Protein AF-0000000065959893 (afdb_homodimer)

Organism: Bacillus velezensis (strain DSM 23117 / BGSC 10A6 / LMG 26770 / FZB42) (NCBI:txid326423)

Secondary structure (DSSP, 8-state):
-B----TT-SBSEEEES--EEEEEESS-SS-GGG--EEEEEEE-HHHHHHHHHHHTT--EEEEEEE-SSHHHHHHHHHHHHTT-EEEEEEEPSS-PBPPEEEEEEEETTEEEEEEE-TTBGGGG--GGG--HHHHHTBSEEEEEGGGGSSTTHHHHHHHHHHHHHHTTPEEEEE----SSS-S-HHHHHHHHHHHHHH-SEEEEEHHHHHHHHT-SS--HHHHHHHHHTTT-SEEEEE-GGG-EEEEETTS-EEEEPPPP---S--TTHHHHHHHHHHHHHHTT-BHHHHHHHHHHHHHHHTTSS-SGGGPPPHHHHHHHHHHHHHHTT-/-B----TT-SBSEEEES--EEEEEESS-SS-GGG--EEE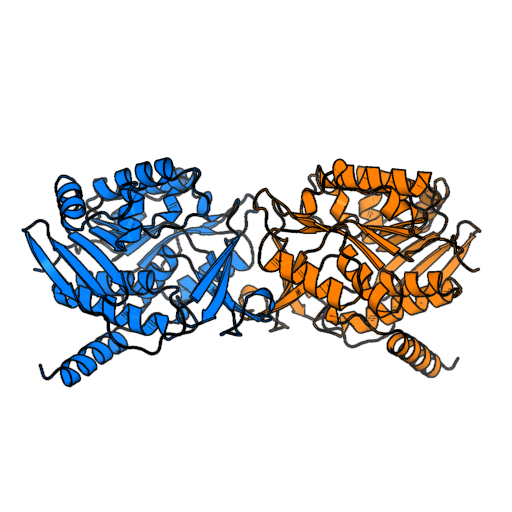EEEE-HHHHHHHHHHHTT--EEEEEEE-SSHHHHHHHHHHHHTT-EEEEEEEPSS--B--EEEEEEEETTEEEEEEE-TTBGGGG--GGG--HHHHHTBSEEEEEGGGGSSTTHHHHHHHHHHHHHHTTPEEEEE----SSS-S-HHHHHHHHHHHHHH-SEEEEEHHHHHHHHT-SS--HHHHHHHHHTTT-SEEEEE-GGG-EEEEETTS-EEEEPPPP---S--TTHHHHHHHHHHHHHHTT-BHHHHHHHHHHHHHHHTTSS-SGGGPPPHHHHHHHHHHHHHHTT-

InterPro domains:
  IPR002173 Carbohydrate/purine kinase, PfkB, conserved site [PS00584] (265-278)
  IPR011611 Carbohydrate kinase PfkB [PF00294] (12-313)
  IPR022841 5-dehydro-2-deoxygluconokinase, Firmicutes [MF_01668] (7-325)
  IPR023314 5-Dehydro-2-deoxygluconokinase-like superfamily [G3DSA:2.20.150.10] (19-115)
  IPR029056 Ribokinase-like [G3DSA:3.40.1190.20] (14-302)
  IPR029056 Ribokinase-like [SSF53613] (10-321)
  IPR030830 5-Dehydro-2-deoxygluconokinase [TIGR04382] (11-320)
  IPR050306 PfkB Carbohydrate Kinase [PTHR43085] (13-316)

Structure (mmCIF, N/CA/C/O backbone):
data_AF-0000000065959893-model_v1
#
loop_
_entity.id
_entity.type
_entity.pdbx_description
1 polymer 5-dehydro-2-deoxygluconokinase
#
loop_
_atom_site.group_PDB
_atom_site.id
_atom_site.type_symbol
_atom_site.label_atom_id
_atom_site.label_alt_id
_atom_site.label_comp_id
_atom_site.label_asym_id
_atom_site.label_entity_id
_atom_site.label_seq_id
_atom_site.pdbx_PDB_ins_code
_atom_site.Cartn_x
_atom_site.Cartn_y
_atom_site.Cartn_z
_atom_site.occupancy
_atom_site.B_iso_or_equiv
_atom_site.auth_seq_id
_atom_site.auth_comp_id
_atom_site.auth_asym_id
_atom_site.auth_atom_id
_atom_site.pdbx_PDB_model_num
ATOM 1 N N . MET A 1 1 ? -1.697 -40.156 -22.219 1 78.19 1 MET A N 1
ATOM 2 C CA . MET A 1 1 ? -0.923 -40.469 -21.016 1 78.19 1 MET A CA 1
ATOM 3 C C . MET A 1 1 ? -1.452 -39.688 -19.812 1 78.19 1 MET A C 1
ATOM 5 O O . MET A 1 1 ? -1.729 -38.5 -19.906 1 78.19 1 MET A O 1
ATOM 9 N N . LYS A 1 2 ? -1.69 -40.531 -18.828 1 86.19 2 LYS A N 1
ATOM 10 C CA . LYS A 1 2 ? -2.189 -39.938 -17.594 1 86.19 2 LYS A CA 1
ATOM 11 C C . LYS A 1 2 ? -1.057 -39.719 -16.594 1 86.19 2 LYS A C 1
ATOM 13 O O . LYS A 1 2 ? -0.1 -40.5 -16.547 1 86.19 2 LYS A O 1
ATOM 18 N N . TYR A 1 3 ? -1.115 -38.594 -15.914 1 89.75 3 TYR A N 1
ATOM 19 C CA . TYR A 1 3 ? -0.158 -38.281 -14.852 1 89.75 3 TYR A CA 1
ATOM 20 C C . TYR A 1 3 ? -0.577 -38.938 -13.547 1 89.75 3 TYR A C 1
ATOM 22 O O . TYR A 1 3 ? -1.761 -38.969 -13.195 1 89.75 3 TYR A O 1
ATOM 30 N N . THR A 1 4 ? 0.288 -39.562 -12.852 1 89.94 4 THR A N 1
ATOM 31 C CA . THR A 1 4 ? -0.085 -40.375 -11.695 1 89.94 4 THR A CA 1
ATOM 32 C C . THR A 1 4 ? 0.414 -39.719 -10.406 1 89.94 4 THR A C 1
ATOM 34 O O . THR A 1 4 ? 1.498 -39.125 -10.375 1 89.94 4 THR A O 1
ATOM 37 N N . PHE A 1 5 ? -0.397 -39.844 -9.344 1 93.44 5 PHE A N 1
ATOM 38 C CA . PHE A 1 5 ? -0.085 -39.344 -8.016 1 93.44 5 PHE A CA 1
ATOM 39 C C . PHE A 1 5 ? -0.26 -40.438 -6.957 1 93.44 5 PHE A C 1
ATOM 41 O O . PHE A 1 5 ? -0.845 -41.469 -7.23 1 93.44 5 PHE A O 1
ATOM 48 N N . ASN A 1 6 ? 0.374 -40.219 -5.816 1 92.12 6 ASN A N 1
ATOM 49 C CA . ASN A 1 6 ? 0.081 -41.062 -4.656 1 92.12 6 ASN A CA 1
ATOM 50 C C . ASN A 1 6 ? -1.312 -40.781 -4.102 1 92.12 6 ASN A C 1
ATOM 52 O O . ASN A 1 6 ? -1.533 -39.75 -3.461 1 92.12 6 ASN A O 1
ATOM 56 N N . GLU A 1 7 ? -2.236 -41.719 -4.184 1 91.5 7 GLU A N 1
ATOM 57 C CA . GLU A 1 7 ? -3.646 -41.5 -3.873 1 91.5 7 GLU A CA 1
ATOM 58 C C . GLU A 1 7 ? -3.9 -41.594 -2.371 1 91.5 7 GLU A C 1
ATOM 60 O O . GLU A 1 7 ? -5 -41.312 -1.9 1 91.5 7 GLU A O 1
ATOM 65 N N . GLU A 1 8 ? -2.904 -41.875 -1.593 1 92.44 8 GLU A N 1
ATOM 66 C CA . GLU A 1 8 ? -3.066 -42.031 -0.151 1 92.44 8 GLU A CA 1
ATOM 67 C C . GLU A 1 8 ? -2.906 -40.688 0.572 1 92.44 8 GLU A C 1
ATOM 69 O O . GLU A 1 8 ? -3.182 -40.594 1.769 1 92.44 8 GLU A O 1
ATOM 74 N N . LYS A 1 9 ? -2.49 -39.719 -0.207 1 95.31 9 LYS A N 1
ATOM 75 C CA . LYS A 1 9 ? -2.24 -38.406 0.379 1 95.31 9 LYS A CA 1
ATOM 76 C C . LYS A 1 9 ? -3.547 -37.656 0.634 1 95.31 9 LYS A C 1
ATOM 78 O O . LYS A 1 9 ? -4.516 -37.812 -0.114 1 95.31 9 LYS A O 1
ATOM 83 N N . GLU A 1 10 ? -3.57 -36.875 1.645 1 96.44 10 GLU A N 1
ATOM 84 C CA . GLU A 1 10 ? -4.766 -36.125 2.045 1 96.44 10 GLU A CA 1
ATOM 85 C C . GLU A 1 10 ? -5.012 -34.938 1.125 1 96.44 10 GLU A C 1
ATOM 87 O O . GLU A 1 10 ? -6.125 -34.75 0.623 1 96.44 10 GLU A O 1
ATOM 92 N N . PHE A 1 11 ? -3.973 -34.156 0.935 1 98.62 11 PHE A N 1
ATOM 93 C CA . PHE A 1 11 ? -4.105 -32.969 0.111 1 98.62 11 PHE A CA 1
ATOM 94 C C . PHE A 1 11 ? -3.791 -33.281 -1.348 1 98.62 11 PHE A C 1
ATOM 96 O O . PHE A 1 11 ? -2.871 -34.031 -1.641 1 98.62 11 PHE A O 1
ATOM 103 N N . ASP A 1 12 ? -4.605 -32.719 -2.201 1 98.69 12 ASP A N 1
ATOM 104 C CA . ASP A 1 12 ? -4.258 -32.781 -3.617 1 98.69 12 ASP A CA 1
ATOM 105 C C . ASP A 1 12 ? -3.096 -31.844 -3.947 1 98.69 12 ASP A C 1
ATOM 107 O O . ASP A 1 12 ? -2.221 -32.188 -4.742 1 98.69 12 ASP A O 1
ATOM 111 N N . ILE A 1 13 ? -3.135 -30.672 -3.336 1 98.75 13 ILE A N 1
ATOM 112 C CA . ILE A 1 13 ? -2.104 -29.672 -3.625 1 98.75 13 ILE A CA 1
ATOM 113 C C . ILE A 1 13 ? -1.851 -28.812 -2.387 1 98.75 13 ILE A C 1
ATOM 115 O O . ILE A 1 13 ? -2.793 -28.391 -1.713 1 98.75 13 ILE A O 1
ATOM 119 N N . VAL A 1 14 ? -0.647 -28.594 -2.057 1 98.88 14 VAL A N 1
ATOM 120 C CA . VAL A 1 14 ? -0.208 -27.578 -1.104 1 98.88 14 VAL A CA 1
ATOM 121 C C . VAL A 1 14 ? 0.677 -26.547 -1.809 1 98.88 14 VAL A C 1
ATOM 123 O O . VAL A 1 14 ? 1.671 -26.906 -2.443 1 98.88 14 VAL A O 1
ATOM 126 N N . ALA A 1 15 ? 0.252 -25.328 -1.77 1 98.94 15 ALA A N 1
ATOM 127 C CA . ALA A 1 15 ? 1.05 -24.25 -2.35 1 98.94 15 ALA A CA 1
ATOM 128 C C . ALA A 1 15 ? 1.846 -23.516 -1.272 1 98.94 15 ALA A C 1
ATOM 130 O O . ALA A 1 15 ? 1.413 -23.422 -0.121 1 98.94 15 ALA A O 1
ATOM 131 N N . ILE A 1 16 ? 3.006 -23 -1.625 1 98.88 16 ILE A N 1
ATOM 132 C CA . ILE A 1 16 ? 3.85 -22.281 -0.682 1 98.88 16 ILE A CA 1
ATOM 133 C C . ILE A 1 16 ? 4.301 -20.953 -1.305 1 98.88 16 ILE A C 1
ATOM 135 O O . ILE A 1 16 ? 4.715 -20.922 -2.467 1 98.88 16 ILE A O 1
ATOM 139 N N . GLY A 1 17 ? 4.129 -19.891 -0.579 1 98.31 17 GLY A N 1
ATOM 140 C CA . GLY A 1 17 ? 4.691 -18.641 -1.079 1 98.31 17 GLY A CA 1
ATOM 141 C C . GLY A 1 17 ? 3.834 -17.438 -0.767 1 98.31 17 GLY A C 1
ATOM 142 O O . GLY A 1 17 ? 3.432 -17.234 0.381 1 98.31 17 GLY A O 1
ATOM 143 N N . ARG A 1 18 ? 3.621 -16.641 -1.813 1 97.94 18 ARG A N 1
ATOM 144 C CA . ARG A 1 18 ? 3.068 -15.297 -1.667 1 97.94 18 ARG A CA 1
ATOM 145 C C . ARG A 1 18 ? 1.545 -15.336 -1.589 1 97.94 18 ARG A C 1
ATOM 147 O O . ARG A 1 18 ? 0.891 -15.945 -2.438 1 97.94 18 ARG A O 1
ATOM 154 N N . ALA A 1 19 ? 1.002 -14.781 -0.579 1 98.44 19 ALA A N 1
ATOM 155 C CA . ALA A 1 19 ? -0.372 -14.297 -0.472 1 98.44 19 ALA A CA 1
ATOM 156 C C . ALA A 1 19 ? -0.403 -12.797 -0.19 1 98.44 19 ALA A C 1
ATOM 158 O O . ALA A 1 19 ? 0.224 -12.32 0.76 1 98.44 19 ALA A O 1
ATOM 159 N N . CYS A 1 20 ? -1.039 -12.086 -1.015 1 98.19 20 CYS A N 1
ATOM 160 C CA . CYS A 1 20 ? -0.998 -10.633 -0.901 1 98.19 20 CYS A CA 1
ATOM 161 C C . CYS A 1 20 ? -2.357 -10.016 -1.22 1 98.19 20 CYS A C 1
ATOM 163 O O . CYS A 1 20 ? -3.367 -10.727 -1.257 1 98.19 20 CYS A O 1
ATOM 165 N N . ILE A 1 21 ? -2.396 -8.672 -1.301 1 98.56 21 ILE A N 1
ATOM 166 C CA . ILE A 1 21 ? -3.605 -7.926 -1.634 1 98.56 21 ILE A CA 1
ATOM 167 C C . ILE A 1 21 ? -3.463 -7.301 -3.02 1 98.56 21 ILE A C 1
ATOM 169 O O . ILE A 1 21 ? -2.463 -6.641 -3.311 1 98.56 21 ILE A O 1
ATOM 173 N N . ASP A 1 22 ? -4.391 -7.605 -3.836 1 97.88 22 ASP A N 1
ATOM 174 C CA . ASP A 1 22 ? -4.52 -6.898 -5.105 1 97.88 22 ASP A CA 1
ATOM 175 C C . ASP A 1 22 ? -5.492 -5.73 -4.992 1 97.88 22 ASP A C 1
ATOM 177 O O . ASP A 1 22 ? -6.594 -5.883 -4.457 1 97.88 22 ASP A O 1
ATOM 181 N N . LEU A 1 23 ? -5.039 -4.609 -5.387 1 98.25 23 LEU A N 1
ATOM 182 C CA . LEU A 1 23 ? -5.906 -3.453 -5.586 1 98.25 23 LEU A CA 1
ATOM 183 C C . LEU A 1 23 ? -6.125 -3.186 -7.07 1 98.25 23 LEU A C 1
ATOM 185 O O . LEU A 1 23 ? -5.34 -2.471 -7.699 1 98.25 23 LEU A O 1
ATOM 189 N N . ASN A 1 24 ? -7.211 -3.709 -7.559 1 97.12 24 ASN A N 1
ATOM 190 C CA . ASN A 1 24 ? -7.48 -3.596 -8.984 1 97.12 24 ASN A CA 1
ATOM 191 C C . ASN A 1 24 ? -8.188 -2.285 -9.32 1 97.12 24 ASN A C 1
ATOM 193 O O . ASN A 1 24 ? -9.141 -1.897 -8.648 1 97.12 24 ASN A O 1
ATOM 197 N N . ALA A 1 25 ? -7.703 -1.706 -10.367 1 96.56 25 ALA A N 1
ATOM 198 C CA . ALA A 1 25 ? -8.312 -0.463 -10.828 1 96.56 25 ALA A CA 1
ATOM 199 C C . ALA A 1 25 ? -9.789 -0.669 -11.164 1 96.56 25 ALA A C 1
ATOM 201 O O . ALA A 1 25 ? -10.141 -1.562 -11.938 1 96.56 25 ALA A O 1
ATOM 202 N N . ALA A 1 26 ? -10.648 0.152 -10.578 1 94.94 26 ALA A N 1
ATOM 203 C CA . ALA A 1 26 ? -12.07 0.085 -10.906 1 94.94 26 ALA A CA 1
ATOM 204 C C . ALA A 1 26 ? -12.359 0.771 -12.242 1 94.94 26 ALA A C 1
ATOM 206 O O . ALA A 1 26 ? -13.266 0.366 -12.977 1 94.94 26 ALA A O 1
ATOM 207 N N . GLU A 1 27 ? -11.633 1.862 -12.469 1 94.56 27 GLU A N 1
ATOM 208 C CA . GLU A 1 27 ? -11.68 2.514 -13.773 1 94.56 27 GLU A CA 1
ATOM 209 C C . GLU A 1 27 ? -10.586 1.983 -14.695 1 94.56 27 GLU A C 1
ATOM 211 O O . GLU A 1 27 ? -9.414 1.926 -14.305 1 94.56 27 GLU A O 1
ATOM 216 N N . TYR A 1 28 ? -11.008 1.555 -15.875 1 91.69 28 TYR A N 1
ATOM 217 C CA . TYR A 1 28 ? -10.008 1.034 -16.797 1 91.69 28 TYR A CA 1
ATOM 218 C C . TYR A 1 28 ? -9.93 1.895 -18.062 1 91.69 28 TYR A C 1
ATOM 220 O O . TYR A 1 28 ? -10.625 2.906 -18.172 1 91.69 28 TYR A O 1
ATOM 228 N N . ASN A 1 29 ? -9.055 1.586 -18.969 1 95.19 29 ASN A N 1
ATOM 229 C CA . ASN A 1 29 ? -8.734 2.355 -20.172 1 95.19 29 ASN A CA 1
ATOM 230 C C . ASN A 1 29 ? -8.242 3.756 -19.828 1 95.19 29 ASN A C 1
ATOM 232 O O . ASN A 1 29 ? -8.695 4.742 -20.406 1 95.19 29 ASN A O 1
ATOM 236 N N . ARG A 1 30 ? -7.426 3.885 -18.766 1 96.19 30 ARG A N 1
ATOM 237 C CA . ARG A 1 30 ? -6.773 5.109 -18.328 1 96.19 30 ARG A CA 1
ATOM 238 C C . ARG A 1 30 ? -5.543 4.797 -17.484 1 96.19 30 ARG A C 1
ATOM 240 O O . ARG A 1 30 ? -5.426 3.703 -16.922 1 96.19 30 ARG A O 1
ATOM 247 N N . PRO A 1 31 ? -4.605 5.719 -17.422 1 97 31 PRO A N 1
ATOM 248 C CA . PRO A 1 31 ? -3.436 5.508 -16.578 1 97 31 PRO A CA 1
ATOM 249 C C . PRO A 1 31 ? -3.779 5.531 -15.086 1 97 31 PRO A C 1
ATOM 251 O O . PRO A 1 31 ? -4.812 6.078 -14.695 1 97 31 PRO A O 1
ATOM 254 N N . MET A 1 32 ? -2.98 4.945 -14.273 1 96.69 32 MET A N 1
ATOM 255 C CA . MET A 1 32 ? -3.205 4.859 -12.836 1 96.69 32 MET A CA 1
ATOM 256 C C . MET A 1 32 ? -3.316 6.25 -12.211 1 96.69 32 MET A C 1
ATOM 258 O O . MET A 1 32 ? -4.059 6.445 -11.25 1 96.69 32 MET A O 1
ATOM 262 N N . GLU A 1 33 ? -2.602 7.262 -12.789 1 97.25 33 GLU A N 1
ATOM 263 C CA . GLU A 1 33 ? -2.672 8.641 -12.312 1 97.25 33 GLU A CA 1
ATOM 264 C C . GLU A 1 33 ? -4.109 9.156 -12.32 1 97.25 33 GLU A C 1
ATOM 266 O O . GLU A 1 33 ? -4.465 10.031 -11.531 1 97.25 33 GLU A O 1
ATOM 271 N N . GLU A 1 34 ? -4.906 8.539 -13.18 1 97.12 34 GLU A N 1
ATOM 272 C CA . GLU A 1 34 ? -6.289 8.984 -13.352 1 97.12 34 GLU A CA 1
ATOM 273 C C . GLU A 1 34 ? -7.266 7.988 -12.734 1 97.12 34 GLU A C 1
ATOM 275 O O . GLU A 1 34 ? -8.484 8.18 -12.805 1 97.12 34 GLU A O 1
ATOM 280 N N . THR A 1 35 ? -6.727 6.879 -12.172 1 97.38 35 THR A N 1
ATOM 281 C CA . THR A 1 35 ? -7.559 5.902 -11.477 1 97.38 35 THR A CA 1
ATOM 282 C C . THR A 1 35 ? -7.836 6.355 -10.047 1 97.38 35 THR A C 1
ATOM 284 O O . THR A 1 35 ? -6.91 6.59 -9.273 1 97.38 35 THR A O 1
ATOM 287 N N . MET A 1 36 ? -9.109 6.371 -9.633 1 97.44 36 MET A N 1
ATOM 288 C CA . MET A 1 36 ? -9.438 6.973 -8.344 1 97.44 36 MET A CA 1
ATOM 289 C C . MET A 1 36 ? -9.984 5.93 -7.379 1 97.44 36 MET A C 1
ATOM 291 O O . MET A 1 36 ? -10.031 6.16 -6.172 1 97.44 36 MET A O 1
ATOM 295 N N . THR A 1 37 ? -10.367 4.828 -7.91 1 97.56 37 THR A N 1
ATOM 296 C CA . THR A 1 37 ? -10.953 3.812 -7.047 1 97.56 37 THR A CA 1
ATOM 297 C C . THR A 1 37 ? -10.367 2.438 -7.344 1 97.56 37 THR A C 1
ATOM 299 O O . THR A 1 37 ? -10.062 2.125 -8.5 1 97.56 37 THR A O 1
ATOM 302 N N . PHE A 1 38 ? -10.25 1.614 -6.293 1 98.19 38 PHE A N 1
ATOM 303 C CA . PHE A 1 38 ? -9.672 0.282 -6.41 1 98.19 38 PHE A CA 1
ATOM 304 C C . PHE A 1 38 ? -10.523 -0.746 -5.672 1 98.19 38 PHE A C 1
ATOM 306 O O . PHE A 1 38 ? -11.078 -0.451 -4.613 1 98.19 38 PHE A O 1
ATOM 313 N N . SER A 1 39 ? -10.57 -1.938 -6.203 1 97.75 39 SER A N 1
ATOM 314 C CA . SER A 1 39 ? -11.188 -3.084 -5.547 1 97.75 39 SER A CA 1
ATOM 315 C C . SER A 1 39 ? -10.141 -4.008 -4.938 1 97.75 39 SER A C 1
ATOM 317 O O . SER A 1 39 ? -9.109 -4.285 -5.559 1 97.75 39 SER A O 1
ATOM 319 N N . LYS A 1 40 ? -10.445 -4.379 -3.748 1 97.94 40 LYS A N 1
ATOM 320 C CA . LYS A 1 40 ? -9.516 -5.199 -2.977 1 97.94 40 LYS A CA 1
ATOM 321 C C . LYS A 1 40 ? -9.781 -6.688 -3.188 1 97.94 40 LYS A C 1
ATOM 323 O O . LYS A 1 40 ? -10.93 -7.133 -3.098 1 97.94 40 LYS A O 1
ATOM 328 N N . TYR A 1 41 ? -8.734 -7.469 -3.514 1 97.88 41 TYR A N 1
ATOM 329 C CA . TYR A 1 41 ? -8.789 -8.922 -3.67 1 97.88 41 TYR A CA 1
ATOM 330 C C . TYR A 1 41 ? -7.566 -9.586 -3.039 1 97.88 41 TYR A C 1
ATOM 332 O O . TYR A 1 41 ? -6.555 -8.922 -2.785 1 97.88 41 TYR A O 1
ATOM 340 N N . VAL A 1 42 ? -7.77 -10.891 -2.725 1 98.25 42 VAL A N 1
ATOM 341 C CA . VAL A 1 42 ? -6.582 -11.688 -2.436 1 98.25 42 VAL A CA 1
ATOM 342 C C . VAL A 1 42 ? -5.812 -11.953 -3.729 1 98.25 42 VAL A C 1
ATOM 344 O O . VAL A 1 42 ? -6.41 -12.227 -4.77 1 98.25 42 VAL A O 1
ATOM 347 N N . GLY A 1 43 ? -4.492 -11.758 -3.631 1 97.56 43 GLY A N 1
ATOM 348 C CA . GLY A 1 43 ? -3.627 -12.062 -4.762 1 97.56 43 GLY A CA 1
ATOM 349 C C . GLY A 1 43 ? -2.422 -12.898 -4.383 1 97.56 43 GLY A C 1
ATOM 350 O O . GLY A 1 43 ? -2.377 -13.477 -3.293 1 97.56 43 GLY A O 1
ATOM 351 N N . GLY A 1 44 ? -1.479 -12.938 -5.355 1 96.88 44 GLY A N 1
ATOM 352 C CA . GLY A 1 44 ? -0.34 -13.836 -5.234 1 96.88 44 GLY A CA 1
ATOM 353 C C . GLY A 1 44 ? -0.53 -15.148 -5.977 1 96.88 44 GLY A C 1
ATOM 354 O O . GLY A 1 44 ? -1.508 -15.859 -5.746 1 96.88 44 GLY A O 1
ATOM 355 N N . SER A 1 45 ? 0.437 -15.422 -6.734 1 97.31 45 SER A N 1
ATOM 356 C CA . SER A 1 45 ? 0.287 -16.531 -7.668 1 97.31 45 SER A CA 1
ATOM 357 C C . SER A 1 45 ? -0.019 -17.844 -6.93 1 97.31 45 SER A C 1
ATOM 359 O O . SER A 1 45 ? -1.017 -18.5 -7.219 1 97.31 45 SER A O 1
ATOM 361 N N . PRO A 1 46 ? 0.768 -18.266 -5.938 1 98.31 46 PRO A N 1
ATOM 362 C CA . PRO A 1 46 ? 0.435 -19.516 -5.273 1 98.31 46 PRO A CA 1
ATOM 363 C C . PRO A 1 46 ? -0.905 -19.469 -4.543 1 98.31 46 PRO A C 1
ATOM 365 O O . PRO A 1 46 ? -1.629 -20.469 -4.5 1 98.31 46 PRO A O 1
ATOM 368 N N . ALA A 1 47 ? -1.238 -18.312 -3.969 1 98.5 47 ALA A N 1
ATOM 369 C CA . ALA A 1 47 ? -2.545 -18.172 -3.336 1 98.5 47 ALA A CA 1
ATOM 370 C C . ALA A 1 47 ? -3.668 -18.281 -4.363 1 98.5 47 ALA A C 1
ATOM 372 O O . ALA A 1 47 ? -4.66 -18.984 -4.133 1 98.5 47 ALA A O 1
ATOM 373 N N . ASN A 1 48 ? -3.535 -17.625 -5.465 1 98.25 48 ASN A N 1
ATOM 374 C CA . ASN A 1 48 ? -4.512 -17.719 -6.543 1 98.25 48 ASN A CA 1
ATOM 375 C C . ASN A 1 48 ? -4.691 -19.156 -7.016 1 98.25 48 ASN A C 1
ATOM 377 O O . ASN A 1 48 ? -5.816 -19.609 -7.25 1 98.25 48 ASN A O 1
ATOM 381 N N . ILE A 1 49 ? -3.568 -19.859 -7.164 1 98.62 49 ILE A N 1
ATOM 382 C CA . ILE A 1 49 ? -3.619 -21.219 -7.652 1 98.62 49 ILE A CA 1
ATOM 383 C C . ILE A 1 49 ? -4.309 -22.109 -6.621 1 98.62 49 ILE A C 1
ATOM 385 O O . ILE A 1 49 ? -5.133 -22.969 -6.977 1 98.62 49 ILE A O 1
ATOM 389 N N . ALA A 1 50 ? -3.969 -21.906 -5.352 1 98.75 50 ALA A N 1
ATOM 390 C CA . ALA A 1 50 ? -4.637 -22.656 -4.293 1 98.75 50 ALA A CA 1
ATOM 391 C C . ALA A 1 50 ? -6.141 -22.391 -4.297 1 98.75 50 ALA A C 1
ATOM 393 O O . ALA A 1 50 ? -6.941 -23.312 -4.203 1 98.75 50 ALA A O 1
ATOM 394 N N . ILE A 1 51 ? -6.551 -21.141 -4.438 1 98.69 51 ILE A N 1
ATOM 395 C CA . ILE A 1 51 ? -7.957 -20.734 -4.453 1 98.69 51 ILE A CA 1
ATOM 396 C C . ILE A 1 51 ? -8.648 -21.359 -5.664 1 98.69 51 ILE A C 1
ATOM 398 O O . ILE A 1 51 ? -9.727 -21.938 -5.539 1 98.69 51 ILE A O 1
ATOM 402 N N . GLY A 1 52 ? -8.008 -21.203 -6.816 1 98.44 52 GLY A N 1
ATOM 403 C CA . GLY A 1 52 ? -8.555 -21.812 -8.016 1 98.44 52 GLY A CA 1
ATOM 404 C C . GLY A 1 52 ? -8.703 -23.312 -7.918 1 98.44 52 GLY A C 1
ATOM 405 O O . GLY A 1 52 ? -9.703 -23.891 -8.367 1 98.44 52 GLY A O 1
ATOM 406 N N . SER A 1 53 ? -7.715 -23.984 -7.348 1 98.69 53 SER A N 1
ATOM 407 C CA . SER A 1 53 ? -7.758 -25.422 -7.16 1 98.69 53 SER A CA 1
ATOM 408 C C . SER A 1 53 ? -8.898 -25.828 -6.242 1 98.69 53 SER A C 1
ATOM 410 O O . SER A 1 53 ? -9.633 -26.781 -6.531 1 98.69 53 SER A O 1
ATOM 412 N N . ALA A 1 54 ? -9.016 -25.094 -5.156 1 98.62 54 ALA A N 1
ATOM 413 C CA . ALA A 1 54 ? -10.102 -25.375 -4.219 1 98.62 54 ALA A CA 1
ATOM 414 C C . ALA A 1 54 ? -11.461 -25.188 -4.887 1 98.62 54 ALA A C 1
ATOM 416 O O . ALA A 1 54 ? -12.375 -26 -4.695 1 98.62 54 ALA A O 1
ATOM 417 N N . LYS A 1 55 ? -11.609 -24.156 -5.648 1 97.94 55 LYS A N 1
ATOM 418 C CA . LYS A 1 55 ? -12.859 -23.875 -6.355 1 97.94 55 LYS A CA 1
ATOM 419 C C . LYS A 1 55 ? -13.211 -25.016 -7.305 1 97.94 55 LYS A C 1
ATOM 421 O O . LYS A 1 55 ? -14.391 -25.297 -7.527 1 97.94 55 LYS A O 1
ATOM 426 N N . LEU A 1 56 ? -12.227 -25.656 -7.816 1 98.31 56 LEU A N 1
ATOM 427 C CA . LEU A 1 56 ? -12.414 -26.75 -8.766 1 98.31 56 LEU A CA 1
ATOM 428 C C . LEU A 1 56 ? -12.656 -28.062 -8.039 1 98.31 56 LEU A C 1
ATOM 430 O O . LEU A 1 56 ? -12.828 -29.109 -8.672 1 98.31 56 LEU A O 1
ATOM 434 N N . GLY A 1 57 ? -12.617 -28.047 -6.691 1 97.62 57 GLY A N 1
ATOM 435 C CA . GLY A 1 57 ? -13 -29.203 -5.902 1 97.62 57 GLY A CA 1
ATOM 436 C C . GLY A 1 57 ? -11.812 -29.969 -5.344 1 97.62 57 GLY A C 1
ATOM 437 O O . GLY A 1 57 ? -11.977 -31 -4.703 1 97.62 57 GLY A O 1
ATOM 438 N N . LEU A 1 58 ? -10.633 -29.469 -5.543 1 98.38 58 LEU A N 1
ATOM 439 C CA . LEU A 1 58 ? -9.445 -30.125 -5.008 1 98.38 58 LEU A CA 1
ATOM 440 C C . LEU A 1 58 ? -9.234 -29.766 -3.541 1 98.38 58 LEU A C 1
ATOM 442 O O . LEU A 1 58 ? -9.625 -28.688 -3.104 1 98.38 58 LEU A O 1
ATOM 446 N N . LYS A 1 59 ? -8.672 -30.688 -2.801 1 98.69 59 LYS A N 1
ATOM 447 C CA . LYS A 1 59 ? -8.227 -30.375 -1.444 1 98.69 59 LYS A CA 1
ATOM 448 C C . LYS A 1 59 ? -6.918 -29.594 -1.459 1 98.69 59 LYS A C 1
ATOM 450 O O . LYS A 1 59 ? -5.84 -30.172 -1.614 1 98.69 59 LYS A O 1
ATOM 455 N N . ALA A 1 60 ? -7.035 -28.281 -1.199 1 98.81 60 ALA A N 1
ATOM 456 C CA . ALA A 1 60 ? -5.887 -27.391 -1.323 1 98.81 60 ALA A CA 1
ATOM 457 C C . ALA A 1 60 ? -5.445 -26.875 0.043 1 98.81 60 ALA A C 1
ATOM 459 O O . ALA A 1 60 ? -6.281 -26.594 0.907 1 98.81 60 ALA A O 1
ATOM 460 N N . GLY A 1 61 ? -4.168 -26.812 0.251 1 98.88 61 GLY A N 1
ATOM 461 C CA . GLY A 1 61 ? -3.559 -26.172 1.404 1 98.88 61 GLY A CA 1
ATOM 462 C C . GLY A 1 61 ? -2.584 -25.078 1.027 1 98.88 61 GLY A C 1
ATOM 463 O O . GLY A 1 61 ? -2.252 -24.906 -0.148 1 98.88 61 GLY A O 1
ATOM 464 N N . PHE A 1 62 ? -2.117 -24.328 2.098 1 98.94 62 PHE A N 1
ATOM 465 C CA . PHE A 1 62 ? -1.254 -23.188 1.808 1 98.94 62 PHE A CA 1
ATOM 466 C C . PHE A 1 62 ? -0.255 -22.969 2.938 1 98.94 62 PHE A C 1
ATOM 468 O O . PHE A 1 62 ? -0.614 -23.047 4.113 1 98.94 62 PHE A O 1
ATOM 475 N N . ILE A 1 63 ? 0.972 -22.812 2.531 1 98.94 63 ILE A N 1
ATOM 476 C CA . ILE A 1 63 ? 2.039 -22.422 3.449 1 98.94 63 ILE A CA 1
ATOM 477 C C . ILE A 1 63 ? 2.541 -21.031 3.107 1 98.94 63 ILE A C 1
ATOM 479 O O . ILE A 1 63 ? 2.971 -20.766 1.979 1 98.94 63 ILE A O 1
ATOM 483 N N . GLY A 1 64 ? 2.463 -20.172 3.93 1 98.75 64 GLY A N 1
ATOM 484 C CA . GLY A 1 64 ? 2.93 -18.797 3.744 1 98.75 64 GLY A CA 1
ATOM 485 C C . GLY A 1 64 ? 2.904 -17.984 5.02 1 98.75 64 GLY A C 1
ATOM 486 O O . GLY A 1 64 ? 2.512 -18.484 6.078 1 98.75 64 GLY A O 1
ATOM 487 N N . LYS A 1 65 ? 3.416 -16.797 4.961 1 98.75 65 LYS A N 1
ATOM 488 C CA 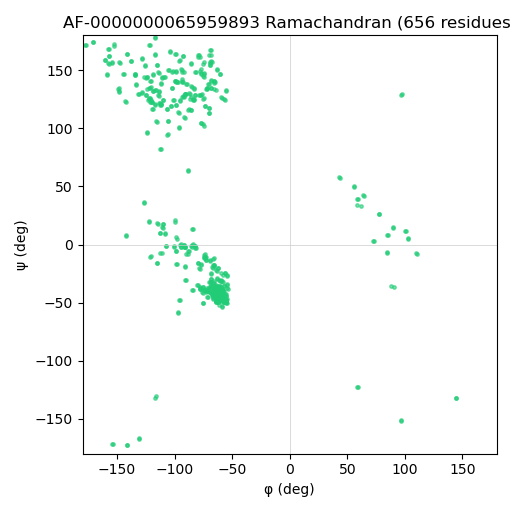. LYS A 1 65 ? 3.43 -15.883 6.102 1 98.75 65 LYS A CA 1
ATOM 489 C C . LYS A 1 65 ? 2.604 -14.633 5.812 1 98.75 65 LYS A C 1
ATOM 491 O O . LYS A 1 65 ? 2.697 -14.055 4.727 1 98.75 65 LYS A O 1
ATOM 496 N N . ILE A 1 66 ? 1.717 -14.234 6.789 1 98.75 66 ILE A N 1
ATOM 497 C CA . ILE A 1 66 ? 0.796 -13.117 6.613 1 98.75 66 ILE A CA 1
ATOM 498 C C . ILE A 1 66 ? 0.981 -12.117 7.75 1 98.75 66 ILE A C 1
ATOM 500 O O . ILE A 1 66 ? 1.431 -12.477 8.844 1 98.75 66 ILE A O 1
ATOM 504 N N . PRO A 1 67 ? 0.651 -10.836 7.523 1 98.5 67 PRO A N 1
ATOM 505 C CA . PRO A 1 67 ? 0.773 -9.836 8.594 1 98.5 67 PRO A CA 1
ATOM 506 C C . PRO A 1 67 ? -0.251 -10.039 9.703 1 98.5 67 PRO A C 1
ATOM 508 O O . PRO A 1 67 ? -1.29 -10.664 9.492 1 98.5 67 PRO A O 1
ATOM 511 N N . ASP A 1 68 ? 0.086 -9.516 10.859 1 97.94 68 ASP A N 1
ATOM 512 C CA . ASP A 1 68 ? -0.843 -9.469 11.984 1 97.94 68 ASP A CA 1
ATOM 513 C C . ASP A 1 68 ? -1.68 -8.195 11.953 1 97.94 68 ASP A C 1
ATOM 515 O O . ASP A 1 68 ? -1.61 -7.379 12.875 1 97.94 68 ASP A O 1
ATOM 519 N N . ASP A 1 69 ? -2.48 -8.031 10.945 1 97.81 69 ASP A N 1
ATOM 520 C CA . ASP A 1 69 ? -3.33 -6.855 10.797 1 97.81 69 ASP A CA 1
ATOM 521 C C . ASP A 1 69 ? -4.574 -7.176 9.969 1 97.81 69 ASP A C 1
ATOM 523 O O . ASP A 1 69 ? -4.871 -8.344 9.719 1 97.81 69 ASP A O 1
ATOM 527 N N . GLN A 1 70 ? -5.352 -6.168 9.609 1 98.06 70 GLN A N 1
ATOM 528 C CA . GLN A 1 70 ? -6.633 -6.332 8.93 1 98.06 70 GLN A CA 1
ATOM 529 C C . GLN A 1 70 ? -6.457 -7.043 7.59 1 98.06 70 GLN A C 1
ATOM 531 O O . GLN A 1 70 ? -7.281 -7.879 7.215 1 98.06 70 GLN A O 1
ATOM 536 N N . HIS A 1 71 ? -5.398 -6.738 6.867 1 98.62 71 HIS A N 1
ATOM 537 C CA . HIS A 1 71 ? -5.16 -7.367 5.57 1 98.62 71 HIS A CA 1
ATOM 538 C C . HIS A 1 71 ? -4.793 -8.836 5.727 1 98.62 71 HIS A C 1
ATOM 540 O O . HIS A 1 71 ? -5.23 -9.68 4.938 1 98.62 71 HIS A O 1
ATOM 546 N N . GLY A 1 72 ? -3.963 -9.102 6.734 1 98.75 72 GLY A N 1
ATOM 547 C CA . GLY A 1 72 ? -3.662 -10.492 7.016 1 98.75 72 GLY A CA 1
ATOM 548 C C . GLY A 1 72 ? -4.895 -11.32 7.34 1 98.75 72 GLY A C 1
ATOM 549 O O . GLY A 1 72 ? -5.078 -12.406 6.797 1 98.75 72 GLY A O 1
ATOM 550 N N . ARG A 1 73 ? -5.738 -10.812 8.188 1 98.56 73 ARG A N 1
ATOM 551 C CA . ARG A 1 73 ? -6.965 -11.508 8.562 1 98.56 73 ARG A CA 1
ATOM 552 C C . ARG A 1 73 ? -7.898 -11.656 7.367 1 98.56 73 ARG A C 1
ATOM 554 O O . ARG A 1 73 ? -8.562 -12.688 7.219 1 98.56 73 ARG A O 1
ATOM 561 N N . PHE A 1 74 ? -7.934 -10.672 6.543 1 98.62 74 PHE A N 1
ATOM 562 C CA . PHE A 1 74 ? -8.734 -10.742 5.324 1 98.62 74 PHE A CA 1
ATOM 563 C C . PHE A 1 74 ? -8.258 -11.883 4.434 1 98.62 74 PHE A C 1
ATOM 565 O O . PHE A 1 74 ? -9.07 -12.688 3.959 1 98.62 74 PHE A O 1
ATOM 572 N N . ILE A 1 75 ? -6.957 -11.992 4.215 1 98.81 75 ILE A N 1
ATOM 573 C CA . ILE A 1 75 ? -6.379 -13.023 3.359 1 98.81 75 ILE A CA 1
ATOM 574 C C . ILE A 1 75 ? -6.758 -14.406 3.891 1 98.81 75 ILE A C 1
ATOM 576 O O . ILE A 1 75 ? -7.266 -15.25 3.145 1 98.81 75 ILE A O 1
ATOM 580 N N . VAL A 1 76 ? -6.574 -14.586 5.164 1 98.81 76 VAL A N 1
ATOM 581 C CA . VAL A 1 76 ? -6.84 -15.883 5.777 1 98.81 76 VAL A CA 1
ATOM 582 C C . VAL A 1 76 ? -8.328 -16.219 5.66 1 98.81 76 VAL A C 1
ATOM 584 O O . VAL A 1 76 ? -8.688 -17.312 5.203 1 98.81 76 VAL A O 1
ATOM 587 N N . SER A 1 77 ? -9.195 -15.297 6.023 1 98.44 77 SER A N 1
ATOM 588 C CA . SER A 1 77 ? -10.633 -15.539 6.023 1 98.44 77 SER A CA 1
ATOM 589 C C . SER A 1 77 ? -11.148 -15.812 4.613 1 98.44 77 SER A C 1
ATOM 591 O O . SER A 1 77 ? -11.977 -16.703 4.406 1 98.44 77 SER A O 1
ATOM 593 N N . TYR A 1 78 ? -10.68 -15.07 3.682 1 98.56 78 TYR A N 1
ATOM 594 C CA . TYR A 1 78 ? -11.109 -15.25 2.301 1 98.56 78 TYR A CA 1
ATOM 595 C C . TYR A 1 78 ? -10.727 -16.625 1.779 1 98.56 78 TYR A C 1
ATOM 597 O O . TYR A 1 78 ? -11.555 -17.344 1.207 1 98.56 78 TYR A O 1
ATOM 605 N N . MET A 1 79 ? -9.461 -17 1.981 1 98.75 79 MET A N 1
ATOM 606 C CA . MET A 1 79 ? -8.961 -18.281 1.485 1 98.75 79 MET A CA 1
ATOM 607 C C . MET A 1 79 ? -9.68 -19.438 2.166 1 98.75 79 MET A C 1
ATOM 609 O O . MET A 1 79 ? -10.062 -20.406 1.511 1 98.75 79 MET A O 1
ATOM 613 N N . GLN A 1 80 ? -9.852 -19.25 3.471 1 98.5 80 GLN A N 1
ATOM 614 C CA . GLN A 1 80 ? -10.617 -20.266 4.195 1 98.5 80 GLN A CA 1
ATOM 615 C C . GLN A 1 80 ? -12.023 -20.391 3.633 1 98.5 80 GLN A C 1
ATOM 617 O O . GLN A 1 80 ? -12.531 -21.5 3.447 1 98.5 80 GLN A O 1
ATOM 622 N N . GLY A 1 81 ? -12.609 -19.281 3.367 1 98.12 81 GLY A N 1
ATOM 623 C CA . GLY A 1 81 ? -13.953 -19.266 2.816 1 98.12 81 GLY A CA 1
ATOM 624 C C . GLY A 1 81 ? -14.047 -19.922 1.449 1 98.12 81 GLY A C 1
ATOM 625 O O . GLY A 1 81 ? -15.109 -20.422 1.071 1 98.12 81 GLY A O 1
ATOM 626 N N . LYS A 1 82 ? -12.938 -20 0.732 1 98.12 82 LYS A N 1
ATOM 627 C CA . LYS A 1 82 ? -12.898 -20.594 -0.596 1 98.12 82 LYS A CA 1
ATOM 628 C C . LYS A 1 82 ? -12.5 -22.062 -0.52 1 98.12 82 LYS A C 1
ATOM 630 O O . LYS A 1 82 ? -12.367 -22.734 -1.549 1 98.12 82 LYS A O 1
ATOM 635 N N . GLY A 1 83 ? -12.219 -22.531 0.687 1 98.31 83 GLY A N 1
ATOM 636 C CA . GLY A 1 83 ? -11.969 -23.953 0.883 1 98.31 83 GLY A CA 1
ATOM 637 C C . GLY A 1 83 ? -10.5 -24.297 0.975 1 98.31 83 GLY A C 1
ATOM 638 O O . GLY A 1 83 ? -10.125 -25.469 0.96 1 98.31 83 GLY A O 1
ATOM 639 N N . VAL A 1 84 ? -9.648 -23.328 1.109 1 98.88 84 VAL A N 1
ATOM 640 C CA . VAL A 1 84 ? -8.219 -23.578 1.247 1 98.88 84 VAL A CA 1
ATOM 641 C C . VAL A 1 84 ? -7.871 -23.797 2.717 1 98.88 84 VAL A C 1
ATOM 643 O O . VAL A 1 84 ? -8.328 -23.062 3.59 1 98.88 84 VAL A O 1
ATOM 646 N N . ASP A 1 85 ? -7.148 -24.859 3.008 1 98.94 85 ASP A N 1
ATOM 647 C CA . ASP A 1 85 ? -6.648 -25.062 4.363 1 98.94 85 ASP A CA 1
ATOM 648 C C . ASP A 1 85 ? -5.555 -24.047 4.703 1 98.94 85 ASP A C 1
ATOM 650 O O . ASP A 1 85 ? -4.512 -24.016 4.051 1 98.94 85 ASP A O 1
ATOM 654 N N . THR A 1 86 ? -5.793 -23.234 5.672 1 98.81 86 THR A N 1
ATOM 655 C CA . THR A 1 86 ? -4.867 -22.172 6.008 1 98.81 86 THR A CA 1
ATOM 656 C C . THR A 1 86 ? -4.18 -22.438 7.344 1 98.81 86 THR A C 1
ATOM 658 O O . THR A 1 86 ? -3.613 -21.531 7.953 1 98.81 86 THR A O 1
ATOM 661 N N . SER A 1 87 ? -4.207 -23.672 7.828 1 98.69 87 SER A N 1
ATOM 662 C CA . SER A 1 87 ? -3.699 -24.016 9.148 1 98.69 87 SER A CA 1
ATOM 663 C C . SER A 1 87 ? -2.189 -23.828 9.227 1 98.69 87 SER A C 1
ATOM 665 O O . SER A 1 87 ? -1.624 -23.734 10.32 1 98.69 87 SER A O 1
ATOM 667 N N . GLN A 1 88 ? -1.521 -23.75 8.062 1 98.62 88 GLN A N 1
ATOM 668 C CA . GLN A 1 88 ? -0.068 -23.625 8.062 1 98.62 88 GLN A CA 1
ATOM 669 C C . GLN A 1 88 ? 0.37 -22.25 7.586 1 98.62 88 GLN A C 1
ATOM 671 O O . GLN A 1 88 ? 1.519 -22.062 7.176 1 98.62 88 GLN A O 1
ATOM 676 N N . MET A 1 89 ? -0.551 -21.328 7.543 1 98.56 89 MET A N 1
ATOM 677 C CA . MET A 1 89 ? -0.158 -19.938 7.395 1 98.56 89 MET A CA 1
ATOM 678 C C . MET A 1 89 ? 0.333 -19.359 8.719 1 98.56 89 MET A C 1
ATOM 680 O O . MET A 1 89 ? -0.337 -19.5 9.742 1 98.56 89 MET A O 1
ATOM 684 N N . THR A 1 90 ? 1.502 -18.766 8.68 1 98.56 90 THR A N 1
ATOM 685 C CA . THR A 1 90 ? 2.117 -18.203 9.875 1 98.56 90 THR A CA 1
ATOM 686 C C . THR A 1 90 ? 1.898 -16.688 9.938 1 98.56 90 THR A C 1
ATOM 688 O O . THR A 1 90 ? 1.982 -16 8.922 1 98.56 90 THR A O 1
ATOM 691 N N . VAL A 1 91 ? 1.643 -16.188 11.133 1 98.5 91 VAL A N 1
ATOM 692 C CA . VAL A 1 91 ? 1.433 -14.766 11.32 1 98.5 91 VAL A CA 1
ATOM 693 C C . VAL A 1 91 ? 2.764 -14.078 11.633 1 98.5 91 VAL A C 1
ATOM 695 O O . VAL A 1 91 ? 3.521 -14.539 12.484 1 98.5 91 VAL A O 1
ATOM 698 N N . ASP A 1 92 ? 3.047 -13.031 10.914 1 98.5 92 ASP A N 1
ATOM 699 C CA . ASP A 1 92 ? 4.242 -12.234 11.156 1 98.5 92 ASP A CA 1
ATOM 700 C C . ASP A 1 92 ? 4.152 -11.492 12.484 1 98.5 92 ASP A C 1
ATOM 702 O O . ASP A 1 92 ? 3.109 -10.922 12.812 1 98.5 92 ASP A O 1
ATOM 706 N N . ARG A 1 93 ? 5.172 -11.523 13.219 1 96 93 ARG A N 1
ATOM 707 C CA . ARG A 1 93 ? 5.148 -10.883 14.523 1 96 93 ARG A CA 1
ATOM 708 C C . ARG A 1 93 ? 6.09 -9.68 14.562 1 96 93 ARG A C 1
ATOM 710 O O . ARG A 1 93 ? 6.367 -9.133 15.641 1 96 93 ARG A O 1
ATOM 717 N N . GLU A 1 94 ? 6.621 -9.273 13.414 1 95.44 94 GLU A N 1
ATOM 718 C CA . GLU A 1 94 ? 7.59 -8.188 13.367 1 95.44 94 GLU A CA 1
ATOM 719 C C . GLU A 1 94 ? 6.973 -6.926 12.758 1 95.44 94 GLU A C 1
ATOM 721 O O . GLU A 1 94 ? 7.684 -5.961 12.469 1 95.44 94 GLU A O 1
ATOM 726 N N . GLY A 1 95 ? 5.688 -6.938 12.547 1 94.06 95 GLY A N 1
ATOM 727 C CA . GLY A 1 95 ? 4.984 -5.742 12.109 1 94.06 95 GLY A CA 1
ATOM 728 C C . GLY A 1 95 ? 5.023 -5.547 10.609 1 94.06 95 GLY A C 1
ATOM 729 O O . GLY A 1 95 ? 4.605 -4.5 10.102 1 94.06 95 GLY A O 1
ATOM 730 N N . ARG A 1 96 ? 5.5 -6.5 9.859 1 97.19 96 ARG A N 1
ATOM 731 C CA . ARG A 1 96 ? 5.547 -6.391 8.406 1 97.19 96 ARG A CA 1
ATOM 732 C C . ARG A 1 96 ? 4.145 -6.434 7.809 1 97.19 96 ARG A C 1
ATOM 734 O O . ARG A 1 96 ? 3.227 -6.996 8.406 1 97.19 96 ARG A O 1
ATOM 741 N N . LYS A 1 97 ? 4.016 -5.832 6.629 1 98.31 97 LYS A N 1
ATOM 742 C CA . LYS A 1 97 ? 2.711 -5.684 5.992 1 98.31 97 LYS A CA 1
ATOM 743 C C . LYS A 1 97 ? 2.541 -6.684 4.852 1 98.31 97 LYS A C 1
ATOM 745 O O . LYS A 1 97 ? 3.49 -7.379 4.484 1 98.31 97 LYS A O 1
ATOM 750 N N . ALA A 1 98 ? 1.295 -6.844 4.379 1 98.5 98 ALA A N 1
ATOM 751 C CA . ALA A 1 98 ? 1.045 -7.605 3.16 1 98.5 98 ALA A CA 1
ATOM 752 C C . ALA A 1 98 ? 1.593 -6.875 1.937 1 98.5 98 ALA A C 1
ATOM 754 O O . ALA A 1 98 ? 1.543 -5.645 1.865 1 98.5 98 ALA A O 1
ATOM 755 N N . GLY A 1 99 ? 2.146 -7.637 1.023 1 98.06 99 GLY A N 1
ATOM 756 C CA . GLY A 1 99 ? 2.416 -7.023 -0.268 1 98.06 99 GLY A CA 1
ATOM 757 C C . GLY A 1 99 ? 1.165 -6.516 -0.958 1 98.06 99 GLY A C 1
ATOM 758 O O . GLY A 1 99 ? 0.081 -7.074 -0.784 1 98.06 99 GLY A O 1
ATOM 759 N N . LEU A 1 100 ? 1.32 -5.414 -1.71 1 98.38 100 LEU A N 1
ATOM 760 C CA . LEU A 1 100 ? 0.213 -4.844 -2.471 1 98.38 100 LEU A CA 1
ATOM 761 C C . LEU A 1 100 ? 0.542 -4.801 -3.959 1 98.38 100 LEU A C 1
ATOM 763 O O . LEU A 1 100 ? 1.669 -4.477 -4.34 1 98.38 100 LEU A O 1
ATOM 767 N N . ALA A 1 101 ? -0.399 -5.188 -4.754 1 97.25 101 ALA A N 1
ATOM 768 C CA . ALA A 1 101 ? -0.308 -5.012 -6.199 1 97.25 101 ALA A CA 1
ATOM 769 C C . ALA A 1 101 ? -1.4 -4.078 -6.707 1 97.25 101 ALA A C 1
ATOM 771 O O . ALA A 1 101 ? -2.57 -4.461 -6.785 1 97.25 101 ALA A O 1
ATOM 772 N N . PHE A 1 102 ? -0.977 -2.854 -7.055 1 97.81 102 PHE A N 1
ATOM 773 C CA . PHE A 1 102 ? -1.9 -1.965 -7.75 1 97.81 102 PHE A CA 1
ATOM 774 C C . PHE A 1 102 ? -1.902 -2.25 -9.25 1 97.81 102 PHE A C 1
ATOM 776 O O . PHE A 1 102 ? -0.855 -2.197 -9.898 1 97.81 102 PHE A O 1
ATOM 783 N N . THR A 1 103 ? -3.053 -2.512 -9.766 1 95.81 103 THR A N 1
ATOM 784 C CA . THR A 1 103 ? -3.09 -2.816 -11.195 1 95.81 103 THR A CA 1
ATOM 785 C C . THR A 1 103 ? -3.494 -1.583 -12 1 95.81 103 THR A C 1
ATOM 787 O O . THR A 1 103 ? -4.316 -0.784 -11.547 1 95.81 103 THR A O 1
ATOM 790 N N . GLU A 1 104 ? -2.895 -1.407 -13.07 1 94.94 104 GLU A N 1
ATOM 791 C CA . GLU A 1 104 ? -3.199 -0.395 -14.078 1 94.94 104 GLU A CA 1
ATOM 792 C C . GLU A 1 104 ? -3.703 -1.035 -15.367 1 94.94 104 GLU A C 1
ATOM 794 O O . GLU A 1 104 ? -3.039 -1.905 -15.938 1 94.94 104 GLU A O 1
ATOM 799 N N . ILE A 1 105 ? -4.863 -0.669 -15.766 1 93.94 105 ILE A N 1
ATOM 800 C CA . ILE A 1 105 ? -5.441 -1.174 -17.016 1 93.94 105 ILE A CA 1
ATOM 801 C C . ILE A 1 105 ? -5.555 -0.039 -18.031 1 93.94 105 ILE A C 1
ATOM 803 O O . ILE A 1 105 ? -6.629 0.537 -18.203 1 93.94 105 ILE A O 1
ATOM 807 N N . LEU A 1 106 ? -4.48 0.227 -18.688 1 94.94 106 LEU A N 1
ATOM 808 C CA . LEU A 1 106 ? -4.457 1.275 -19.703 1 94.94 106 LEU A CA 1
ATOM 809 C C . LEU A 1 106 ? -5.34 0.902 -20.891 1 94.94 106 LEU A C 1
ATOM 811 O O . LEU A 1 106 ? -6.027 1.758 -21.453 1 94.94 106 LEU A O 1
ATOM 815 N N . SER A 1 107 ? -5.238 -0.368 -21.312 1 91.12 107 SER A N 1
ATOM 816 C CA . SER A 1 107 ? -6.023 -1.048 -22.344 1 91.12 107 SER A CA 1
ATOM 817 C C . SER A 1 107 ? -5.992 -2.561 -22.156 1 91.12 107 SER A C 1
ATOM 819 O O . SER A 1 107 ? -5.227 -3.07 -21.328 1 91.12 107 SER A O 1
ATOM 821 N N . PRO A 1 108 ? -6.809 -3.248 -22.844 1 85 108 PRO A N 1
ATOM 822 C CA . PRO A 1 108 ? -6.754 -4.707 -22.734 1 85 108 PRO A CA 1
ATOM 823 C C . PRO A 1 108 ? -5.359 -5.266 -23.016 1 85 108 PRO A C 1
ATOM 825 O O . PRO A 1 108 ? -4.98 -6.297 -22.453 1 85 108 PRO A O 1
ATOM 828 N N . GLU A 1 109 ? -4.602 -4.578 -23.766 1 86.06 109 GLU A N 1
ATOM 829 C CA . GLU A 1 109 ? -3.295 -5.078 -24.188 1 86.06 109 GLU A CA 1
ATOM 830 C C . GLU A 1 109 ? -2.178 -4.488 -23.328 1 86.06 109 GLU A C 1
ATOM 832 O O . GLU A 1 109 ? -1.051 -4.988 -23.344 1 86.06 109 GLU A O 1
ATOM 837 N N . GLU A 1 110 ? -2.549 -3.439 -22.656 1 91.81 110 GLU A N 1
ATOM 838 C CA . GLU A 1 110 ? -1.528 -2.74 -21.875 1 91.81 110 GLU A CA 1
ATOM 839 C C . GLU A 1 110 ? -1.933 -2.627 -20.422 1 91.81 110 GLU A C 1
ATOM 841 O O . GLU A 1 110 ? -2.613 -1.676 -20.031 1 91.81 110 GLU A O 1
ATOM 846 N N . CYS A 1 111 ? -1.422 -3.572 -19.672 1 91.19 111 CYS A N 1
ATOM 847 C CA . CYS A 1 111 ? -1.639 -3.621 -18.234 1 91.19 111 CYS A CA 1
ATOM 848 C C . CYS A 1 111 ? -0.312 -3.637 -17.484 1 91.19 111 CYS A C 1
ATOM 850 O O . CYS A 1 111 ? 0.69 -4.137 -18 1 91.19 111 CYS A O 1
ATOM 852 N N . SER A 1 112 ? -0.341 -2.963 -16.359 1 92.31 112 SER A N 1
ATOM 853 C CA . SER A 1 112 ? 0.863 -2.967 -15.539 1 92.31 112 SER A CA 1
ATOM 854 C C . SER A 1 112 ? 0.516 -3.045 -14.055 1 92.31 112 SER A C 1
ATOM 856 O O . SER A 1 112 ? -0.651 -2.92 -13.68 1 92.31 112 SER A O 1
ATOM 858 N N . ILE A 1 113 ? 1.546 -3.383 -13.281 1 94.06 113 ILE A N 1
ATOM 859 C CA . ILE A 1 113 ? 1.378 -3.518 -11.844 1 94.06 113 ILE A CA 1
ATOM 860 C C . ILE A 1 113 ? 2.348 -2.586 -11.117 1 94.06 113 ILE A C 1
ATOM 862 O O . ILE A 1 113 ? 3.531 -2.525 -11.461 1 94.06 113 ILE A O 1
ATOM 866 N N . LEU A 1 114 ? 1.837 -1.751 -10.281 1 96.56 114 LEU A N 1
ATOM 867 C CA . LEU A 1 114 ? 2.654 -1.048 -9.297 1 96.56 114 LEU A CA 1
ATOM 868 C C . LEU A 1 114 ? 2.734 -1.836 -7.992 1 96.56 114 LEU A C 1
ATOM 870 O O . LEU A 1 114 ? 1.759 -1.901 -7.242 1 96.56 114 LEU A O 1
ATOM 874 N N . MET A 1 115 ? 3.893 -2.391 -7.73 1 95.62 115 MET A N 1
ATOM 875 C CA . MET A 1 115 ? 4.043 -3.371 -6.66 1 95.62 115 MET A CA 1
ATOM 876 C C . MET A 1 115 ? 4.641 -2.727 -5.414 1 95.62 115 MET A C 1
ATOM 878 O O . MET A 1 115 ? 5.633 -2.004 -5.5 1 95.62 115 MET A O 1
ATOM 882 N N . TYR A 1 116 ? 3.975 -2.84 -4.312 1 97.12 116 TYR A N 1
ATOM 883 C CA . TYR A 1 116 ? 4.5 -2.598 -2.975 1 97.12 116 TYR A CA 1
ATOM 884 C C . TYR A 1 116 ? 4.938 -3.9 -2.316 1 97.12 116 TYR A C 1
ATOM 886 O O . TYR A 1 116 ? 4.105 -4.652 -1.801 1 97.12 116 TYR A O 1
ATOM 894 N N . ARG A 1 117 ? 6.262 -4.16 -2.328 1 95.44 117 ARG A N 1
ATOM 895 C CA . ARG A 1 117 ? 6.676 -5.492 -1.893 1 95.44 117 ARG A CA 1
ATOM 896 C C . ARG A 1 117 ? 7.969 -5.426 -1.082 1 95.44 117 ARG A C 1
ATOM 898 O O . ARG A 1 117 ? 8.547 -6.457 -0.742 1 95.44 117 ARG A O 1
ATOM 905 N N . ASP A 1 118 ? 8.398 -4.234 -0.774 1 91.69 118 ASP A N 1
ATOM 906 C CA . ASP A 1 118 ? 9.602 -4.109 0.045 1 91.69 118 ASP A CA 1
ATOM 907 C C . ASP A 1 118 ? 9.32 -4.477 1.499 1 91.69 118 ASP A C 1
ATOM 909 O O . ASP A 1 118 ? 8.445 -3.885 2.137 1 91.69 118 ASP A O 1
ATOM 913 N N . ASP A 1 119 ? 10.023 -5.504 1.965 1 93.44 119 ASP A N 1
ATOM 914 C CA . ASP A 1 119 ? 9.984 -5.906 3.367 1 93.44 119 ASP A CA 1
ATOM 915 C C . ASP A 1 119 ? 8.586 -6.367 3.773 1 93.44 119 ASP A C 1
ATOM 917 O O . ASP A 1 119 ? 8.109 -6.031 4.859 1 93.44 119 ASP A O 1
ATOM 921 N N . VAL A 1 120 ? 7.941 -7.137 2.934 1 97.56 120 VAL A N 1
ATOM 922 C CA . VAL A 1 120 ? 6.594 -7.629 3.209 1 97.56 120 VAL A CA 1
ATOM 923 C C . VAL A 1 120 ? 6.672 -8.992 3.885 1 97.56 120 VAL A C 1
ATOM 925 O O . VAL A 1 120 ? 7.684 -9.695 3.775 1 97.56 120 VAL A O 1
ATOM 928 N N . ALA A 1 121 ? 5.609 -9.398 4.512 1 98.5 121 ALA A N 1
ATOM 929 C CA . ALA A 1 121 ? 5.562 -10.562 5.395 1 98.5 121 ALA A CA 1
ATOM 930 C C . ALA A 1 121 ? 5.914 -11.836 4.633 1 98.5 121 ALA A C 1
ATOM 932 O O . ALA A 1 121 ? 6.629 -12.695 5.148 1 98.5 121 ALA A O 1
ATOM 933 N N . ASP A 1 122 ? 5.445 -12.023 3.416 1 98.25 122 ASP A N 1
ATOM 934 C CA . ASP A 1 122 ? 5.594 -13.281 2.693 1 98.25 122 ASP A CA 1
ATOM 935 C C . ASP A 1 122 ? 7.062 -13.562 2.375 1 98.25 122 ASP A C 1
ATOM 937 O O . ASP A 1 122 ? 7.438 -14.703 2.107 1 98.25 122 ASP A O 1
ATOM 941 N N . LEU A 1 123 ? 7.938 -12.578 2.426 1 98.12 123 LEU A N 1
ATOM 942 C CA . LEU A 1 123 ? 9.359 -12.734 2.143 1 98.12 123 LEU A CA 1
ATOM 943 C C . LEU A 1 123 ? 10.102 -13.273 3.361 1 98.12 123 LEU A C 1
ATOM 945 O O . LEU A 1 123 ? 11.281 -13.602 3.277 1 98.12 123 LEU A O 1
ATOM 949 N N . TYR A 1 124 ? 9.359 -13.445 4.477 1 98.56 124 TYR A N 1
ATOM 950 C CA . TYR A 1 124 ? 10.062 -13.758 5.719 1 98.56 124 TYR A CA 1
ATOM 951 C C . TYR A 1 124 ? 9.562 -15.07 6.309 1 98.56 124 TYR A C 1
ATOM 953 O O . TYR A 1 124 ? 9.648 -15.289 7.52 1 98.56 124 TYR A O 1
ATOM 961 N N . LEU A 1 125 ? 8.938 -15.875 5.465 1 98.75 125 LEU A N 1
ATOM 962 C CA . LEU A 1 125 ? 8.695 -17.234 5.906 1 98.75 125 LEU A CA 1
ATOM 963 C C . LEU A 1 125 ? 10.008 -17.922 6.281 1 98.75 125 LEU A C 1
ATOM 965 O O . LEU A 1 125 ? 10.93 -17.984 5.473 1 98.75 125 LEU A O 1
ATOM 969 N N . GLU A 1 126 ? 10.086 -18.438 7.465 1 98.62 126 GLU A N 1
ATOM 970 C CA . GLU A 1 126 ? 11.312 -19.078 7.926 1 98.62 126 GLU A CA 1
ATOM 971 C C . GLU A 1 126 ? 11.273 -20.578 7.664 1 98.62 126 GLU A C 1
ATOM 973 O O . GLU A 1 126 ? 10.211 -21.203 7.723 1 98.62 126 GLU A O 1
ATOM 978 N N . PRO A 1 127 ? 12.438 -21.172 7.414 1 98.75 127 PRO A N 1
ATOM 979 C CA . PRO A 1 127 ? 12.469 -22.625 7.23 1 98.75 127 PRO A CA 1
ATOM 980 C C . PRO A 1 127 ? 11.844 -23.375 8.406 1 98.75 127 PRO A C 1
ATOM 982 O O . PRO A 1 127 ? 11.242 -24.438 8.211 1 98.75 127 PRO A O 1
ATOM 985 N N . SER A 1 128 ? 12.016 -22.828 9.633 1 98.69 128 SER A N 1
ATOM 986 C CA . SER A 1 128 ? 11.461 -23.484 10.82 1 98.69 128 SER A CA 1
ATOM 987 C C . SER A 1 128 ? 9.938 -23.484 10.797 1 98.69 128 SER A C 1
ATOM 989 O O . SER A 1 128 ? 9.297 -24.203 11.555 1 98.69 128 SER A O 1
ATOM 991 N N . GLU A 1 129 ? 9.328 -22.703 9.875 1 98.69 129 GLU A N 1
ATOM 992 C CA . GLU A 1 129 ? 7.879 -22.562 9.805 1 98.69 129 GLU A CA 1
ATOM 993 C C . GLU A 1 129 ? 7.293 -23.484 8.727 1 98.69 129 GLU A C 1
ATOM 995 O O . GLU A 1 129 ? 6.094 -23.422 8.445 1 98.69 129 GLU A O 1
ATOM 1000 N N . VAL A 1 130 ? 8.086 -24.297 8.125 1 98.75 130 VAL A N 1
ATOM 1001 C CA . VAL A 1 130 ? 7.652 -25.281 7.125 1 98.75 130 VAL A CA 1
ATOM 1002 C C . VAL A 1 130 ? 7.438 -26.641 7.785 1 98.75 130 VAL A C 1
ATOM 1004 O O . VAL A 1 130 ? 8.391 -27.266 8.25 1 98.75 130 VAL A O 1
ATOM 1007 N N . ASN A 1 131 ? 6.203 -27.078 7.824 1 98.69 131 ASN A N 1
ATOM 1008 C CA . ASN A 1 131 ? 5.832 -28.328 8.492 1 98.69 131 ASN A CA 1
ATOM 1009 C C . ASN A 1 131 ? 6.004 -29.531 7.57 1 98.69 131 ASN A C 1
ATOM 1011 O O . ASN A 1 131 ? 5.297 -29.656 6.57 1 98.69 131 ASN A O 1
ATOM 1015 N N . GLU A 1 132 ? 6.902 -30.422 7.914 1 98.75 132 GLU A N 1
ATOM 1016 C CA . GLU A 1 132 ? 7.219 -31.594 7.098 1 98.75 132 GLU A CA 1
ATOM 1017 C C . GLU A 1 132 ? 6 -32.5 6.93 1 98.75 132 GLU A C 1
ATOM 1019 O O . GLU A 1 132 ? 5.727 -33 5.832 1 98.75 132 GLU A O 1
ATOM 1024 N N . GLY A 1 133 ? 5.281 -32.719 8.016 1 98.75 133 GLY A N 1
ATOM 1025 C CA . GLY A 1 133 ? 4.109 -33.594 7.961 1 98.75 133 GLY A CA 1
ATOM 1026 C C . GLY A 1 133 ? 3.029 -33.062 7.035 1 98.75 133 GLY A C 1
ATOM 1027 O O . GLY A 1 133 ? 2.355 -33.844 6.355 1 98.75 133 GLY A O 1
ATOM 1028 N N . TYR A 1 134 ? 2.885 -31.75 7.004 1 98.81 134 TYR A N 1
ATOM 1029 C CA . TYR A 1 134 ? 1.889 -31.109 6.148 1 98.81 134 TYR A CA 1
ATOM 1030 C C . TYR A 1 134 ? 2.207 -31.344 4.676 1 98.81 134 TYR A C 1
ATOM 1032 O O . TYR A 1 134 ? 1.331 -31.734 3.9 1 98.81 134 TYR A O 1
ATOM 1040 N N . ILE A 1 135 ? 3.453 -31.188 4.289 1 98.81 135 ILE A N 1
ATOM 1041 C CA . ILE A 1 135 ? 3.9 -31.375 2.914 1 98.81 135 ILE A CA 1
ATOM 1042 C C . ILE A 1 135 ? 3.859 -32.875 2.557 1 98.81 135 ILE A C 1
ATOM 1044 O O . ILE A 1 135 ? 3.404 -33.219 1.473 1 98.81 135 ILE A O 1
ATOM 1048 N N . ALA A 1 136 ? 4.262 -33.719 3.5 1 98.69 136 ALA A N 1
ATOM 1049 C CA . ALA A 1 136 ? 4.32 -35.156 3.268 1 98.69 136 ALA A CA 1
ATOM 1050 C C . ALA A 1 136 ? 2.936 -35.719 2.965 1 98.69 136 ALA A C 1
ATOM 1052 O O . ALA A 1 136 ? 2.812 -36.781 2.352 1 98.69 136 ALA A O 1
ATOM 1053 N N . ASN A 1 137 ? 1.936 -35 3.342 1 98.44 137 ASN A N 1
ATOM 1054 C CA . ASN A 1 137 ? 0.565 -35.5 3.195 1 98.44 137 ASN A CA 1
ATOM 1055 C C . ASN A 1 137 ? -0.103 -34.906 1.955 1 98.44 137 ASN A C 1
ATOM 1057 O O . ASN A 1 137 ? -1.332 -34.844 1.868 1 98.44 137 ASN A O 1
ATOM 1061 N N . ALA A 1 138 ? 0.651 -34.438 1.014 1 98.69 138 ALA A N 1
ATOM 1062 C CA . ALA A 1 138 ? 0.118 -33.844 -0.21 1 98.69 138 ALA A CA 1
ATOM 1063 C C . ALA A 1 138 ? 0.565 -34.625 -1.439 1 98.69 138 ALA A C 1
ATOM 1065 O O . ALA A 1 138 ? 1.664 -35.188 -1.46 1 98.69 138 ALA A O 1
ATOM 1066 N N . LYS A 1 139 ? -0.326 -34.656 -2.43 1 98.5 139 LYS A N 1
ATOM 1067 C CA . LYS A 1 139 ? 0.075 -35.219 -3.713 1 98.5 139 LYS A CA 1
ATOM 1068 C C . LYS A 1 139 ? 1.143 -34.375 -4.383 1 98.5 139 LYS A C 1
ATOM 1070 O O . LYS A 1 139 ? 2.064 -34.906 -5.012 1 98.5 139 LYS A O 1
ATOM 1075 N N . MET A 1 140 ? 1.008 -33.031 -4.234 1 98.38 140 MET A N 1
ATOM 1076 C CA . MET A 1 140 ? 1.946 -32.125 -4.895 1 98.38 140 MET A CA 1
ATOM 1077 C C . MET A 1 140 ? 2.221 -30.891 -4.031 1 98.38 140 MET A C 1
ATOM 1079 O O . MET A 1 140 ? 1.349 -30.438 -3.283 1 98.38 140 MET A O 1
ATOM 1083 N N . LEU A 1 141 ? 3.412 -30.406 -4.137 1 98.88 141 LEU A N 1
ATOM 1084 C CA . LEU A 1 141 ? 3.84 -29.109 -3.631 1 98.88 141 LEU A CA 1
ATOM 1085 C C . LEU A 1 141 ? 4.035 -28.109 -4.773 1 98.88 141 LEU A C 1
ATOM 1087 O O . LEU A 1 141 ? 4.82 -28.359 -5.688 1 98.88 141 LEU A O 1
ATOM 1091 N N . LEU A 1 142 ? 3.23 -27.078 -4.738 1 98.88 142 LEU A N 1
ATOM 1092 C CA . LEU A 1 142 ? 3.385 -26.031 -5.75 1 98.88 142 LEU A CA 1
ATOM 1093 C C . LEU A 1 142 ? 4.242 -24.891 -5.223 1 98.88 142 LEU A C 1
ATOM 1095 O O . LEU A 1 142 ? 3.92 -24.297 -4.191 1 98.88 142 LEU A O 1
ATOM 1099 N N . VAL A 1 143 ? 5.277 -24.625 -5.953 1 98.44 143 VAL A N 1
ATOM 1100 C CA . VAL A 1 143 ? 6.211 -23.531 -5.66 1 98.44 143 VAL A CA 1
ATOM 1101 C C . VAL A 1 143 ? 6.121 -22.469 -6.746 1 98.44 143 VAL A C 1
ATOM 1103 O O . VAL A 1 143 ? 6.078 -22.781 -7.938 1 98.44 143 VAL A O 1
ATOM 1106 N N . SER A 1 144 ? 6.012 -21.266 -6.32 1 95.81 144 SER A N 1
ATOM 1107 C CA . SER A 1 144 ? 6.117 -20.156 -7.266 1 95.81 144 SER A CA 1
ATOM 1108 C C . SER A 1 144 ? 7.461 -19.438 -7.141 1 95.81 144 SER A C 1
ATOM 1110 O O . SER A 1 144 ? 8.016 -19.344 -6.043 1 95.81 144 SER A O 1
ATOM 1112 N N . GLY A 1 145 ? 7.941 -18.891 -8.203 1 97.06 145 GLY A N 1
ATOM 1113 C CA . GLY A 1 145 ? 9.266 -18.297 -8.281 1 97.06 145 GLY A CA 1
ATOM 1114 C C . GLY A 1 145 ? 9.438 -17.094 -7.359 1 97.06 145 GLY A C 1
ATOM 1115 O O . GLY A 1 145 ? 10.531 -16.859 -6.848 1 97.06 145 GLY A O 1
ATOM 1116 N N . THR A 1 146 ? 8.43 -16.391 -7.07 1 96.12 146 THR A N 1
ATOM 1117 C CA . THR A 1 146 ? 8.516 -15.156 -6.293 1 96.12 146 THR A CA 1
ATOM 1118 C C . THR A 1 146 ? 8.906 -15.453 -4.848 1 96.12 146 THR A C 1
ATOM 1120 O O . THR A 1 146 ? 9.508 -14.617 -4.176 1 96.12 146 THR A O 1
ATOM 1123 N N . ALA A 1 147 ? 8.609 -16.656 -4.398 1 97.25 147 ALA A N 1
ATOM 1124 C CA . ALA A 1 147 ? 8.922 -17.031 -3.02 1 97.25 147 ALA A CA 1
ATO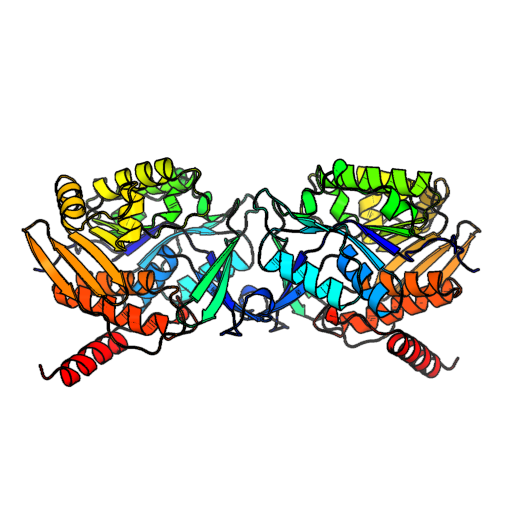M 1125 C C . ALA A 1 147 ? 10.414 -17.266 -2.836 1 97.25 147 ALA A C 1
ATOM 1127 O O . ALA A 1 147 ? 10.906 -17.328 -1.705 1 97.25 147 ALA A O 1
ATOM 1128 N N . LEU A 1 148 ? 11.141 -17.328 -3.924 1 98.38 148 LEU A N 1
ATOM 1129 C CA . LEU A 1 148 ? 12.57 -17.609 -3.91 1 98.38 148 LEU A CA 1
ATOM 1130 C C . LEU A 1 148 ? 13.375 -16.312 -3.926 1 98.38 148 LEU A C 1
ATOM 1132 O O . LEU A 1 148 ? 14.602 -16.328 -3.836 1 98.38 148 LEU A O 1
ATOM 1136 N N . ALA A 1 149 ? 12.734 -15.172 -3.949 1 97.75 149 ALA A N 1
ATOM 1137 C CA . ALA A 1 149 ? 13.367 -13.922 -4.355 1 97.75 149 ALA A CA 1
ATOM 1138 C C . ALA A 1 149 ? 14.203 -13.336 -3.223 1 97.75 149 ALA A C 1
ATOM 1140 O O . ALA A 1 149 ? 15.031 -12.453 -3.449 1 97.75 149 ALA A O 1
ATOM 1141 N N . LYS A 1 150 ? 13.977 -13.836 -2.002 1 97.88 150 LYS A N 1
ATOM 1142 C CA . LYS A 1 150 ? 14.688 -13.227 -0.879 1 97.88 150 LYS A CA 1
ATOM 1143 C C . LYS A 1 150 ? 14.758 -14.188 0.306 1 97.88 150 LYS A C 1
ATOM 1145 O O . LYS A 1 150 ? 13.852 -15 0.51 1 97.88 150 LYS A O 1
ATOM 1150 N N . SER A 1 151 ? 15.859 -14.109 1.033 1 97.94 151 SER A N 1
ATOM 1151 C CA . SER A 1 151 ? 15.977 -14.773 2.328 1 97.94 151 SER A CA 1
ATOM 1152 C C . SER A 1 151 ? 15.102 -14.094 3.379 1 97.94 151 SER A C 1
ATOM 1154 O O . SER A 1 151 ? 15.031 -12.867 3.432 1 97.94 151 SER A O 1
ATOM 1156 N N . PRO A 1 152 ? 14.445 -14.828 4.191 1 98.31 152 PRO A N 1
ATOM 1157 C CA . PRO A 1 152 ? 14.594 -16.25 4.473 1 98.31 152 PRO A CA 1
ATOM 1158 C C . PRO A 1 152 ? 13.586 -17.109 3.719 1 98.31 152 PRO A C 1
ATOM 1160 O O . PRO A 1 152 ? 13.617 -18.344 3.82 1 98.31 152 PRO A O 1
ATOM 1163 N N . SER A 1 153 ? 12.664 -16.438 3.029 1 98.56 153 SER A N 1
ATOM 1164 C CA . SER A 1 153 ? 11.648 -17.188 2.305 1 98.56 153 SER A CA 1
ATOM 1165 C C . SER A 1 153 ? 12.281 -18.172 1.312 1 98.56 153 SER A C 1
ATOM 1167 O O . SER A 1 153 ? 11.781 -19.281 1.118 1 98.56 153 SER A O 1
ATOM 1169 N N . ARG A 1 154 ? 13.344 -17.766 0.745 1 98.44 154 ARG A N 1
ATOM 1170 C CA . ARG A 1 154 ? 14.094 -18.578 -0.194 1 98.44 154 ARG A CA 1
ATOM 1171 C C . ARG A 1 154 ? 14.484 -19.922 0.432 1 98.44 154 ARG A C 1
ATOM 1173 O O . ARG A 1 154 ? 14.227 -20.969 -0.142 1 98.44 154 ARG A O 1
ATOM 1180 N N . GLU A 1 155 ? 15.031 -19.875 1.595 1 98.81 155 GLU A N 1
ATOM 1181 C CA . GLU A 1 155 ? 15.461 -21.078 2.311 1 98.81 155 GLU A CA 1
ATOM 1182 C C . GLU A 1 155 ? 14.258 -21.922 2.738 1 98.81 155 GLU A C 1
ATOM 1184 O O . GLU A 1 155 ? 14.328 -23.156 2.725 1 98.81 155 GLU A O 1
ATOM 1189 N N . ALA A 1 156 ? 13.195 -21.25 3.096 1 98.88 156 ALA A N 1
ATOM 1190 C CA . ALA A 1 156 ? 11.984 -21.969 3.459 1 98.88 156 ALA A CA 1
ATOM 1191 C C . ALA A 1 156 ? 11.461 -22.797 2.283 1 98.88 156 ALA A C 1
ATOM 1193 O O . ALA A 1 156 ? 11.078 -23.953 2.449 1 98.88 156 ALA A O 1
ATOM 1194 N N . VAL A 1 157 ? 11.469 -22.219 1.124 1 98.81 157 VAL A N 1
ATOM 1195 C CA . VAL A 1 157 ? 10.984 -22.875 -0.081 1 98.81 157 VAL A CA 1
ATOM 1196 C C . VAL A 1 157 ? 11.906 -24.031 -0.449 1 98.81 157 VAL A C 1
ATOM 1198 O O . VAL A 1 157 ? 11.445 -25.125 -0.801 1 98.81 157 VAL A O 1
ATOM 1201 N N . LEU A 1 158 ? 13.195 -23.797 -0.347 1 98.88 158 LEU A N 1
ATOM 1202 C CA . LEU A 1 158 ? 14.156 -24.859 -0.652 1 98.88 158 LEU A CA 1
ATOM 1203 C C . LEU A 1 158 ? 14 -26.031 0.302 1 98.88 158 LEU A C 1
ATOM 1205 O O . LEU A 1 158 ? 14.055 -27.188 -0.119 1 98.88 158 LEU A O 1
ATOM 1209 N N . LYS A 1 159 ? 13.766 -25.75 1.552 1 98.88 159 LYS A N 1
ATOM 1210 C CA . LYS A 1 159 ? 13.477 -26.797 2.516 1 98.88 159 LYS A CA 1
ATOM 1211 C C . LYS A 1 159 ? 12.211 -27.562 2.137 1 98.88 159 LYS A C 1
ATOM 1213 O O . LYS A 1 159 ? 12.172 -28.797 2.217 1 98.88 159 LYS A O 1
ATOM 1218 N N . ALA A 1 160 ? 11.188 -26.828 1.744 1 98.94 160 ALA A N 1
ATOM 1219 C CA . ALA A 1 160 ? 9.93 -27.438 1.348 1 98.94 160 ALA A CA 1
ATOM 1220 C C . ALA A 1 160 ? 10.125 -28.391 0.172 1 98.94 160 ALA A C 1
ATOM 1222 O O . ALA A 1 160 ? 9.562 -29.484 0.152 1 98.94 160 ALA A O 1
ATOM 1223 N N . VAL A 1 161 ? 10.906 -27.984 -0.786 1 98.88 161 VAL A N 1
ATOM 1224 C CA . VAL A 1 161 ? 11.195 -28.812 -1.953 1 98.88 161 VAL A CA 1
ATOM 1225 C C . VAL A 1 161 ? 11.914 -30.078 -1.518 1 98.88 161 VAL A C 1
ATOM 1227 O O . VAL A 1 161 ? 11.594 -31.172 -1.979 1 98.88 161 VAL A O 1
ATOM 1230 N N . HIS A 1 162 ? 12.875 -29.922 -0.645 1 98.75 162 HIS A N 1
ATOM 1231 C CA . HIS A 1 162 ? 13.602 -31.078 -0.125 1 98.75 162 HIS A CA 1
ATOM 1232 C C . HIS A 1 162 ? 12.672 -32.062 0.579 1 98.75 162 HIS A C 1
ATOM 1234 O O . HIS A 1 162 ? 12.766 -33.25 0.376 1 98.75 162 HIS A O 1
ATOM 1240 N N . ILE A 1 163 ? 11.82 -31.531 1.412 1 98.81 163 ILE A N 1
ATOM 1241 C CA . ILE A 1 163 ? 10.844 -32.344 2.129 1 98.81 163 ILE A CA 1
ATOM 1242 C C . ILE A 1 163 ? 9.961 -33.094 1.132 1 98.81 163 ILE A C 1
ATOM 1244 O O . ILE A 1 163 ? 9.703 -34.281 1.291 1 98.81 163 ILE A O 1
ATOM 1248 N N . ALA A 1 164 ? 9.445 -32.344 0.12 1 98.75 164 ALA A N 1
ATOM 1249 C CA . ALA A 1 164 ? 8.594 -32.969 -0.894 1 98.75 164 ALA A CA 1
ATOM 1250 C C . ALA A 1 164 ? 9.281 -34.156 -1.552 1 98.75 164 ALA A C 1
ATOM 1252 O O . ALA A 1 164 ? 8.695 -35.219 -1.677 1 98.75 164 ALA A O 1
ATOM 1253 N N . LYS A 1 165 ? 10.516 -34 -1.95 1 97.94 165 LYS A N 1
ATOM 1254 C CA . LYS A 1 165 ? 11.281 -35.062 -2.602 1 97.94 165 LYS A CA 1
ATOM 1255 C C . LYS A 1 165 ? 11.477 -36.25 -1.666 1 97.94 165 LYS A C 1
ATOM 1257 O O . LYS A 1 165 ? 11.344 -37.406 -2.084 1 97.94 165 LYS A O 1
ATOM 1262 N N . LYS A 1 166 ? 11.742 -35.906 -0.426 1 97.94 166 LYS A N 1
ATOM 1263 C CA . LYS A 1 166 ? 11.961 -36.938 0.591 1 97.94 166 LYS A CA 1
ATOM 1264 C C . LYS A 1 166 ? 10.719 -37.812 0.758 1 97.94 166 LYS A C 1
ATOM 1266 O O . LYS A 1 166 ? 10.828 -39 1.042 1 97.94 166 LYS A O 1
ATOM 1271 N N . HIS A 1 167 ? 9.578 -37.312 0.554 1 97.88 167 HIS A N 1
ATOM 1272 C CA . HIS A 1 167 ? 8.352 -38.031 0.884 1 97.88 167 HIS A CA 1
ATOM 1273 C C . HIS A 1 167 ? 7.555 -38.344 -0.374 1 97.88 167 HIS A C 1
ATOM 1275 O O . HIS A 1 167 ? 6.348 -38.594 -0.303 1 97.88 167 HIS A O 1
ATOM 1281 N N . ASP A 1 168 ? 8.164 -38.312 -1.572 1 95.31 168 ASP A N 1
ATOM 1282 C CA . ASP A 1 168 ? 7.586 -38.656 -2.861 1 95.31 168 ASP A CA 1
ATOM 1283 C C . ASP A 1 168 ? 6.375 -37.812 -3.186 1 95.31 168 ASP A C 1
ATOM 1285 O O . ASP A 1 168 ? 5.324 -38.312 -3.582 1 95.31 168 ASP A O 1
ATOM 1289 N N . VAL A 1 169 ? 6.402 -36.562 -2.754 1 98.19 169 VAL A N 1
ATOM 1290 C CA . VAL A 1 169 ? 5.453 -35.531 -3.148 1 98.19 169 VAL A CA 1
ATOM 1291 C C . VAL A 1 169 ? 5.918 -34.875 -4.445 1 98.19 169 VAL A C 1
ATOM 1293 O O . VAL A 1 169 ? 7.078 -34.469 -4.562 1 98.19 169 VAL A O 1
ATOM 1296 N N . LYS A 1 170 ? 5.07 -34.812 -5.473 1 98.44 170 LYS A N 1
ATOM 1297 C CA . LYS A 1 170 ? 5.445 -34.188 -6.73 1 98.44 170 LYS A CA 1
ATOM 1298 C C . LYS A 1 170 ? 5.668 -32.688 -6.543 1 98.44 170 LYS A C 1
ATOM 1300 O O . LYS A 1 170 ? 4.871 -32 -5.887 1 98.44 170 LYS A O 1
ATOM 1305 N N . VAL A 1 171 ? 6.734 -32.188 -7.07 1 98.75 171 VAL A N 1
ATOM 1306 C CA . VAL A 1 171 ? 7.012 -30.766 -7.008 1 98.75 171 VAL A CA 1
ATOM 1307 C C . VAL A 1 171 ? 6.609 -30.094 -8.328 1 98.75 171 VAL A C 1
ATOM 1309 O O . VAL A 1 171 ? 7.062 -30.516 -9.398 1 98.75 171 VAL A O 1
ATOM 1312 N N . VAL A 1 172 ? 5.691 -29.156 -8.242 1 98.81 172 VAL A N 1
ATOM 1313 C CA . VAL A 1 172 ? 5.309 -28.312 -9.367 1 98.81 172 VAL A CA 1
ATOM 1314 C C . VAL A 1 172 ? 5.934 -26.922 -9.211 1 98.81 172 VAL A C 1
ATOM 1316 O O . VAL A 1 172 ? 5.684 -26.234 -8.219 1 98.81 172 VAL A O 1
ATOM 1319 N N . PHE A 1 173 ? 6.734 -26.547 -10.141 1 98.81 173 PHE A N 1
ATOM 1320 C CA . PHE A 1 173 ? 7.34 -25.219 -10.125 1 98.81 173 PHE A CA 1
ATOM 1321 C C . PHE A 1 173 ? 6.688 -24.312 -11.156 1 98.81 173 PHE A C 1
ATOM 1323 O O . PHE A 1 173 ? 6.859 -24.5 -12.359 1 98.81 173 PHE A O 1
ATOM 1330 N N . GLU A 1 174 ? 5.902 -23.406 -10.68 1 98.19 174 GLU A N 1
ATOM 1331 C CA . GLU A 1 174 ? 5.383 -22.312 -11.477 1 98.19 174 GLU A CA 1
ATOM 1332 C C . GLU A 1 174 ? 6.34 -21.125 -11.461 1 98.19 174 GLU A C 1
ATOM 1334 O O . GLU A 1 174 ? 6.523 -20.484 -10.43 1 98.19 174 GLU A O 1
ATOM 1339 N N . LEU A 1 175 ? 6.891 -20.766 -12.578 1 98.19 175 LEU A N 1
ATOM 1340 C CA . LEU A 1 175 ? 8.023 -19.844 -12.609 1 98.19 175 LEU A CA 1
ATOM 1341 C C . LEU A 1 175 ? 7.633 -18.469 -12.055 1 98.19 175 LEU A C 1
ATOM 1343 O O . LEU A 1 175 ? 8.391 -17.875 -11.297 1 98.19 175 LEU A O 1
ATOM 1347 N N . ASP A 1 176 ? 6.441 -17.906 -12.461 1 96.25 176 ASP A N 1
ATOM 1348 C CA . ASP A 1 176 ? 5.879 -16.719 -11.852 1 96.25 176 ASP A CA 1
ATOM 1349 C C . ASP A 1 176 ? 6.957 -15.656 -11.609 1 96.25 176 ASP A C 1
ATOM 1351 O O . ASP A 1 176 ? 7.133 -15.18 -10.484 1 96.25 176 ASP A O 1
ATOM 1355 N N . TYR A 1 177 ? 7.625 -15.266 -12.68 1 96.44 177 TYR A N 1
ATOM 1356 C CA . TYR A 1 177 ? 8.695 -14.281 -12.531 1 96.44 177 TYR A CA 1
ATOM 1357 C C . TYR A 1 177 ? 8.125 -12.883 -12.336 1 96.44 177 TYR A C 1
ATOM 1359 O O . TYR A 1 177 ? 7.242 -12.453 -13.094 1 96.44 177 TYR A O 1
ATOM 1367 N N . ARG A 1 178 ? 8.602 -12.266 -11.336 1 93.19 178 ARG A N 1
ATOM 1368 C CA . ARG A 1 178 ? 8.422 -10.836 -11.086 1 93.19 178 ARG A CA 1
ATOM 1369 C C . ARG A 1 178 ? 9.758 -10.156 -10.828 1 93.19 178 ARG A C 1
ATOM 1371 O O . ARG A 1 178 ? 10.531 -10.602 -9.984 1 93.19 178 ARG A O 1
ATOM 1378 N N . PRO A 1 179 ? 9.961 -9.078 -11.508 1 90.69 179 PRO A N 1
ATOM 1379 C CA . PRO A 1 179 ? 11.305 -8.508 -11.445 1 90.69 179 PRO A CA 1
ATOM 1380 C C . PRO A 1 179 ? 11.594 -7.801 -10.125 1 90.69 179 PRO A C 1
ATOM 1382 O O . PRO A 1 179 ? 12.742 -7.5 -9.82 1 90.69 179 PRO A O 1
ATOM 1385 N N . TYR A 1 180 ? 10.562 -7.656 -9.414 1 87.62 180 TYR A N 1
ATOM 1386 C CA . TYR A 1 180 ? 10.734 -6.859 -8.203 1 87.62 180 TYR A CA 1
ATOM 1387 C C . TYR A 1 180 ? 11.406 -7.676 -7.102 1 87.62 180 TYR A C 1
ATOM 1389 O O . TYR A 1 180 ? 11.453 -8.906 -7.18 1 87.62 180 TYR A O 1
ATOM 1397 N N . THR A 1 181 ? 12.148 -7.309 -6.199 1 91.69 181 THR A N 1
ATOM 1398 C CA . THR A 1 181 ? 12.742 -7.891 -5 1 91.69 181 THR A CA 1
ATOM 1399 C C . THR A 1 181 ? 14.102 -8.516 -5.312 1 91.69 181 THR A C 1
ATOM 1401 O O . THR A 1 181 ? 15 -8.516 -4.473 1 91.69 181 THR A O 1
ATOM 1404 N N . TRP A 1 182 ? 14.203 -9.188 -6.668 1 96.25 182 TRP A N 1
ATOM 1405 C CA . TRP A 1 182 ? 15.445 -9.844 -7.047 1 96.25 182 TRP A CA 1
ATOM 1406 C C . TRP A 1 182 ? 16.594 -8.844 -7.125 1 96.25 182 TRP A C 1
ATOM 1408 O O . TRP A 1 182 ? 16.391 -7.695 -7.535 1 96.25 182 TRP A O 1
ATOM 1418 N N . GLN A 1 183 ? 17.766 -9.32 -6.852 1 95.25 183 GLN A N 1
ATOM 1419 C CA . GLN A 1 183 ? 18.922 -8.438 -6.84 1 95.25 183 GLN A CA 1
ATOM 1420 C C . GLN A 1 183 ? 19.578 -8.375 -8.219 1 95.25 183 GLN A C 1
ATOM 1422 O O . GLN A 1 183 ? 20.234 -7.387 -8.555 1 95.25 183 GLN A O 1
ATOM 1427 N N . SER A 1 184 ? 19.469 -9.5 -8.953 1 96.56 184 SER A N 1
ATOM 1428 C CA . SER A 1 184 ? 20.047 -9.57 -10.289 1 96.56 184 SER A CA 1
ATOM 1429 C C . SER A 1 184 ? 19.422 -10.695 -11.109 1 96.56 184 SER A C 1
ATOM 1431 O O . SER A 1 184 ? 18.828 -11.617 -10.555 1 96.56 184 SER A O 1
ATOM 1433 N N . ALA A 1 185 ? 19.562 -10.539 -12.375 1 96.75 185 ALA A N 1
ATOM 1434 C CA . ALA A 1 185 ? 19.094 -11.602 -13.266 1 96.75 185 ALA A CA 1
ATOM 1435 C C . ALA A 1 185 ? 19.828 -12.914 -12.992 1 96.75 185 ALA A C 1
ATOM 1437 O O . ALA A 1 185 ? 19.234 -13.992 -13.094 1 96.75 185 ALA A O 1
ATOM 1438 N N . GLU A 1 186 ? 21.094 -12.836 -12.648 1 97.81 186 GLU A N 1
ATOM 1439 C CA . GLU A 1 186 ? 21.891 -14.016 -12.336 1 97.81 186 GLU A CA 1
ATOM 1440 C C . GLU A 1 186 ? 21.359 -14.734 -11.102 1 97.81 186 GLU A C 1
ATOM 1442 O O . GLU A 1 186 ? 21.266 -15.961 -11.078 1 97.81 186 GLU A O 1
ATOM 1447 N N . GLU A 1 187 ? 21.031 -13.93 -10.141 1 98 187 GLU A N 1
ATOM 1448 C CA . GLU A 1 187 ? 20.484 -14.508 -8.914 1 98 187 GLU A CA 1
ATOM 1449 C C . GLU A 1 187 ? 19.172 -15.234 -9.195 1 98 187 GLU A C 1
ATOM 1451 O O . GLU A 1 187 ? 18.953 -16.344 -8.711 1 98 187 GLU A O 1
ATOM 1456 N N . THR A 1 188 ? 18.344 -14.609 -9.969 1 98.19 188 THR A N 1
ATOM 1457 C CA . THR A 1 188 ? 17.062 -15.227 -10.328 1 98.19 188 THR A CA 1
ATOM 1458 C C . THR A 1 188 ? 17.297 -16.562 -11.031 1 98.19 188 THR A C 1
ATOM 1460 O O . THR A 1 188 ? 16.688 -17.578 -10.656 1 98.19 188 THR A O 1
ATOM 1463 N N . ALA A 1 189 ? 18.156 -16.547 -11.969 1 98.38 189 ALA A N 1
ATOM 1464 C CA . ALA A 1 189 ? 18.438 -17.734 -12.773 1 98.38 189 ALA A CA 1
ATOM 1465 C C . ALA A 1 189 ? 18.969 -18.875 -11.906 1 98.38 189 ALA A C 1
ATOM 1467 O O . ALA A 1 189 ? 18.594 -20.031 -12.109 1 98.38 189 ALA A O 1
ATOM 1468 N N . VAL A 1 190 ? 19.797 -18.578 -10.984 1 98.5 190 VAL A N 1
ATOM 1469 C CA . VAL A 1 190 ? 20.406 -19.578 -10.125 1 98.5 190 VAL A CA 1
ATOM 1470 C C . VAL A 1 190 ? 19.328 -20.312 -9.328 1 98.5 190 VAL A C 1
ATOM 1472 O O . VAL A 1 190 ? 19.281 -21.547 -9.336 1 98.5 190 VAL A O 1
ATOM 1475 N N . TYR A 1 191 ? 18.469 -19.562 -8.734 1 98.62 191 TYR A N 1
ATOM 1476 C CA . TYR A 1 191 ? 17.5 -20.203 -7.855 1 98.62 191 TYR A CA 1
ATOM 1477 C C . TYR A 1 191 ? 16.359 -20.828 -8.656 1 98.62 191 TYR A C 1
ATOM 1479 O O . TYR A 1 191 ? 15.812 -21.859 -8.258 1 98.62 191 TYR A O 1
ATOM 1487 N N . TYR A 1 192 ? 15.969 -20.172 -9.781 1 98.81 192 TYR A N 1
ATOM 1488 C CA . TYR A 1 192 ? 14.984 -20.781 -10.672 1 98.81 192 TYR A CA 1
ATOM 1489 C C . TYR A 1 192 ? 15.477 -22.125 -11.172 1 98.81 192 TYR A C 1
ATOM 1491 O O . TYR A 1 192 ? 14.742 -23.125 -11.141 1 98.81 192 TYR A O 1
ATOM 1499 N N . THR A 1 193 ? 16.719 -22.156 -11.609 1 98.62 193 THR A N 1
ATOM 1500 C CA . THR A 1 193 ? 17.297 -23.391 -12.148 1 98.62 193 THR A CA 1
ATOM 1501 C C . THR A 1 193 ? 17.391 -24.453 -11.07 1 98.62 193 THR A C 1
ATOM 1503 O O . THR A 1 193 ? 17.062 -25.625 -11.312 1 98.62 193 THR A O 1
ATOM 1506 N N . LEU A 1 194 ? 17.812 -24.047 -9.945 1 98.56 194 LEU A N 1
ATOM 1507 C CA . LEU A 1 194 ? 17.969 -24.984 -8.828 1 98.56 194 LEU A CA 1
ATOM 1508 C C . LEU A 1 194 ? 16.656 -25.688 -8.531 1 98.56 194 LEU A C 1
ATOM 1510 O O . LEU A 1 194 ? 16.625 -26.922 -8.398 1 98.56 194 LEU A O 1
ATOM 1514 N N . VAL A 1 195 ? 15.586 -24.922 -8.43 1 98.81 195 VAL A N 1
ATOM 1515 C CA . VAL A 1 195 ? 14.289 -25.5 -8.086 1 98.81 195 VAL A CA 1
ATOM 1516 C C . VAL A 1 195 ? 13.719 -26.25 -9.281 1 98.81 195 VAL A C 1
ATOM 1518 O O . VAL A 1 195 ? 13.156 -27.344 -9.125 1 98.81 195 VAL A O 1
ATOM 1521 N N . ALA A 1 196 ? 13.906 -25.703 -10.438 1 98.81 196 ALA A N 1
ATOM 1522 C CA . ALA A 1 196 ? 13.39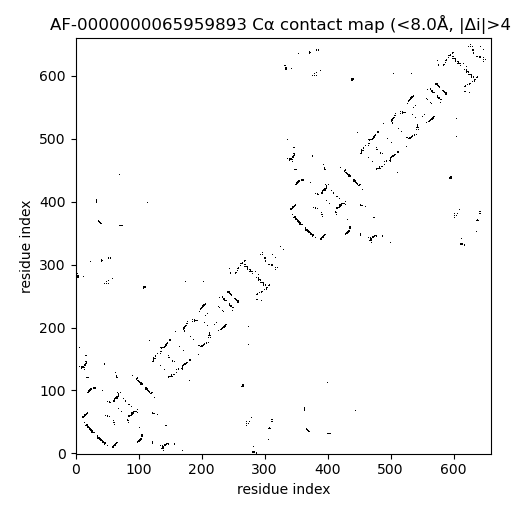8 -26.359 -11.648 1 98.81 196 ALA A CA 1
ATOM 1523 C C . ALA A 1 196 ? 14.008 -27.734 -11.828 1 98.81 196 ALA A C 1
ATOM 1525 O O . ALA A 1 196 ? 13.305 -28.688 -12.18 1 98.81 196 ALA A O 1
ATOM 1526 N N . GLU A 1 197 ? 15.258 -27.875 -11.594 1 98.62 197 GLU A N 1
ATOM 1527 C CA . GLU A 1 197 ? 15.969 -29.141 -11.766 1 98.62 197 GLU A CA 1
ATOM 1528 C C . GLU A 1 197 ? 15.484 -30.188 -10.766 1 98.62 197 GLU A C 1
ATOM 1530 O O . GLU A 1 197 ? 15.688 -31.391 -10.961 1 98.62 197 GLU A O 1
ATOM 1535 N N . GLN A 1 198 ? 14.875 -29.703 -9.719 1 98.44 198 GLN A N 1
ATOM 1536 C CA . GLN A 1 198 ? 14.383 -30.609 -8.688 1 98.44 198 GLN A CA 1
ATOM 1537 C C . GLN A 1 198 ? 12.883 -30.844 -8.828 1 98.44 198 GLN A C 1
ATOM 1539 O O . GLN A 1 198 ? 12.289 -31.625 -8.07 1 98.44 198 GLN A O 1
ATOM 1544 N N . SER A 1 199 ? 12.25 -30.234 -9.758 1 98.75 199 SER A N 1
ATOM 1545 C CA . SER A 1 199 ? 10.797 -30.281 -9.883 1 98.75 199 SER A CA 1
ATOM 1546 C C . SER A 1 199 ? 10.359 -31.375 -10.852 1 98.75 199 SER A C 1
ATOM 1548 O O . SER A 1 199 ? 11.094 -31.734 -11.773 1 98.75 199 SER A O 1
ATOM 1550 N N . ASP A 1 200 ? 9.188 -31.922 -10.633 1 98.5 200 ASP A N 1
ATOM 1551 C CA . ASP A 1 200 ? 8.586 -32.938 -11.508 1 98.5 200 ASP A CA 1
ATOM 1552 C C . ASP A 1 200 ? 7.84 -32.25 -12.664 1 98.5 200 ASP A C 1
ATOM 1554 O O . ASP A 1 200 ? 7.863 -32.75 -13.789 1 98.5 200 ASP A O 1
ATOM 1558 N N . ILE A 1 201 ? 7.188 -31.188 -12.383 1 98.62 201 ILE A N 1
ATOM 1559 C CA . ILE A 1 201 ? 6.453 -30.406 -13.367 1 98.62 201 ILE A CA 1
ATOM 1560 C C . ILE A 1 201 ? 6.934 -28.953 -13.336 1 98.62 201 ILE A C 1
ATOM 1562 O O . ILE A 1 201 ? 7.039 -28.359 -12.266 1 98.62 201 ILE A O 1
ATOM 1566 N N . VAL A 1 202 ? 7.285 -28.391 -14.477 1 98.81 202 VAL A N 1
ATOM 1567 C CA . VAL A 1 202 ? 7.672 -26.984 -14.57 1 98.81 202 VAL A CA 1
ATOM 1568 C C . VAL A 1 202 ? 6.746 -26.266 -15.547 1 98.81 202 VAL A C 1
ATOM 1570 O O . VAL A 1 202 ? 6.551 -26.703 -16.688 1 98.81 202 VAL A O 1
ATOM 1573 N N . ILE A 1 203 ? 6.133 -25.188 -15.078 1 98.69 203 ILE A N 1
ATOM 1574 C CA . ILE A 1 203 ? 5.16 -24.438 -15.852 1 98.69 203 ILE A CA 1
ATOM 1575 C C . ILE A 1 203 ? 5.602 -22.969 -15.945 1 98.69 203 ILE A C 1
ATOM 1577 O O . ILE A 1 203 ? 5.996 -22.375 -14.945 1 98.69 203 ILE A O 1
ATOM 1581 N N . GLY A 1 204 ? 5.555 -22.375 -17.109 1 98.12 204 GLY A N 1
ATOM 1582 C CA . GLY A 1 204 ? 5.863 -20.953 -17.266 1 98.12 204 GLY A CA 1
ATOM 1583 C C . GLY A 1 204 ? 5.668 -20.469 -18.688 1 98.12 204 GLY A C 1
ATOM 1584 O O . GLY A 1 204 ? 5.375 -21.25 -19.594 1 98.12 204 GLY A O 1
ATOM 1585 N N . THR A 1 205 ? 5.762 -19.219 -18.859 1 96.81 205 THR A N 1
ATOM 1586 C CA . THR A 1 205 ? 5.812 -18.641 -20.188 1 96.81 205 THR A CA 1
ATOM 1587 C C . THR A 1 205 ? 7.207 -18.797 -20.797 1 96.81 205 THR A C 1
ATOM 1589 O O . THR A 1 205 ? 8.18 -18.984 -20.062 1 96.81 205 THR A O 1
ATOM 1592 N N . ARG A 1 206 ? 7.227 -18.656 -22.078 1 97.12 206 ARG A N 1
ATOM 1593 C CA . ARG A 1 206 ? 8.523 -18.688 -22.734 1 97.12 206 ARG A CA 1
ATOM 1594 C C . ARG A 1 206 ? 9.461 -17.641 -22.172 1 97.12 206 ARG A C 1
ATOM 1596 O O . ARG A 1 206 ? 10.641 -17.906 -21.938 1 97.12 206 ARG A O 1
ATOM 1603 N N . ASP A 1 207 ? 8.984 -16.453 -21.938 1 96.31 207 ASP A N 1
ATOM 1604 C CA . ASP A 1 207 ? 9.797 -15.375 -21.375 1 96.31 207 ASP A CA 1
ATOM 1605 C C . ASP A 1 207 ? 10.336 -15.758 -19.984 1 96.31 207 ASP A C 1
ATOM 1607 O O . ASP A 1 207 ? 11.469 -15.43 -19.641 1 96.31 207 ASP A O 1
ATOM 1611 N N . GLU A 1 208 ? 9.539 -16.406 -19.219 1 97.75 208 GLU A N 1
ATOM 1612 C CA . GLU A 1 208 ? 9.961 -16.812 -17.875 1 97.75 208 GLU A CA 1
ATOM 1613 C C . GLU A 1 208 ? 11.039 -17.891 -17.938 1 97.75 208 GLU A C 1
ATOM 1615 O O . GLU A 1 208 ? 11.953 -17.906 -17.109 1 97.75 208 GLU A O 1
ATOM 1620 N N . PHE A 1 209 ? 10.891 -18.75 -18.906 1 98.5 209 PHE A N 1
ATOM 1621 C CA . PHE A 1 209 ? 11.953 -19.734 -19.094 1 98.5 209 PHE A CA 1
ATOM 1622 C C . PHE A 1 209 ? 13.25 -19.047 -19.516 1 98.5 209 PHE A C 1
ATOM 1624 O O . PHE A 1 209 ? 14.336 -19.469 -19.109 1 98.5 209 PHE A O 1
ATOM 1631 N N . ASP A 1 210 ? 13.117 -18 -20.328 1 98.31 210 ASP A N 1
ATOM 1632 C CA . ASP A 1 210 ? 14.297 -17.219 -20.688 1 98.31 210 ASP A CA 1
ATOM 1633 C C . ASP A 1 210 ? 14.961 -16.625 -19.438 1 98.31 210 ASP A C 1
ATOM 1635 O O . ASP A 1 210 ? 16.188 -16.609 -19.344 1 98.31 210 ASP A O 1
ATOM 1639 N N . VAL A 1 211 ? 14.164 -16.188 -18.5 1 98.06 211 VAL A N 1
ATOM 1640 C CA . VAL A 1 211 ? 14.672 -15.648 -17.234 1 98.06 211 VAL A CA 1
ATOM 1641 C C . VAL A 1 211 ? 15.398 -16.75 -16.469 1 98.06 211 VAL A C 1
ATOM 1643 O O . VAL A 1 211 ? 16.516 -16.531 -15.969 1 98.06 211 VAL A O 1
ATOM 1646 N N . MET A 1 212 ? 14.82 -17.891 -16.391 1 98.25 212 MET A N 1
ATOM 1647 C CA . MET A 1 212 ? 15.422 -19.031 -15.703 1 98.25 212 MET A CA 1
ATOM 1648 C C . MET A 1 212 ? 16.766 -19.391 -16.328 1 98.25 212 MET A C 1
ATOM 1650 O O . MET A 1 212 ? 17.719 -19.703 -15.609 1 98.25 212 MET A O 1
ATOM 1654 N N . GLU A 1 213 ? 16.781 -19.297 -17.625 1 98.06 213 GLU A N 1
ATOM 1655 C CA . GLU A 1 213 ? 17.969 -19.703 -18.375 1 98.06 213 GLU A CA 1
ATOM 1656 C C . GLU A 1 213 ? 18.969 -18.562 -18.5 1 98.06 213 GLU A C 1
ATOM 1658 O O . GLU A 1 213 ? 20.062 -18.734 -19.031 1 98.06 213 GLU A O 1
ATOM 1663 N N . ASN A 1 214 ? 18.609 -17.375 -18.047 1 97.31 214 ASN A N 1
ATOM 1664 C CA . ASN A 1 214 ? 19.406 -16.156 -18.109 1 97.31 214 ASN A CA 1
ATOM 1665 C C . ASN A 1 214 ? 19.828 -15.836 -19.547 1 97.31 214 ASN A C 1
ATOM 1667 O O . ASN A 1 214 ? 21 -15.594 -19.812 1 97.31 214 ASN A O 1
ATOM 1671 N N . ARG A 1 215 ? 18.875 -15.859 -20.391 1 94.5 215 ARG A N 1
ATOM 1672 C CA . ARG A 1 215 ? 19.078 -15.539 -21.797 1 94.5 215 ARG A CA 1
ATOM 1673 C C . ARG A 1 215 ? 17.781 -15.102 -22.453 1 94.5 215 ARG A C 1
ATOM 1675 O O . ARG A 1 215 ? 16.703 -15.297 -21.906 1 94.5 215 ARG A O 1
ATOM 1682 N N . SER A 1 216 ? 17.969 -14.438 -23.609 1 92 216 SER A N 1
ATOM 1683 C CA . SER A 1 216 ? 16.812 -14.031 -24.391 1 92 216 SER A CA 1
ATOM 1684 C C . SER A 1 216 ? 16.703 -14.859 -25.672 1 92 216 SER A C 1
ATOM 1686 O O . SER A 1 216 ? 17.703 -15.281 -26.234 1 92 216 SER A O 1
ATOM 1688 N N . GLY A 1 217 ? 15.453 -15.117 -26.016 1 90.38 217 GLY A N 1
ATOM 1689 C CA . GLY A 1 217 ? 15.211 -15.758 -27.297 1 90.38 217 GLY A CA 1
ATOM 1690 C C . GLY A 1 217 ? 15.492 -17.25 -27.297 1 90.38 217 GLY A C 1
ATOM 1691 O O . GLY A 1 217 ? 15.883 -17.828 -28.312 1 90.38 217 GLY A O 1
ATOM 1692 N N . GLY A 1 218 ? 15.398 -17.875 -26.156 1 89.75 218 GLY A N 1
ATOM 1693 C CA . GLY A 1 218 ? 15.617 -19.312 -26.062 1 89.75 218 GLY A CA 1
ATOM 1694 C C . GLY A 1 218 ? 14.531 -20.125 -26.75 1 89.75 218 GLY A C 1
ATOM 1695 O O . GLY A 1 218 ? 13.469 -19.594 -27.078 1 89.75 218 GLY A O 1
ATOM 1696 N N . GLY A 1 219 ? 14.773 -21.438 -26.953 1 94.69 219 GLY A N 1
ATOM 1697 C CA . GLY A 1 219 ? 13.828 -22.328 -27.594 1 94.69 219 GLY A CA 1
ATOM 1698 C C . GLY A 1 219 ? 13.312 -23.422 -26.672 1 94.69 219 GLY A C 1
ATOM 1699 O O . GLY A 1 219 ? 14.008 -23.828 -25.75 1 94.69 219 GLY A O 1
ATOM 1700 N N . ASN A 1 220 ? 12.109 -23.891 -27.016 1 97.38 220 ASN A N 1
ATOM 1701 C CA . ASN A 1 220 ? 11.469 -24.906 -26.188 1 97.38 220 ASN A CA 1
ATOM 1702 C C . ASN A 1 220 ? 12.305 -26.188 -26.125 1 97.38 220 ASN A C 1
ATOM 1704 O O . ASN A 1 220 ? 12.445 -26.781 -25.062 1 97.38 220 ASN A O 1
ATOM 1708 N N . ASP A 1 221 ? 12.914 -26.516 -27.234 1 96.75 221 ASP A N 1
ATOM 1709 C CA . ASP A 1 221 ? 13.625 -27.797 -27.312 1 96.75 221 ASP A CA 1
ATOM 1710 C C . ASP A 1 221 ? 14.789 -27.828 -26.328 1 96.75 221 ASP A C 1
ATOM 1712 O O . ASP A 1 221 ? 15 -28.844 -25.641 1 96.75 221 ASP A O 1
ATOM 1716 N N . GLU A 1 222 ? 15.531 -26.797 -26.297 1 96.94 222 GLU A N 1
ATOM 1717 C CA . GLU A 1 222 ? 16.672 -26.734 -25.391 1 96.94 222 GLU A CA 1
ATOM 1718 C C . GLU A 1 222 ? 16.219 -26.766 -23.938 1 96.94 222 GLU A C 1
ATOM 1720 O O . GLU A 1 222 ? 16.828 -27.438 -23.094 1 96.94 222 GLU A O 1
ATOM 1725 N N . THR A 1 223 ? 15.195 -25.984 -23.656 1 97.81 223 THR A N 1
ATOM 1726 C CA . THR A 1 223 ? 14.625 -25.938 -22.312 1 97.81 223 THR A CA 1
ATOM 1727 C C . THR A 1 223 ? 14.211 -27.328 -21.844 1 97.81 223 THR A C 1
ATOM 1729 O O . THR A 1 223 ? 14.578 -27.766 -20.766 1 97.81 223 THR A O 1
ATOM 1732 N N . VAL A 1 224 ? 13.492 -28.016 -22.688 1 98 224 VAL A N 1
ATOM 1733 C CA . VAL A 1 224 ? 12.922 -29.328 -22.375 1 98 224 VAL A CA 1
ATOM 1734 C C . VAL A 1 224 ? 14.039 -30.359 -22.219 1 98 224 VAL A C 1
ATOM 1736 O O . VAL A 1 224 ? 14.016 -31.156 -21.281 1 98 224 VAL A O 1
ATOM 1739 N N . ARG A 1 225 ? 15.008 -30.312 -23.125 1 97.06 225 ARG A N 1
ATOM 1740 C CA . ARG A 1 225 ? 16.141 -31.234 -23.062 1 97.06 225 ARG A CA 1
ATOM 1741 C C . ARG A 1 225 ? 16.875 -31.094 -21.734 1 97.06 225 ARG A C 1
ATOM 1743 O O . ARG A 1 225 ? 17.203 -32.094 -21.094 1 97.06 225 ARG A O 1
ATOM 1750 N N . HIS A 1 226 ? 17.109 -29.875 -21.375 1 97.5 226 HIS A N 1
ATOM 1751 C CA . HIS A 1 226 ? 17.812 -29.609 -20.125 1 97.5 226 HIS A CA 1
ATOM 1752 C C . HIS A 1 226 ? 17.031 -30.141 -18.922 1 97.5 226 HIS A C 1
ATOM 1754 O O . HIS A 1 226 ? 17.578 -30.828 -18.078 1 97.5 226 HIS A O 1
ATOM 1760 N N . LEU A 1 227 ? 15.781 -29.797 -18.812 1 98.44 227 LEU A N 1
ATOM 1761 C CA . LEU A 1 227 ? 14.969 -30.141 -17.656 1 98.44 227 LEU A CA 1
ATOM 1762 C C . LEU A 1 227 ? 14.742 -31.641 -17.562 1 98.44 227 LEU A C 1
ATOM 1764 O O . LEU A 1 227 ? 14.727 -32.219 -16.469 1 98.44 227 LEU A O 1
ATOM 1768 N N . PHE A 1 228 ? 14.648 -32.344 -18.75 1 98.12 228 PHE A N 1
ATOM 1769 C CA . PHE A 1 228 ? 14.422 -33.781 -18.75 1 98.12 228 PHE A CA 1
ATOM 1770 C C . PHE A 1 228 ? 15.703 -34.531 -18.406 1 98.12 228 PHE A C 1
ATOM 1772 O O . PHE A 1 228 ? 15.672 -35.719 -18.125 1 98.12 228 PHE A O 1
ATOM 1779 N N . ALA A 1 229 ? 16.812 -33.844 -18.516 1 97.94 229 ALA A N 1
ATOM 1780 C CA . ALA A 1 229 ? 18.062 -34.438 -18.047 1 97.94 229 ALA A CA 1
ATOM 1781 C C . ALA A 1 229 ? 18.125 -34.438 -16.531 1 97.94 229 ALA A C 1
ATOM 1783 O O . ALA A 1 229 ? 19.016 -35.062 -15.938 1 97.94 229 ALA A O 1
ATOM 1784 N N . HIS A 1 230 ? 17.203 -33.781 -15.891 1 97.62 230 HIS A N 1
ATOM 1785 C CA . HIS A 1 230 ? 17.125 -33.75 -14.438 1 97.62 230 HIS A CA 1
ATOM 1786 C C . HIS A 1 230 ? 15.844 -34.406 -13.938 1 97.62 230 HIS A C 1
ATOM 1788 O O . HIS A 1 230 ? 15.516 -35.531 -14.352 1 97.62 230 HIS A O 1
ATOM 1794 N N . SER A 1 231 ? 15.086 -33.719 -13.039 1 96.88 231 SER A N 1
ATOM 1795 C CA . SER A 1 231 ? 14 -34.406 -12.352 1 96.88 231 SER A CA 1
ATOM 1796 C C . SER A 1 231 ? 12.68 -34.281 -13.117 1 96.88 231 SER A C 1
ATOM 1798 O O . SER A 1 231 ? 11.758 -35.062 -12.922 1 96.88 231 SER A O 1
ATOM 1800 N N . ALA A 1 232 ? 12.578 -33.312 -14 1 97.69 232 ALA A N 1
ATOM 1801 C CA . ALA A 1 232 ? 11.297 -33 -14.609 1 97.69 232 ALA A CA 1
ATOM 1802 C C . ALA A 1 232 ? 10.789 -34.125 -15.477 1 97.69 232 ALA A C 1
ATOM 1804 O O . ALA A 1 232 ? 11.57 -34.781 -16.172 1 97.69 232 ALA A O 1
ATOM 1805 N N . ASP A 1 233 ? 9.508 -34.438 -15.43 1 96.62 233 ASP A N 1
ATOM 1806 C CA . ASP A 1 233 ? 8.922 -35.406 -16.344 1 96.62 233 ASP A CA 1
ATOM 1807 C C . ASP A 1 233 ? 7.805 -34.781 -17.172 1 96.62 233 ASP A C 1
ATOM 1809 O O . ASP A 1 233 ? 7.332 -35.375 -18.141 1 96.62 233 ASP A O 1
ATOM 1813 N N . LEU A 1 234 ? 7.398 -33.562 -16.828 1 98.25 234 LEU A N 1
ATOM 1814 C CA . LEU A 1 234 ? 6.426 -32.781 -17.594 1 98.25 234 LEU A CA 1
ATOM 1815 C C . LEU A 1 234 ? 6.789 -31.297 -17.594 1 98.25 234 LEU A C 1
ATOM 1817 O O . LEU A 1 234 ? 7.004 -30.703 -16.531 1 98.25 234 LEU A O 1
ATOM 1821 N N . VAL A 1 235 ? 6.957 -30.688 -18.766 1 98.69 235 VAL A N 1
ATOM 1822 C CA . VAL A 1 235 ? 7.285 -29.281 -18.922 1 98.69 235 VAL A CA 1
ATOM 1823 C C . VAL A 1 235 ? 6.203 -28.578 -19.75 1 98.69 235 VAL A C 1
ATOM 1825 O O . VAL A 1 235 ? 5.863 -29.031 -20.844 1 98.69 235 VAL A O 1
ATOM 1828 N N . VAL A 1 236 ? 5.602 -27.547 -19.172 1 98.69 236 VAL A N 1
ATOM 1829 C CA . VAL A 1 236 ? 4.555 -26.781 -19.844 1 98.69 236 VAL A CA 1
ATOM 1830 C C . VAL A 1 236 ? 5.055 -25.375 -20.156 1 98.69 236 VAL A C 1
ATOM 1832 O O . VAL A 1 236 ? 5.441 -24.625 -19.266 1 98.69 236 VAL A O 1
ATOM 1835 N N . ILE A 1 237 ? 5.074 -24.969 -21.406 1 98.38 237 ILE A N 1
ATOM 1836 C CA . ILE A 1 237 ? 5.531 -23.656 -21.859 1 98.38 237 ILE A CA 1
ATOM 1837 C C . ILE A 1 237 ? 4.391 -22.922 -22.562 1 98.38 237 ILE A C 1
ATOM 1839 O O . ILE A 1 237 ? 3.893 -23.375 -23.594 1 98.38 237 ILE A O 1
ATOM 1843 N N . LYS A 1 238 ? 3.992 -21.844 -22 1 96.94 238 LYS A N 1
ATOM 1844 C CA . LYS A 1 238 ? 2.887 -21.031 -22.5 1 96.94 238 LYS A CA 1
ATOM 1845 C C . LYS A 1 238 ? 3.396 -19.922 -23.422 1 96.94 238 LYS A C 1
ATOM 1847 O O . LYS A 1 238 ? 4.43 -19.312 -23.156 1 96.94 238 LYS A O 1
ATOM 1852 N N . HIS A 1 239 ? 2.654 -19.672 -24.469 1 93.56 239 HIS A N 1
ATOM 1853 C CA . HIS A 1 239 ? 3.018 -18.656 -25.453 1 93.56 239 HIS A CA 1
ATOM 1854 C C . HIS A 1 239 ? 1.889 -17.656 -25.672 1 93.56 239 HIS A C 1
ATOM 1856 O O . HIS A 1 239 ? 1.615 -17.25 -26.797 1 93.56 239 HIS A O 1
ATOM 1862 N N . GLY A 1 240 ? 1.183 -17.328 -24.672 1 85.38 240 GLY A N 1
ATOM 1863 C CA . GLY A 1 240 ? 0.117 -16.344 -24.766 1 85.38 240 GLY A CA 1
ATOM 1864 C C . GLY A 1 240 ? -0.958 -16.734 -25.766 1 85.38 240 GLY A C 1
ATOM 1865 O O . GLY A 1 240 ? -1.515 -17.828 -25.703 1 85.38 240 GLY A O 1
ATOM 1866 N N . VAL A 1 241 ? -1.177 -15.867 -26.734 1 82.56 241 VAL A N 1
ATOM 1867 C CA . VAL A 1 241 ? -2.25 -16.016 -27.719 1 82.56 241 VAL A CA 1
ATOM 1868 C C . VAL A 1 241 ? -1.939 -17.188 -28.641 1 82.56 241 VAL A C 1
ATOM 1870 O O . VAL A 1 241 ? -2.836 -17.719 -29.297 1 82.56 241 VAL A O 1
ATOM 1873 N N . ASP A 1 242 ? -0.673 -17.656 -28.594 1 89.5 242 ASP A N 1
ATOM 1874 C CA . ASP A 1 242 ? -0.282 -18.766 -29.469 1 89.5 242 ASP A CA 1
ATOM 1875 C C . ASP A 1 242 ? -0.5 -20.109 -28.781 1 89.5 242 ASP A C 1
ATOM 1877 O O . ASP A 1 242 ? -0.216 -21.156 -29.359 1 89.5 242 ASP A O 1
ATOM 1881 N N . GLY A 1 243 ? -0.941 -20.016 -27.562 1 92.88 243 GLY A N 1
ATOM 1882 C CA . GLY A 1 243 ? -1.285 -21.25 -26.859 1 92.88 243 GLY A CA 1
ATOM 1883 C C . GLY A 1 243 ? -0.167 -21.766 -25.969 1 92.88 243 GLY A C 1
ATOM 1884 O O . GLY A 1 243 ? 0.533 -20.969 -25.328 1 92.88 243 GLY A O 1
ATOM 1885 N N . SER A 1 244 ? -0.185 -23.094 -25.797 1 96.88 244 SER A N 1
ATOM 1886 C CA . SER A 1 244 ? 0.794 -23.703 -24.906 1 96.88 244 SER A CA 1
ATOM 1887 C C . SER A 1 244 ? 1.195 -25.094 -25.375 1 96.88 244 SER A C 1
ATOM 1889 O O . SER A 1 244 ? 0.492 -25.703 -26.172 1 96.88 244 SER A O 1
ATOM 1891 N N . TYR A 1 245 ? 2.342 -25.5 -24.969 1 97.56 245 TYR A N 1
ATOM 1892 C CA . TYR A 1 245 ? 2.879 -26.828 -25.219 1 97.56 245 TYR A CA 1
ATOM 1893 C C . TYR A 1 245 ? 3.174 -27.547 -23.906 1 97.56 245 TYR A C 1
ATOM 1895 O O . TYR A 1 245 ? 3.621 -26.922 -22.938 1 97.56 245 TYR A O 1
ATOM 1903 N N . ALA A 1 246 ? 2.881 -28.812 -23.922 1 98.12 246 ALA A N 1
ATOM 1904 C CA . ALA A 1 246 ? 3.354 -29.703 -22.859 1 98.12 246 ALA A CA 1
ATOM 1905 C C . ALA A 1 246 ? 4.266 -30.797 -23.422 1 98.12 246 ALA A C 1
ATOM 1907 O O . ALA A 1 246 ? 3.992 -31.359 -24.484 1 98.12 246 ALA A O 1
ATOM 1908 N N . TYR A 1 247 ? 5.363 -30.953 -22.781 1 98.19 247 TYR A N 1
ATOM 1909 C CA . TYR A 1 247 ? 6.344 -31.969 -23.141 1 98.19 247 TYR A CA 1
ATOM 1910 C C . TYR A 1 247 ? 6.461 -33.031 -22.062 1 98.19 247 TYR A C 1
ATOM 1912 O O . TYR A 1 247 ? 6.613 -32.719 -20.875 1 98.19 247 TYR A O 1
ATOM 1920 N N . SER A 1 248 ? 6.336 -34.25 -22.453 1 96.88 248 SER A N 1
ATOM 1921 C CA . SER A 1 248 ? 6.547 -35.344 -21.516 1 96.88 248 SER A CA 1
ATOM 1922 C C . SER A 1 248 ? 7.922 -35.969 -21.703 1 96.88 248 SER A C 1
ATOM 1924 O O . SER A 1 248 ? 8.469 -35.969 -22.797 1 96.88 248 SER A O 1
ATOM 1926 N N . ARG A 1 249 ? 8.461 -36.469 -20.641 1 94.31 249 ARG A N 1
ATOM 1927 C CA . ARG A 1 249 ? 9.781 -37.094 -20.672 1 94.31 249 ARG A CA 1
ATOM 1928 C C . ARG A 1 249 ? 9.797 -38.281 -21.625 1 94.31 249 ARG A C 1
ATOM 1930 O O . ARG A 1 249 ? 10.844 -38.625 -22.172 1 94.31 249 ARG A O 1
ATOM 1937 N N . SER A 1 250 ? 8.656 -38.875 -21.875 1 92.31 250 SER A N 1
ATOM 1938 C CA . SER A 1 250 ? 8.555 -40 -22.781 1 92.31 250 SER A CA 1
ATOM 1939 C C . SER A 1 250 ? 8.695 -39.562 -24.234 1 92.31 250 SER A C 1
ATOM 1941 O O . SER A 1 250 ? 8.781 -40.406 -25.141 1 92.31 250 SER A O 1
ATOM 1943 N N . GLY A 1 251 ? 8.656 -38.25 -24.484 1 93.31 251 GLY A N 1
ATOM 1944 C CA . GLY A 1 251 ? 8.906 -37.75 -25.828 1 93.31 251 GLY A CA 1
ATOM 1945 C C . GLY A 1 251 ? 7.668 -37.188 -26.5 1 93.31 251 GLY A C 1
ATOM 1946 O O . GLY A 1 251 ? 7.758 -36.562 -27.562 1 93.31 251 GLY A O 1
ATOM 1947 N N . GLU A 1 252 ? 6.504 -37.344 -25.875 1 95.94 252 GLU A N 1
ATOM 1948 C CA . GLU A 1 252 ? 5.273 -36.812 -26.453 1 95.94 252 GLU A CA 1
ATOM 1949 C C . GLU A 1 252 ? 5.195 -35.281 -26.297 1 95.94 252 GLU A C 1
ATOM 1951 O O . GLU A 1 252 ? 5.637 -34.75 -25.297 1 95.94 252 GLU A O 1
ATOM 1956 N N . VAL A 1 253 ? 4.633 -34.688 -27.297 1 97 253 VAL A N 1
ATOM 1957 C CA . VAL A 1 253 ? 4.383 -33.25 -27.297 1 97 253 VAL A CA 1
ATOM 1958 C C . VAL A 1 253 ? 2.891 -33 -27.484 1 97 253 VAL A C 1
ATOM 1960 O O . VAL A 1 253 ? 2.271 -33.531 -28.406 1 97 253 VAL A O 1
ATOM 1963 N N . PHE A 1 254 ? 2.352 -32.25 -26.594 1 96.88 254 PHE A N 1
ATOM 1964 C CA . PHE A 1 254 ? 0.946 -31.859 -26.641 1 96.88 254 PHE A CA 1
ATOM 1965 C C . PHE A 1 254 ? 0.804 -30.359 -26.875 1 96.88 254 PHE A C 1
ATOM 1967 O O . PHE A 1 254 ? 1.641 -29.578 -26.422 1 96.88 254 PHE A O 1
ATOM 1974 N N . ARG A 1 255 ? -0.22 -30 -27.547 1 95.12 255 ARG A N 1
ATOM 1975 C CA . ARG A 1 255 ? -0.461 -28.578 -27.812 1 95.12 255 ARG A CA 1
ATOM 1976 C C . ARG A 1 255 ? -1.912 -28.219 -27.531 1 95.12 255 ARG A C 1
ATOM 1978 O O . ARG A 1 255 ? -2.824 -29 -27.812 1 95.12 255 ARG A O 1
ATOM 1985 N N . ALA A 1 256 ? -2.102 -27.125 -26.938 1 93.75 256 ALA A N 1
ATOM 1986 C CA . ALA A 1 256 ? -3.422 -26.516 -26.797 1 93.75 256 ALA A CA 1
ATOM 1987 C C . ALA A 1 256 ? -3.422 -25.078 -27.312 1 93.75 256 ALA A C 1
ATOM 1989 O O . ALA A 1 256 ? -2.443 -24.359 -27.141 1 93.75 256 ALA A O 1
ATOM 1990 N N . HIS A 1 257 ? -4.508 -24.703 -27.906 1 91.81 257 HIS A N 1
ATOM 1991 C CA . HIS A 1 257 ? -4.66 -23.344 -28.438 1 91.81 257 HIS A CA 1
ATOM 1992 C C . HIS A 1 257 ? -5.391 -22.453 -27.438 1 91.81 257 HIS A C 1
ATOM 1994 O O . HIS A 1 257 ? -6.078 -22.938 -26.547 1 91.81 257 HIS A O 1
ATOM 2000 N N . ALA A 1 258 ? -5.141 -21.172 -27.656 1 89.38 258 ALA A N 1
ATOM 2001 C CA . ALA A 1 258 ? -5.863 -20.219 -26.812 1 89.38 258 ALA A CA 1
ATOM 2002 C C . ALA A 1 258 ? -7.324 -20.125 -27.25 1 89.38 258 ALA A C 1
ATOM 2004 O O . ALA A 1 258 ? -7.652 -20.312 -28.422 1 89.38 258 ALA A O 1
ATOM 2005 N N . TYR A 1 259 ? -8.133 -19.891 -26.281 1 91.12 259 TYR A N 1
ATOM 2006 C CA . TYR A 1 259 ? -9.547 -19.672 -26.562 1 91.12 259 TYR A CA 1
ATOM 2007 C C . TYR A 1 259 ? -9.844 -18.188 -26.719 1 91.12 259 TYR A C 1
ATOM 2009 O O . TYR A 1 259 ? -9.305 -17.359 -25.984 1 91.12 259 TYR A O 1
ATOM 2017 N N . LYS A 1 260 ? -10.656 -17.891 -27.656 1 86 260 LYS A N 1
ATOM 2018 C CA . LYS A 1 260 ? -11 -16.484 -27.906 1 86 260 LYS A CA 1
ATOM 2019 C C . LYS A 1 260 ? -11.898 -15.93 -26.797 1 86 260 LYS A C 1
ATOM 2021 O O . LYS A 1 260 ? -12.797 -16.625 -26.312 1 86 260 LYS A O 1
ATOM 2026 N N . THR A 1 261 ? -11.516 -14.781 -26.391 1 88.25 261 THR A N 1
ATOM 2027 C CA . THR A 1 261 ? -12.312 -14.086 -25.375 1 88.25 261 THR A CA 1
ATOM 2028 C C . THR A 1 261 ? -12.109 -12.578 -25.469 1 88.25 261 THR A C 1
ATOM 2030 O O . THR A 1 261 ? -11.195 -12.109 -26.156 1 88.25 261 THR A O 1
ATOM 2033 N N . LYS A 1 262 ? -13.086 -11.781 -24.984 1 90.25 262 LYS A N 1
ATOM 2034 C CA . LYS A 1 262 ? -12.891 -10.336 -24.828 1 90.25 262 LYS A CA 1
ATOM 2035 C C . LYS A 1 262 ? -12 -10.023 -23.641 1 90.25 262 LYS A C 1
ATOM 2037 O O . LYS A 1 262 ? -12.461 -9.992 -22.5 1 90.25 262 LYS A O 1
ATOM 2042 N N . VAL A 1 263 ? -10.82 -9.727 -23.922 1 90.62 263 VAL A N 1
ATOM 2043 C CA . VAL A 1 263 ? -9.812 -9.539 -22.875 1 90.62 263 VAL A CA 1
ATOM 2044 C C . VAL A 1 263 ? -10.039 -8.211 -22.172 1 90.62 263 VAL A C 1
ATOM 2046 O O . VAL A 1 263 ? -10.141 -7.16 -22.812 1 90.62 263 VAL A O 1
ATOM 2049 N N . LEU A 1 264 ? -10.156 -8.258 -20.891 1 91.56 264 LEU A N 1
ATOM 2050 C CA . LEU A 1 264 ? -10.195 -7.055 -20.062 1 91.56 264 LEU A CA 1
ATOM 2051 C C . LEU A 1 264 ? -8.812 -6.727 -19.5 1 91.56 264 LEU A C 1
ATOM 2053 O O . LEU A 1 264 ? -8.391 -5.57 -19.516 1 91.56 264 LEU A O 1
ATOM 2057 N N . LYS A 1 265 ? -8.211 -7.723 -18.984 1 89.81 265 LYS A N 1
ATOM 2058 C CA . LYS A 1 265 ? -6.871 -7.613 -18.406 1 89.81 265 LYS A CA 1
ATOM 2059 C C . LYS A 1 265 ? -6.129 -8.945 -18.484 1 89.81 265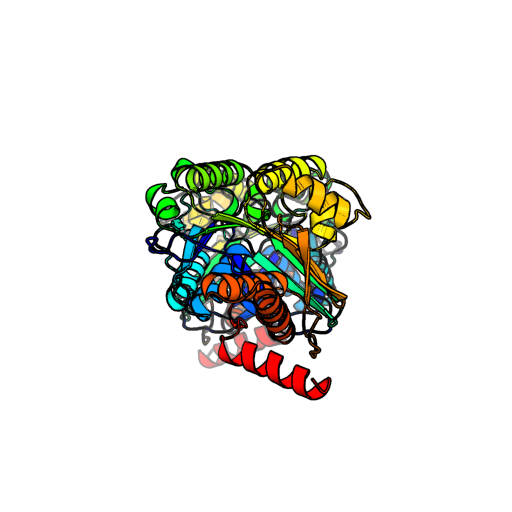 LYS A C 1
ATOM 2061 O O . LYS A 1 265 ? -6.746 -9.992 -18.672 1 89.81 265 LYS A O 1
ATOM 2066 N N . THR A 1 266 ? -4.883 -8.945 -18.172 1 86.19 266 THR A N 1
ATOM 2067 C CA . THR A 1 266 ? -4.105 -10.164 -18.359 1 86.19 266 THR A CA 1
ATOM 2068 C C . THR A 1 266 ? -3.699 -10.766 -17.016 1 86.19 266 THR A C 1
ATOM 2070 O O . THR A 1 266 ? -3.195 -11.891 -16.953 1 86.19 266 THR A O 1
ATOM 2073 N N . PHE A 1 267 ? -3.934 -10.102 -15.922 1 88.31 267 PHE A N 1
ATOM 2074 C CA . PHE A 1 267 ? -3.506 -10.562 -14.609 1 88.31 267 PHE A CA 1
ATOM 2075 C C . PHE A 1 267 ? -4.223 -11.844 -14.227 1 88.31 267 PHE A C 1
ATOM 2077 O O . PHE A 1 267 ? -5.418 -12 -14.492 1 88.31 267 PHE A O 1
ATOM 2084 N N . GLY A 1 268 ? -3.512 -12.742 -13.625 1 91.62 268 GLY A N 1
ATOM 2085 C CA . GLY A 1 268 ? -4.105 -13.953 -13.078 1 91.62 268 GLY A CA 1
ATOM 2086 C C . GLY A 1 268 ? -4.27 -15.047 -14.109 1 91.62 268 GLY A C 1
ATOM 2087 O O . GLY A 1 268 ? -4.602 -16.188 -13.766 1 91.62 268 GLY A O 1
ATOM 2088 N N . ALA A 1 269 ? -3.998 -14.758 -15.398 1 93 269 ALA A N 1
ATOM 2089 C CA . ALA A 1 269 ? -4.152 -15.75 -16.453 1 93 269 ALA A CA 1
ATOM 2090 C C . ALA A 1 269 ? -3.303 -16.984 -16.188 1 93 269 ALA A C 1
ATOM 2092 O O . ALA A 1 269 ? -3.781 -18.125 -16.297 1 93 269 ALA A O 1
ATOM 2093 N N . GLY A 1 270 ? -2.064 -16.766 -15.805 1 95.31 270 GLY A N 1
ATOM 2094 C CA . GLY A 1 270 ? -1.17 -17.875 -15.508 1 95.31 270 GLY A CA 1
ATOM 2095 C C . GLY A 1 270 ? -1.605 -18.688 -14.305 1 95.31 270 GLY A C 1
ATOM 2096 O O . GLY A 1 270 ? -1.478 -19.906 -14.305 1 95.31 270 GLY A O 1
ATOM 2097 N N . ASP A 1 271 ? -2.09 -18.031 -13.297 1 97.31 271 ASP A N 1
ATOM 2098 C CA . ASP A 1 271 ? -2.537 -18.719 -12.086 1 97.31 271 ASP A CA 1
ATOM 2099 C C . ASP A 1 271 ? -3.76 -19.578 -12.359 1 97.31 271 ASP A C 1
ATOM 2101 O O . ASP A 1 271 ? -3.85 -20.719 -11.875 1 97.31 271 ASP A O 1
ATOM 2105 N N . SER A 1 272 ? -4.664 -18.969 -13.117 1 96.94 272 SER A N 1
ATOM 2106 C CA . SER A 1 272 ? -5.859 -19.719 -13.484 1 96.94 272 SER A CA 1
ATOM 2107 C C . SER A 1 272 ? -5.52 -20.906 -14.375 1 96.94 272 SER A C 1
ATOM 2109 O O . SER A 1 272 ? -6.121 -21.969 -14.258 1 96.94 272 SER A O 1
ATOM 2111 N N . TYR A 1 273 ? -4.621 -20.703 -15.312 1 97.5 273 TYR A N 1
ATOM 2112 C CA . TYR A 1 273 ? -4.117 -21.781 -16.156 1 97.5 273 TYR A CA 1
ATOM 2113 C C . TYR A 1 273 ? -3.568 -22.922 -15.312 1 97.5 273 TYR A C 1
ATOM 2115 O O . TYR A 1 273 ? -3.953 -24.078 -15.5 1 97.5 273 TYR A O 1
ATOM 2123 N N . ALA A 1 274 ? -2.729 -22.578 -14.398 1 98.12 274 ALA A N 1
ATOM 2124 C CA . ALA A 1 274 ? -2.051 -23.578 -13.586 1 98.12 274 ALA A CA 1
ATOM 2125 C C . ALA A 1 274 ? -3.051 -24.359 -12.742 1 98.12 274 ALA A C 1
ATOM 2127 O O . ALA A 1 274 ? -2.975 -25.594 -12.672 1 98.12 274 ALA A O 1
ATOM 2128 N N . SER A 1 275 ? -4 -23.688 -12.086 1 98.38 275 SER A N 1
ATOM 2129 C CA . SER A 1 275 ? -4.973 -24.359 -11.234 1 98.38 275 SER A CA 1
ATOM 2130 C C . SER A 1 275 ? -5.816 -25.344 -12.039 1 98.38 275 SER A C 1
ATOM 2132 O O . SER A 1 275 ? -6.035 -26.484 -11.617 1 98.38 275 SER A O 1
ATOM 2134 N N . ALA A 1 276 ? -6.246 -24.938 -13.234 1 98.44 276 ALA A N 1
ATOM 2135 C CA . ALA A 1 276 ? -7.102 -25.781 -14.062 1 98.44 276 ALA A CA 1
ATOM 2136 C C . ALA A 1 276 ? -6.309 -26.938 -14.664 1 98.44 276 ALA A C 1
ATOM 2138 O O . ALA A 1 276 ? -6.82 -28.047 -14.797 1 98.44 276 ALA A O 1
ATOM 2139 N N . PHE A 1 277 ? -5.102 -26.672 -15.07 1 98.5 277 PHE A N 1
ATOM 2140 C CA . PHE A 1 277 ? -4.227 -27.719 -15.586 1 98.5 277 PHE A CA 1
ATOM 2141 C C . PHE A 1 277 ? -3.992 -28.797 -14.531 1 98.5 277 PHE A C 1
ATOM 2143 O O . PHE A 1 277 ? -4.148 -29.984 -14.805 1 98.5 277 PHE A O 1
ATOM 2150 N N . ILE A 1 278 ? -3.678 -28.375 -13.328 1 98.06 278 ILE A N 1
ATOM 2151 C CA . ILE A 1 278 ? -3.432 -29.281 -12.203 1 98.06 278 ILE A CA 1
ATOM 2152 C C . ILE A 1 278 ? -4.699 -30.062 -11.891 1 98.06 278 ILE A C 1
ATOM 2154 O O . ILE A 1 278 ? -4.641 -31.281 -11.633 1 98.06 278 ILE A O 1
ATOM 2158 N N . TYR A 1 279 ? -5.816 -29.375 -11.883 1 98.19 279 TYR A N 1
ATOM 2159 C CA . TYR A 1 279 ? -7.094 -30.047 -11.688 1 98.19 279 TYR A CA 1
ATOM 2160 C C . TYR A 1 279 ? -7.285 -31.156 -12.703 1 98.19 279 TYR A C 1
ATOM 2162 O O . TYR A 1 279 ? -7.699 -32.281 -12.344 1 98.19 279 TYR A O 1
ATOM 2170 N N . GLY A 1 280 ? -7.02 -30.828 -13.992 1 97.88 280 GLY A N 1
ATOM 2171 C CA . GLY A 1 280 ? -7.105 -31.844 -15.023 1 97.88 280 GLY A CA 1
ATOM 2172 C C . GLY A 1 280 ? -6.234 -33.062 -14.742 1 97.88 280 GLY A C 1
ATOM 2173 O O . GLY A 1 280 ? -6.691 -34.188 -14.859 1 97.88 280 GLY A O 1
ATOM 2174 N N . LEU A 1 281 ? -4.988 -32.844 -14.312 1 97.38 281 LEU A N 1
ATOM 2175 C CA . LEU A 1 281 ? -4.062 -33.906 -14.023 1 97.38 281 LEU A CA 1
ATOM 2176 C C . LEU A 1 281 ? -4.562 -34.75 -12.852 1 97.38 281 LEU A C 1
ATOM 2178 O O . LEU A 1 281 ? -4.586 -36 -12.938 1 97.38 281 LEU A O 1
ATOM 2182 N N . VAL A 1 282 ? -4.965 -34.094 -11.766 1 96.62 282 VAL A N 1
ATOM 2183 C CA . VAL A 1 282 ? -5.348 -34.75 -10.523 1 96.62 282 VAL A CA 1
ATOM 2184 C C . VAL A 1 282 ? -6.645 -35.531 -10.734 1 96.62 282 VAL A C 1
ATOM 2186 O O . VAL A 1 282 ? -6.836 -36.594 -10.141 1 96.62 282 VAL A O 1
ATOM 2189 N N . SER A 1 283 ? -7.48 -35.062 -11.648 1 95.25 283 SER A N 1
ATOM 2190 C CA . SER A 1 283 ? -8.766 -35.688 -11.898 1 95.25 283 SER A CA 1
ATOM 2191 C C . SER A 1 283 ? -8.625 -36.844 -12.867 1 95.25 283 SER A C 1
ATOM 2193 O O . SER A 1 283 ? -9.617 -37.438 -13.312 1 95.25 283 SER A O 1
ATOM 2195 N N . GLY A 1 284 ? -7.457 -37.094 -13.32 1 95.19 284 GLY A N 1
ATOM 2196 C CA . GLY A 1 284 ? -7.184 -38.281 -14.125 1 95.19 284 GLY A CA 1
ATOM 2197 C C . GLY A 1 284 ? -7.379 -38.062 -15.609 1 95.19 284 GLY A C 1
ATOM 2198 O O . GLY A 1 284 ? -7.469 -39 -16.391 1 95.19 284 GLY A O 1
ATOM 2199 N N . ARG A 1 285 ? -7.453 -36.844 -15.992 1 95.81 285 ARG A N 1
ATOM 2200 C CA . ARG A 1 285 ? -7.535 -36.531 -17.422 1 95.81 285 ARG A CA 1
ATOM 2201 C C . ARG A 1 285 ? -6.176 -36.719 -18.094 1 95.81 285 ARG A C 1
ATOM 2203 O O . ARG A 1 285 ? -5.141 -36.719 -17.422 1 95.81 285 ARG A O 1
ATOM 2210 N N . ASP A 1 286 ? -6.207 -36.938 -19.469 1 96.06 286 ASP A N 1
ATOM 2211 C CA . ASP A 1 286 ? -4.941 -36.969 -20.188 1 96.06 286 ASP A CA 1
ATOM 2212 C C . ASP A 1 286 ? -4.316 -35.594 -20.266 1 96.06 286 ASP A C 1
ATOM 2214 O O . ASP A 1 286 ? -4.992 -34.594 -20.047 1 96.06 286 ASP A O 1
ATOM 2218 N N . ILE A 1 287 ? -3.047 -35.5 -20.578 1 96.75 287 ILE A N 1
ATOM 2219 C CA . ILE A 1 287 ? -2.256 -34.281 -20.547 1 96.75 287 ILE A CA 1
ATOM 2220 C C . ILE A 1 287 ? -2.834 -33.281 -21.531 1 96.75 287 ILE A C 1
ATOM 2222 O O . ILE A 1 287 ? -2.904 -32.062 -21.234 1 96.75 287 ILE A O 1
ATOM 2226 N N . GLU A 1 288 ? -3.242 -33.688 -22.672 1 95.5 288 GLU A N 1
ATOM 2227 C CA . GLU A 1 288 ? -3.826 -32.812 -23.672 1 95.5 288 GLU A CA 1
ATOM 2228 C C . GLU A 1 288 ? -5.086 -32.125 -23.141 1 95.5 288 GLU A C 1
ATOM 2230 O O . GLU A 1 288 ? -5.27 -30.922 -23.328 1 95.5 288 GLU A O 1
ATOM 2235 N N . THR A 1 289 ? -5.945 -32.938 -22.531 1 95.94 289 THR A N 1
ATOM 2236 C CA . THR A 1 289 ? -7.164 -32.406 -21.953 1 95.94 289 THR A CA 1
ATOM 2237 C C . THR A 1 289 ? -6.828 -31.422 -20.828 1 95.94 289 THR A C 1
ATOM 2239 O O . THR A 1 289 ? -7.465 -30.375 -20.703 1 95.94 289 THR A O 1
ATOM 2242 N N . ALA A 1 290 ? -5.852 -31.75 -19.984 1 97.5 290 ALA A N 1
ATOM 2243 C CA . ALA A 1 290 ? -5.418 -30.859 -18.906 1 97.5 290 ALA A CA 1
ATOM 2244 C C . ALA A 1 290 ? -4.949 -29.516 -19.469 1 97.5 290 ALA A C 1
ATOM 2246 O O . ALA A 1 290 ? -5.238 -28.469 -18.906 1 97.5 290 ALA A O 1
ATOM 2247 N N . LEU A 1 291 ? -4.27 -29.547 -20.578 1 97.19 291 LEU A N 1
ATOM 2248 C CA . LEU A 1 291 ? -3.824 -28.328 -21.234 1 97.19 291 LEU A CA 1
ATOM 2249 C C . LEU A 1 291 ? -5.016 -27.484 -21.672 1 97.19 291 LEU A C 1
ATOM 2251 O O . LEU A 1 291 ? -5 -26.25 -21.531 1 97.19 291 LEU A O 1
ATOM 2255 N N . LYS A 1 292 ? -5.965 -28.156 -22.219 1 96.31 292 LYS A N 1
ATOM 2256 C CA . LYS A 1 292 ? -7.168 -27.453 -22.656 1 96.31 292 LYS A CA 1
ATOM 2257 C C . LYS A 1 292 ? -7.875 -26.797 -21.484 1 96.31 292 LYS A C 1
ATOM 2259 O O . LYS A 1 292 ? -8.375 -25.672 -21.609 1 96.31 292 LYS A O 1
ATOM 2264 N N . TYR A 1 293 ? -7.973 -27.516 -20.359 1 97.44 293 TYR A N 1
ATOM 2265 C CA . TYR A 1 293 ? -8.547 -26.938 -19.141 1 97.44 293 TYR A CA 1
ATOM 2266 C C . TYR A 1 293 ? -7.812 -25.656 -18.75 1 97.44 293 TYR A C 1
ATOM 2268 O O . TYR A 1 293 ? -8.438 -24.641 -18.438 1 97.44 293 TYR A O 1
ATOM 2276 N N . GLY A 1 294 ? -6.438 -25.734 -18.75 1 97.75 294 GLY A N 1
ATOM 2277 C CA . GLY A 1 294 ? -5.637 -24.562 -18.438 1 97.75 294 GLY A CA 1
ATOM 2278 C C . GLY A 1 294 ? -5.914 -23.375 -19.359 1 97.75 294 GLY A C 1
ATOM 2279 O O . GLY A 1 294 ? -6.172 -22.266 -18.891 1 97.75 294 GLY A O 1
ATOM 2280 N N . SER A 1 295 ? -5.902 -23.656 -20.641 1 96.56 295 SER A N 1
ATOM 2281 C CA . SER A 1 295 ? -6.109 -22.609 -21.641 1 96.56 295 SER A CA 1
ATOM 2282 C C . SER A 1 295 ? -7.5 -21.984 -21.5 1 96.56 295 SER A C 1
ATOM 2284 O O . SER A 1 295 ? -7.648 -20.766 -21.578 1 96.56 295 SER A O 1
ATOM 2286 N N . ALA A 1 296 ? -8.477 -22.828 -21.344 1 96.06 296 ALA A N 1
ATOM 2287 C CA . ALA A 1 296 ? -9.852 -22.359 -21.188 1 96.06 296 ALA A CA 1
ATOM 2288 C C . ALA A 1 296 ? -10.008 -21.516 -19.922 1 96.06 296 ALA A C 1
ATOM 2290 O O . ALA A 1 296 ? -10.641 -20.453 -19.953 1 96.06 296 ALA A O 1
ATOM 2291 N N . SER A 1 297 ? -9.461 -21.984 -18.891 1 96.81 297 SER A N 1
ATOM 2292 C CA . SER A 1 297 ? -9.539 -21.266 -17.609 1 96.81 297 SER A CA 1
ATOM 2293 C C . SER A 1 297 ? -8.883 -19.891 -17.719 1 96.81 297 SER A C 1
ATOM 2295 O O . SER A 1 297 ? -9.422 -18.906 -17.219 1 96.81 297 SER A O 1
ATOM 2297 N N . ALA A 1 298 ? -7.719 -19.844 -18.297 1 95.69 298 ALA A N 1
ATOM 2298 C CA . ALA A 1 298 ? -7.016 -18.578 -18.484 1 95.69 298 ALA A CA 1
ATOM 2299 C C . ALA A 1 298 ? -7.871 -17.594 -19.266 1 95.69 298 ALA A C 1
ATOM 2301 O O . ALA A 1 298 ? -7.922 -16.406 -18.938 1 95.69 298 ALA A O 1
ATOM 2302 N N . SER A 1 299 ? -8.547 -18.078 -20.25 1 94 299 SER A N 1
ATOM 2303 C CA . SER A 1 299 ? -9.375 -17.234 -21.109 1 94 299 SER A CA 1
ATOM 2304 C C . SER A 1 299 ? -10.547 -16.641 -20.328 1 94 299 SER A C 1
ATOM 2306 O O . SER A 1 299 ? -10.977 -15.523 -20.594 1 94 299 SER A O 1
ATOM 2308 N N . ILE A 1 300 ? -11.039 -17.375 -19.391 1 94.38 300 ILE A N 1
ATOM 2309 C CA . ILE A 1 300 ? -12.148 -16.906 -18.562 1 94.38 300 ILE A CA 1
ATOM 2310 C C . ILE A 1 300 ? -11.672 -15.797 -17.625 1 94.38 300 ILE A C 1
ATOM 2312 O O . ILE A 1 300 ? -12.289 -14.734 -17.531 1 94.38 300 ILE A O 1
ATOM 2316 N N . VAL A 1 301 ? -10.555 -15.969 -17 1 93.88 301 VAL A N 1
ATOM 2317 C CA . VAL A 1 301 ? -10.078 -15.047 -15.977 1 93.88 301 VAL A CA 1
ATOM 2318 C C . VAL A 1 301 ? -9.711 -13.711 -16.625 1 93.88 301 VAL A C 1
ATOM 2320 O O . VAL A 1 301 ? -9.945 -12.648 -16.031 1 93.88 301 VAL A O 1
ATOM 2323 N N . VAL A 1 302 ? -9.148 -13.688 -17.812 1 92.19 302 VAL A N 1
ATOM 2324 C CA . VAL A 1 302 ? -8.672 -12.453 -18.422 1 92.19 302 VAL A CA 1
ATOM 2325 C C . VAL A 1 302 ? -9.867 -11.609 -18.875 1 92.19 302 VAL A C 1
ATOM 2327 O O . VAL A 1 302 ? -9.711 -10.43 -19.203 1 92.19 302 VAL A O 1
ATOM 2330 N N . SER A 1 303 ? -11.023 -12.234 -18.891 1 91.94 303 SER A N 1
ATOM 2331 C CA . SER A 1 303 ? -12.227 -11.508 -19.266 1 91.94 303 SER A CA 1
ATOM 2332 C C . SER A 1 303 ? -12.93 -10.922 -18.047 1 91.94 303 SER A C 1
ATOM 2334 O O . SER A 1 303 ? -13.961 -10.266 -18.156 1 91.94 303 SER A O 1
ATOM 2336 N N . LYS A 1 304 ? -12.375 -11.156 -16.844 1 90.56 304 LYS A N 1
ATOM 2337 C CA . LYS A 1 304 ? -12.984 -10.711 -15.594 1 90.56 304 LYS A CA 1
ATOM 2338 C C . LYS A 1 304 ? -12.086 -9.711 -14.867 1 90.56 304 LYS A C 1
ATOM 2340 O O . LYS A 1 304 ? -10.883 -9.641 -15.133 1 90.56 304 LYS A O 1
ATOM 2345 N N . HIS A 1 305 ? -12.656 -9 -13.93 1 87.81 305 HIS A N 1
ATOM 2346 C CA . HIS A 1 305 ? -11.953 -7.922 -13.242 1 87.81 305 HIS A CA 1
ATOM 2347 C C . HIS A 1 305 ? -10.992 -8.469 -12.195 1 87.81 305 HIS A C 1
ATOM 2349 O O . HIS A 1 305 ? -9.898 -7.93 -12.008 1 87.81 305 HIS A O 1
ATOM 2355 N N . SER A 1 306 ? -11.391 -9.492 -11.531 1 82.69 306 SER A N 1
ATOM 2356 C CA . SER A 1 306 ? -10.57 -10.078 -10.477 1 82.69 306 SER A CA 1
ATOM 2357 C C . SER A 1 306 ? -9.812 -11.297 -10.969 1 82.69 306 SER A C 1
ATOM 2359 O O . SER A 1 306 ? -10.102 -11.82 -12.047 1 82.69 306 SER A O 1
ATOM 2361 N N . SER A 1 307 ? -8.75 -11.711 -10.141 1 85 307 SER A N 1
ATOM 2362 C CA . SER A 1 307 ? -8.102 -12.992 -10.375 1 85 307 SER A CA 1
ATOM 2363 C C . SER A 1 307 ? -8.664 -14.07 -9.453 1 85 307 SER A C 1
ATOM 2365 O O . SER A 1 307 ? -9.469 -14.906 -9.875 1 85 307 SER A O 1
ATOM 2367 N N . SER A 1 308 ? -8.57 -13.859 -8.234 1 88.88 308 SER A N 1
ATOM 2368 C CA . SER A 1 308 ? -8.969 -14.875 -7.266 1 88.88 308 SER A CA 1
ATOM 2369 C C . SER A 1 308 ? -10.477 -15.117 -7.309 1 88.88 308 SER A C 1
ATOM 2371 O O . SER A 1 308 ? -10.922 -16.266 -7.285 1 88.88 308 SER A O 1
ATOM 2373 N N . GLU A 1 309 ? -11.25 -14.055 -7.477 1 85.12 309 GLU A N 1
ATOM 2374 C CA . GLU A 1 309 ? -12.703 -14.188 -7.484 1 85.12 309 GLU A CA 1
ATOM 2375 C C . GLU A 1 309 ? -13.203 -14.711 -8.828 1 85.12 309 GLU A C 1
ATOM 2377 O O . GLU A 1 309 ? -14.281 -15.297 -8.906 1 85.12 309 GLU A O 1
ATOM 2382 N N . ALA A 1 310 ? -12.352 -14.547 -9.82 1 87.94 310 ALA A N 1
ATOM 2383 C CA . ALA A 1 310 ? -12.773 -14.859 -11.18 1 87.94 310 ALA A CA 1
ATOM 2384 C C . ALA A 1 310 ? -12.438 -16.297 -11.539 1 87.94 310 ALA A C 1
ATOM 2386 O O . ALA A 1 310 ? -12.758 -16.766 -12.641 1 87.94 310 ALA A O 1
ATOM 2387 N N . MET A 1 311 ? -11.789 -17.016 -10.609 1 94.5 311 MET A N 1
ATOM 2388 C CA . MET A 1 311 ? -11.461 -18.406 -10.891 1 94.5 311 MET A CA 1
ATOM 2389 C C . MET A 1 311 ? -12.719 -19.188 -11.266 1 94.5 311 MET A C 1
ATOM 2391 O O . MET A 1 311 ? -13.727 -19.125 -10.57 1 94.5 311 MET A O 1
ATOM 2395 N N . PRO A 1 312 ? -12.648 -19.953 -12.336 1 95 312 PRO A N 1
ATOM 2396 C CA . PRO A 1 312 ? -13.859 -20.609 -12.828 1 95 312 PRO A CA 1
ATOM 2397 C C . PRO A 1 312 ? -14.117 -21.953 -12.133 1 95 312 PRO A C 1
ATOM 2399 O O . PRO A 1 312 ? -13.188 -22.578 -11.617 1 95 312 PRO A O 1
ATOM 2402 N N . ALA A 1 313 ? -15.375 -22.297 -12.172 1 95.75 313 ALA A N 1
ATOM 2403 C CA . ALA A 1 313 ? -15.758 -23.656 -11.805 1 95.75 313 ALA A CA 1
ATOM 2404 C C . ALA A 1 313 ? -15.508 -24.625 -12.953 1 95.75 313 ALA A C 1
ATOM 2406 O O . ALA A 1 313 ? -15.344 -24.203 -14.109 1 95.75 313 ALA A O 1
ATOM 2407 N N . ALA A 1 314 ? -15.492 -25.875 -12.625 1 96.31 314 ALA A N 1
ATOM 2408 C CA . ALA A 1 314 ? -15.203 -26.906 -13.609 1 96.31 314 ALA A CA 1
ATOM 2409 C C . ALA A 1 314 ? -16.203 -26.859 -14.758 1 96.31 314 ALA A C 1
ATOM 2411 O O . ALA A 1 314 ? -15.836 -27.016 -15.922 1 96.31 314 ALA A O 1
ATOM 2412 N N . GLY A 1 315 ? -17.453 -26.594 -14.414 1 96.06 315 GLY A N 1
ATOM 2413 C CA . GLY A 1 315 ? -18.484 -26.547 -15.43 1 96.06 315 GLY A CA 1
ATOM 2414 C C . GLY A 1 315 ? -18.266 -25.453 -16.453 1 96.06 315 GLY A C 1
ATOM 2415 O O . GLY A 1 315 ? -18.531 -25.656 -17.641 1 96.06 315 GLY A O 1
ATOM 2416 N N . GLU A 1 316 ? -17.797 -24.328 -16.031 1 96.12 316 GLU A N 1
ATOM 2417 C CA . GLU A 1 316 ? -17.531 -23.203 -16.938 1 96.12 316 GLU A CA 1
ATOM 2418 C C . GLU A 1 316 ? -16.406 -23.531 -17.906 1 96.12 316 GLU A C 1
ATOM 2420 O O . GLU A 1 316 ? -16.453 -23.141 -19.078 1 96.12 316 GLU A O 1
ATOM 2425 N N . ILE A 1 317 ? -15.438 -24.219 -17.406 1 96.44 317 ILE A N 1
ATOM 2426 C CA . ILE A 1 317 ? -14.281 -24.609 -18.219 1 96.44 317 ILE A CA 1
ATOM 2427 C C . ILE A 1 317 ? -14.719 -25.594 -19.297 1 96.44 317 ILE A C 1
ATOM 2429 O O . ILE A 1 317 ? -14.406 -25.391 -20.469 1 96.44 317 ILE A O 1
ATOM 2433 N N . ILE A 1 318 ? -15.469 -26.547 -18.938 1 95.44 318 ILE A N 1
ATOM 2434 C CA . ILE A 1 318 ? -15.922 -27.594 -19.844 1 95.44 318 ILE A CA 1
ATOM 2435 C C . ILE A 1 318 ? -16.828 -26.984 -20.906 1 95.44 318 ILE A C 1
ATOM 2437 O O . ILE A 1 318 ? -16.734 -27.312 -22.094 1 95.44 318 ILE A O 1
ATOM 2441 N N . GLU A 1 319 ? -17.672 -26.078 -20.453 1 95.44 319 GLU A N 1
ATOM 2442 C CA . GLU A 1 319 ? -18.594 -25.422 -21.375 1 95.44 319 GLU A CA 1
ATOM 2443 C C . GLU A 1 319 ? -17.828 -24.641 -22.438 1 95.44 319 GLU A C 1
ATOM 2445 O O . GLU A 1 319 ? -18.203 -24.641 -23.609 1 95.44 319 GLU A O 1
ATOM 2450 N N . LEU A 1 320 ? -16.875 -23.984 -22.062 1 94.44 320 LEU A N 1
ATOM 2451 C CA . LEU A 1 320 ? -16.094 -23.203 -23 1 94.44 320 LEU A CA 1
ATOM 2452 C C . LEU A 1 320 ? -15.375 -24.094 -24 1 94.44 320 LEU A C 1
ATOM 2454 O O . LEU A 1 320 ? -15.312 -23.781 -25.203 1 94.44 320 LEU A O 1
ATOM 2458 N N . ILE A 1 321 ? -14.773 -25.188 -23.547 1 93.81 321 ILE A N 1
ATOM 2459 C CA . ILE A 1 321 ? -14.062 -26.125 -24.406 1 93.81 321 ILE A CA 1
ATOM 2460 C C . ILE A 1 321 ? -15.031 -26.719 -25.438 1 93.81 321 ILE A C 1
ATOM 2462 O O . ILE A 1 321 ? -14.711 -26.812 -26.625 1 93.81 321 ILE A O 1
ATOM 2466 N N . GLU A 1 322 ? -16.172 -27.016 -24.984 1 93.12 322 GLU A N 1
ATOM 2467 C CA . GLU A 1 322 ? -17.172 -27.625 -25.859 1 93.12 322 GLU A CA 1
ATOM 2468 C C . GLU A 1 322 ? -17.703 -26.625 -26.875 1 93.12 322 GLU A C 1
ATOM 2470 O O . GLU A 1 322 ? -18 -26.984 -28.016 1 93.12 322 GLU A O 1
ATOM 2475 N N . ALA A 1 323 ? -17.875 -25.438 -26.484 1 89.81 323 ALA A N 1
ATOM 2476 C CA . ALA A 1 323 ? -18.375 -24.375 -27.359 1 89.81 323 ALA A CA 1
ATOM 2477 C C . ALA A 1 323 ? -17.406 -24.125 -28.516 1 89.81 323 ALA A C 1
ATOM 2479 O O . ALA A 1 323 ? -17.812 -23.828 -29.625 1 89.81 323 ALA A O 1
ATOM 2480 N N . GLN A 1 324 ? -16.203 -24.125 -28.328 1 81.44 324 GLN A N 1
ATOM 2481 C CA . GLN A 1 324 ? -15.211 -23.844 -29.359 1 81.44 324 GLN A CA 1
ATOM 2482 C C . GLN A 1 324 ? -15.039 -25.047 -30.297 1 81.44 324 GLN A C 1
ATOM 2484 O O . GLN A 1 324 ? -14.727 -24.875 -31.469 1 81.44 324 GLN A O 1
ATOM 2489 N N . HIS A 1 325 ? -15.031 -26.203 -29.766 1 74.38 325 HIS A N 1
ATOM 2490 C CA . HIS A 1 325 ? -14.984 -27.406 -30.594 1 74.38 325 HIS A CA 1
ATOM 2491 C C . HIS A 1 325 ? -16.109 -27.422 -31.609 1 74.38 325 HIS A C 1
ATOM 2493 O O . HIS A 1 325 ? -15.922 -27.828 -32.75 1 74.38 325 HIS A O 1
ATOM 2499 N N . SER A 1 326 ? -17.172 -26.938 -31.125 1 65.25 326 SER A N 1
ATOM 2500 C CA . SER A 1 326 ? -18.312 -26.891 -32.031 1 65.25 326 SER A CA 1
ATOM 2501 C C . SER A 1 326 ? -18.109 -25.844 -33.125 1 65.25 326 SER A C 1
ATOM 2503 O O . SER A 1 326 ? -18.531 -26.047 -34.281 1 65.25 326 SER A O 1
ATOM 2505 N N . LEU A 1 327 ? -17.469 -24.859 -32.812 1 61.59 327 LEU A N 1
ATOM 2506 C CA . LEU A 1 327 ? -17.234 -23.812 -33.781 1 61.59 327 LEU A CA 1
ATOM 2507 C C . LEU A 1 327 ? -16.172 -24.219 -34.812 1 61.59 327 LEU A C 1
ATOM 2509 O O . LEU A 1 327 ? -16.188 -23.781 -35.938 1 61.59 327 LEU A O 1
ATOM 2513 N N . ASN A 1 328 ? -15.203 -24.938 -34.312 1 55.59 328 ASN A N 1
ATOM 2514 C CA . ASN A 1 328 ? -14.133 -25.328 -35.219 1 55.59 328 ASN A CA 1
ATOM 2515 C C . ASN A 1 328 ? -14.492 -26.609 -36 1 55.59 328 ASN A C 1
ATOM 2517 O O . ASN A 1 328 ? -13.711 -27.078 -36.812 1 55.59 328 ASN A O 1
ATOM 2521 N N . GLY A 1 329 ? -15.836 -27.078 -36 1 48.91 329 GLY A N 1
ATOM 2522 C CA . GLY A 1 329 ? -16.328 -28.203 -36.781 1 48.91 329 GLY A CA 1
ATOM 2523 C C . GLY A 1 329 ? -15.859 -29.547 -36.25 1 48.91 329 GLY A C 1
ATOM 2524 O O . GLY A 1 329 ? -15.914 -30.547 -36.969 1 48.91 329 GLY A O 1
ATOM 2525 N N . LYS A 1 330 ? -15.133 -29.812 -35.188 1 43.16 330 LYS A N 1
ATOM 2526 C CA . LYS A 1 330 ? -14.734 -31.172 -34.844 1 43.16 330 LYS A CA 1
ATOM 2527 C C . LYS A 1 330 ? -15.648 -31.766 -33.75 1 43.16 330 LYS A C 1
ATOM 2529 O O . LYS A 1 330 ? -16.141 -31.031 -32.875 1 43.16 330 LYS A O 1
ATOM 2534 N N . MET B 1 1 ? -5.855 40.875 18.953 1 78.62 1 MET B N 1
ATOM 2535 C CA . MET B 1 1 ? -4.453 40.875 18.547 1 78.62 1 MET B CA 1
ATOM 2536 C C . MET B 1 1 ? -4.27 40.156 17.219 1 78.62 1 MET B C 1
ATOM 2538 O O . MET B 1 1 ? -4.848 39.094 17 1 78.62 1 MET B O 1
ATOM 2542 N N . LYS B 1 2 ? -3.627 40.906 16.391 1 86.25 2 LYS B N 1
ATOM 2543 C CA . LYS B 1 2 ? -3.352 40.344 15.07 1 86.25 2 LYS B CA 1
ATOM 2544 C C . LYS B 1 2 ? -1.937 39.781 15 1 86.25 2 LYS B C 1
ATOM 2546 O O . LYS B 1 2 ? -1.02 40.312 15.633 1 86.25 2 LYS B O 1
ATOM 2551 N N . TYR B 1 3 ? -1.823 38.656 14.344 1 89.75 3 TYR B N 1
ATOM 2552 C CA . TYR B 1 3 ? -0.513 38.062 14.109 1 89.75 3 TYR B CA 1
ATOM 2553 C C . TYR B 1 3 ? 0.159 38.688 12.891 1 89.75 3 TYR B C 1
ATOM 2555 O O . TYR B 1 3 ? -0.493 38.938 11.875 1 89.75 3 TYR B O 1
ATOM 2563 N N . THR B 1 4 ? 1.384 39.031 12.961 1 89.94 4 THR B N 1
ATOM 2564 C CA . THR B 1 4 ? 2.029 39.781 11.898 1 89.94 4 THR B CA 1
ATOM 2565 C C . THR B 1 4 ? 3.064 38.938 11.172 1 89.94 4 THR B C 1
ATOM 2567 O O . THR B 1 4 ? 3.752 38.125 11.789 1 89.94 4 THR B O 1
ATOM 2570 N N . PHE B 1 5 ? 3.148 39.156 9.852 1 93.5 5 PHE B N 1
ATOM 2571 C CA . PHE B 1 5 ? 4.102 38.469 8.984 1 93.5 5 PHE B CA 1
ATOM 2572 C C . PHE B 1 5 ? 4.895 39.469 8.148 1 93.5 5 PHE B C 1
ATOM 2574 O O . PHE B 1 5 ? 4.539 40.656 8.086 1 93.5 5 PHE B O 1
ATOM 2581 N N . ASN B 1 6 ? 6.043 39.031 7.656 1 92.19 6 ASN B N 1
ATOM 2582 C CA . ASN B 1 6 ? 6.758 39.812 6.652 1 92.19 6 ASN B CA 1
ATOM 2583 C C . ASN B 1 6 ? 6.02 39.812 5.316 1 92.19 6 ASN B C 1
ATOM 2585 O O . ASN B 1 6 ? 6.023 38.812 4.598 1 92.19 6 ASN B O 1
ATOM 2589 N N . GLU B 1 7 ? 5.504 40.938 4.871 1 91.56 7 GLU B N 1
ATOM 2590 C CA . GLU B 1 7 ? 4.617 41.062 3.719 1 91.56 7 GLU B CA 1
ATOM 2591 C C . GLU B 1 7 ? 5.406 41.094 2.412 1 91.56 7 GLU B C 1
ATOM 2593 O O . GLU B 1 7 ? 4.824 41.031 1.327 1 91.56 7 GLU B O 1
ATOM 2598 N N . GLU B 1 8 ? 6.699 41.031 2.484 1 92.5 8 GLU B N 1
ATOM 2599 C CA . GLU B 1 8 ? 7.531 41.094 1.286 1 92.5 8 GLU B CA 1
ATOM 2600 C C . GLU B 1 8 ? 7.797 39.719 0.717 1 92.5 8 GLU B C 1
ATOM 2602 O O . GLU B 1 8 ? 8.32 39.594 -0.389 1 92.5 8 GLU B O 1
ATOM 2607 N N . LYS B 1 9 ? 7.379 38.719 1.502 1 95.44 9 LYS B N 1
ATOM 2608 C CA . LYS B 1 9 ? 7.629 37.344 1.095 1 95.44 9 LYS B CA 1
ATOM 2609 C C . LYS B 1 9 ? 6.652 36.906 0.009 1 95.44 9 LYS B C 1
ATOM 2611 O O . LYS B 1 9 ? 5.5 37.344 -0.014 1 95.44 9 LYS B O 1
ATOM 2616 N N . GLU B 1 10 ? 7.102 36.094 -0.846 1 96.44 10 GLU B N 1
ATOM 2617 C CA . GLU B 1 10 ? 6.301 35.625 -1.977 1 96.44 10 GLU B CA 1
ATOM 2618 C C . GLU B 1 10 ? 5.258 34.594 -1.531 1 96.44 10 GLU B C 1
ATOM 2620 O O . GLU B 1 10 ? 4.078 34.719 -1.862 1 96.44 10 GLU B O 1
ATOM 2625 N N . PHE B 1 11 ? 5.719 33.594 -0.796 1 98.62 11 PHE B N 1
ATOM 2626 C CA . PHE B 1 11 ? 4.82 32.531 -0.352 1 98.62 11 PHE B CA 1
ATOM 2627 C C . PHE B 1 11 ? 4.195 32.906 0.994 1 98.62 11 PHE B C 1
ATOM 2629 O O . PHE B 1 11 ? 4.867 33.438 1.87 1 98.62 11 PHE B O 1
ATOM 2636 N N . ASP B 1 12 ? 2.924 32.625 1.082 1 98.69 12 ASP B N 1
ATOM 2637 C CA . ASP B 1 12 ? 2.295 32.719 2.395 1 98.69 12 ASP B CA 1
ATOM 2638 C C . ASP B 1 12 ? 2.729 31.578 3.307 1 98.69 12 ASP B C 1
ATOM 2640 O O . ASP B 1 12 ? 2.945 31.781 4.504 1 98.69 12 ASP B O 1
ATOM 2644 N N . ILE B 1 13 ? 2.816 30.391 2.713 1 98.75 13 ILE B N 1
ATOM 2645 C CA . ILE B 1 13 ? 3.164 29.219 3.506 1 98.75 13 ILE B CA 1
ATOM 2646 C C . ILE B 1 13 ? 3.938 28.234 2.643 1 98.75 13 ILE B C 1
ATOM 2648 O O . ILE B 1 13 ? 3.572 27.984 1.491 1 98.75 13 ILE B O 1
ATOM 2652 N N . VAL B 1 14 ? 4.988 27.703 3.133 1 98.88 14 VAL B N 1
ATOM 2653 C CA . VAL B 1 14 ? 5.68 26.547 2.594 1 98.88 14 VAL B CA 1
ATOM 2654 C C . VAL B 1 14 ? 5.648 25.406 3.609 1 98.88 14 VAL B C 1
ATOM 2656 O O . VAL B 1 14 ? 6.062 25.578 4.758 1 98.88 14 VAL B O 1
ATOM 2659 N N . ALA B 1 15 ? 5.07 24.297 3.201 1 98.94 15 ALA B N 1
ATOM 2660 C CA . ALA B 1 15 ? 5.039 23.125 4.062 1 98.94 15 ALA B CA 1
ATOM 2661 C C . ALA B 1 15 ? 6.137 22.141 3.68 1 98.94 15 ALA B C 1
ATOM 2663 O O . ALA B 1 15 ? 6.531 22.047 2.512 1 98.94 15 ALA B O 1
ATOM 2664 N N . ILE B 1 16 ? 6.66 21.406 4.645 1 98.88 16 ILE B N 1
ATOM 2665 C CA . ILE B 1 16 ? 7.707 20.422 4.391 1 98.88 16 ILE B CA 1
ATOM 2666 C C . ILE B 1 16 ? 7.34 19.094 5.047 1 98.88 16 ILE B C 1
ATOM 2668 O O . ILE B 1 16 ? 6.898 19.062 6.195 1 98.88 16 ILE B O 1
ATOM 2672 N N . GLY B 1 17 ? 7.418 18.031 4.285 1 98.31 17 GLY B N 1
ATOM 2673 C CA . GLY B 1 17 ? 7.227 16.734 4.922 1 98.31 17 GLY B CA 1
ATOM 2674 C C . GLY B 1 17 ? 6.512 15.734 4.035 1 98.31 17 GLY B C 1
ATOM 2675 O O . GLY B 1 17 ? 6.895 15.531 2.883 1 98.31 17 GLY B O 1
ATOM 2676 N N . ARG B 1 18 ? 5.508 15.109 4.648 1 97.94 18 ARG B N 1
ATOM 2677 C CA . ARG B 1 18 ? 4.879 13.93 4.074 1 97.94 18 ARG B CA 1
ATOM 2678 C C . ARG B 1 18 ? 3.816 14.312 3.051 1 97.94 18 ARG B C 1
ATOM 2680 O O . ARG B 1 18 ? 2.938 15.125 3.338 1 97.94 18 ARG B O 1
ATOM 2687 N N . ALA B 1 19 ? 3.926 13.805 1.884 1 98.44 19 ALA B N 1
ATOM 2688 C CA . ALA B 1 19 ? 2.867 13.641 0.892 1 98.44 19 ALA B CA 1
ATOM 2689 C C . ALA B 1 19 ? 2.674 12.172 0.533 1 98.44 19 ALA B C 1
ATOM 2691 O O . ALA B 1 19 ? 3.633 11.484 0.17 1 98.44 19 ALA B O 1
ATOM 2692 N N . CYS B 1 20 ? 1.515 11.695 0.706 1 98.19 20 CYS B N 1
ATOM 2693 C CA . CYS B 1 20 ? 1.276 10.273 0.522 1 98.19 20 CYS B CA 1
ATOM 2694 C C . CYS B 1 20 ? -0.07 10.023 -0.147 1 98.19 20 CYS B C 1
ATOM 2696 O O . CYS B 1 20 ? -0.671 10.945 -0.701 1 98.19 20 CYS B O 1
ATOM 2698 N N . ILE B 1 21 ? -0.459 8.727 -0.222 1 98.5 21 ILE B N 1
ATOM 2699 C CA . ILE B 1 21 ? -1.735 8.32 -0.798 1 98.5 21 ILE B CA 1
ATOM 2700 C C . ILE B 1 21 ? -2.656 7.797 0.304 1 98.5 21 ILE B C 1
ATOM 2702 O O . ILE B 1 21 ? -2.258 6.949 1.106 1 98.5 21 ILE B O 1
ATOM 2706 N N . ASP B 1 22 ? -3.783 8.391 0.369 1 97.88 22 ASP B N 1
ATOM 2707 C CA . ASP B 1 22 ? -4.848 7.848 1.204 1 97.88 22 ASP B CA 1
ATOM 2708 C C . ASP B 1 22 ? -5.762 6.926 0.398 1 97.88 22 ASP B C 1
ATOM 2710 O O . ASP B 1 22 ? -6.191 7.277 -0.701 1 97.88 22 ASP B O 1
ATOM 2714 N N . LEU B 1 23 ? -5.953 5.766 0.896 1 98.25 23 LEU B N 1
ATOM 2715 C CA . LEU B 1 23 ? -6.984 4.859 0.401 1 98.25 23 LEU B CA 1
ATOM 2716 C C . LEU B 1 23 ? -8.148 4.777 1.381 1 98.25 23 LEU B C 1
ATOM 2718 O O . LEU B 1 23 ? -8.141 3.953 2.299 1 98.25 23 LEU B O 1
ATOM 2722 N N . ASN B 1 24 ? -9.125 5.594 1.11 1 97.12 24 ASN B N 1
ATOM 2723 C CA . ASN B 1 24 ? -10.258 5.668 2.025 1 97.12 24 ASN B CA 1
ATOM 2724 C C . ASN B 1 24 ? -11.297 4.59 1.727 1 97.12 24 ASN B C 1
ATOM 2726 O O . ASN B 1 24 ? -11.664 4.379 0.569 1 97.12 24 ASN B O 1
ATOM 2730 N N . ALA B 1 25 ? -11.734 4.004 2.783 1 96.5 25 ALA B N 1
ATOM 2731 C CA . ALA B 1 25 ? -12.766 2.979 2.65 1 96.5 25 ALA B CA 1
ATOM 2732 C C . ALA B 1 25 ? -14.023 3.545 1.993 1 96.5 25 ALA B C 1
ATOM 2734 O O . ALA B 1 25 ? -14.562 4.555 2.447 1 96.5 25 ALA B O 1
ATOM 2735 N N . ALA B 1 26 ? -14.477 2.9 0.928 1 94.88 26 ALA B N 1
ATOM 2736 C CA . ALA B 1 26 ? -15.719 3.32 0.287 1 94.88 26 ALA B CA 1
ATOM 2737 C C . ALA B 1 26 ? -16.938 2.832 1.07 1 94.88 26 ALA B C 1
ATOM 2739 O O . ALA B 1 26 ? -17.969 3.498 1.101 1 94.88 26 ALA B O 1
ATOM 2740 N N . GLU B 1 27 ? -16.781 1.615 1.604 1 94.5 27 GLU B N 1
ATOM 2741 C CA . GLU B 1 27 ? -17.797 1.102 2.525 1 94.5 27 GLU B CA 1
ATOM 2742 C C . GLU B 1 27 ? -17.438 1.44 3.971 1 94.5 27 GLU B C 1
ATOM 2744 O O . GLU B 1 27 ? -16.312 1.205 4.414 1 94.5 27 GLU B O 1
ATOM 2749 N N . TYR B 1 28 ? -18.422 2.043 4.652 1 91.75 28 TYR B N 1
ATOM 2750 C CA . TYR B 1 28 ? -18.156 2.402 6.039 1 91.75 28 TYR B CA 1
ATOM 2751 C C . TYR B 1 28 ? -19.078 1.659 6.988 1 91.75 28 TYR B C 1
ATOM 2753 O O . TYR B 1 28 ? -19.906 0.847 6.555 1 91.75 28 TYR B O 1
ATOM 2761 N N . ASN B 1 29 ? -18.953 1.842 8.266 1 95.19 29 ASN B N 1
ATOM 2762 C CA . ASN B 1 29 ? -19.641 1.127 9.328 1 95.19 29 ASN B CA 1
ATOM 2763 C C . ASN B 1 29 ? -19.375 -0.374 9.266 1 95.19 29 ASN B C 1
ATOM 2765 O O . ASN B 1 29 ? -20.312 -1.177 9.344 1 95.19 29 ASN B O 1
ATOM 2769 N N . ARG B 1 30 ? -18.141 -0.774 8.953 1 96.19 30 ARG B N 1
ATOM 2770 C CA . ARG B 1 30 ? -17.656 -2.15 8.914 1 96.19 30 ARG B CA 1
ATOM 2771 C C . ARG B 1 30 ? -16.141 -2.205 9.07 1 96.19 30 ARG B C 1
ATOM 2773 O O . ARG B 1 30 ? -15.453 -1.219 8.805 1 96.19 30 ARG B O 1
ATOM 2780 N N . PRO B 1 31 ? -15.633 -3.312 9.547 1 97 31 PRO B N 1
ATOM 2781 C CA . PRO B 1 31 ? -14.18 -3.453 9.648 1 97 31 PRO B CA 1
ATOM 2782 C C . PRO B 1 31 ? -13.5 -3.525 8.281 1 97 31 PRO B C 1
ATOM 2784 O O . PRO B 1 31 ? -14.148 -3.844 7.281 1 97 31 PRO B O 1
ATOM 2787 N N . MET B 1 32 ? -12.266 -3.207 8.219 1 96.69 32 MET B N 1
ATOM 2788 C CA . MET B 1 32 ? -11.5 -3.193 6.977 1 96.69 32 MET B CA 1
ATOM 2789 C C . MET B 1 32 ? -11.516 -4.566 6.312 1 96.69 32 MET B C 1
ATOM 2791 O O . MET B 1 32 ? -11.5 -4.668 5.086 1 96.69 32 MET B O 1
ATOM 2795 N N . GLU B 1 33 ? -11.578 -5.668 7.113 1 97.31 33 GLU B N 1
ATOM 2796 C CA . GLU B 1 33 ? -11.648 -7.027 6.582 1 97.31 33 GLU B CA 1
ATOM 2797 C C . GLU B 1 33 ? -12.836 -7.195 5.637 1 97.31 33 GLU B C 1
ATOM 2799 O O . GLU B 1 33 ? -12.797 -8.023 4.727 1 97.31 33 GLU B O 1
ATOM 2804 N N . GLU B 1 34 ? -13.82 -6.34 5.852 1 97.12 34 GLU B N 1
ATOM 2805 C CA . GLU B 1 34 ? -15.055 -6.434 5.074 1 97.12 34 GLU B CA 1
ATOM 2806 C C . GLU B 1 34 ? -15.156 -5.297 4.062 1 97.12 34 GLU B C 1
ATOM 2808 O O . GLU B 1 34 ? -16.141 -5.207 3.324 1 97.12 34 GLU B O 1
ATOM 2813 N N . THR B 1 35 ? -14.148 -4.395 4.066 1 97.38 35 THR B N 1
ATOM 2814 C CA . THR B 1 35 ? -14.094 -3.314 3.088 1 97.38 35 THR B CA 1
ATOM 2815 C C . THR B 1 35 ? -13.5 -3.809 1.772 1 97.38 35 THR B C 1
ATOM 2817 O O . THR B 1 35 ? -12.383 -4.32 1.744 1 97.38 35 THR B O 1
ATOM 2820 N N . MET B 1 36 ? -14.188 -3.559 0.644 1 97.38 36 MET B N 1
ATOM 2821 C CA . MET B 1 36 ? -13.75 -4.176 -0.607 1 97.38 36 MET B CA 1
ATOM 2822 C C . MET B 1 36 ? -13.297 -3.117 -1.606 1 97.38 36 MET B C 1
ATOM 2824 O O . MET B 1 36 ? -12.625 -3.434 -2.59 1 97.38 36 MET B O 1
ATOM 2828 N N . THR B 1 37 ? -13.656 -1.916 -1.35 1 97.56 37 THR B N 1
ATOM 2829 C CA . THR B 1 37 ? -13.305 -0.869 -2.301 1 97.56 37 THR B CA 1
ATOM 2830 C C . THR B 1 37 ? -12.742 0.351 -1.58 1 97.56 37 THR B C 1
ATOM 2832 O O . THR B 1 37 ? -13.164 0.676 -0.47 1 97.56 37 THR B O 1
ATOM 2835 N N . PHE B 1 38 ? -11.805 1.031 -2.244 1 98.19 38 PHE B N 1
ATOM 2836 C CA . PHE B 1 38 ? -11.141 2.197 -1.672 1 98.19 38 PHE B CA 1
ATOM 2837 C C . PHE B 1 38 ? -11.062 3.328 -2.691 1 98.19 38 PHE B C 1
ATOM 2839 O O . PHE B 1 38 ? -10.875 3.082 -3.885 1 98.19 38 PHE B O 1
ATOM 2846 N N . SER B 1 39 ? -11.156 4.539 -2.213 1 97.69 39 SER B N 1
ATOM 2847 C CA . SER B 1 39 ? -10.93 5.734 -3.018 1 97.69 39 SER B CA 1
ATOM 2848 C C . SER B 1 39 ? -9.555 6.336 -2.744 1 97.69 39 SER B C 1
ATOM 2850 O O . SER B 1 39 ? -9.133 6.422 -1.591 1 97.69 39 SER B O 1
ATOM 2852 N N . LYS B 1 40 ? -8.938 6.668 -3.816 1 97.94 40 LYS B N 1
ATOM 2853 C CA . LYS B 1 40 ? -7.574 7.18 -3.754 1 97.94 40 LYS B CA 1
ATOM 2854 C C . LYS B 1 40 ? -7.562 8.703 -3.635 1 97.94 40 LYS B C 1
ATOM 2856 O O . LYS B 1 40 ? -8.25 9.391 -4.391 1 97.94 40 LYS B O 1
ATOM 2861 N N . TYR B 1 41 ? -6.805 9.25 -2.65 1 97.88 41 TYR B N 1
ATOM 2862 C CA . TYR B 1 41 ? -6.605 10.68 -2.443 1 97.88 41 TYR B CA 1
ATOM 2863 C C . TYR B 1 41 ? -5.152 10.984 -2.102 1 97.88 41 TYR B C 1
ATOM 2865 O O . TYR B 1 41 ? -4.398 10.086 -1.718 1 97.88 41 TYR B O 1
ATOM 2873 N N . VAL B 1 42 ? -4.801 12.266 -2.357 1 98.25 42 VAL B N 1
ATOM 2874 C CA . VAL B 1 42 ? -3.557 12.734 -1.759 1 98.25 42 VAL B CA 1
ATOM 2875 C C . VAL B 1 42 ? -3.746 12.922 -0.255 1 98.25 42 VAL B C 1
ATOM 2877 O O . VAL B 1 42 ? -4.781 13.422 0.19 1 98.25 42 VAL B O 1
ATOM 2880 N N . GLY B 1 43 ? -2.76 12.414 0.483 1 97.5 43 GLY B N 1
ATOM 2881 C CA . GLY B 1 43 ? -2.77 12.602 1.926 1 97.5 43 GLY B CA 1
ATOM 2882 C C . GLY B 1 43 ? -1.444 13.102 2.473 1 97.5 43 GLY B C 1
ATOM 2883 O O . GLY B 1 43 ? -0.582 13.547 1.714 1 97.5 43 GLY B O 1
ATOM 2884 N N . GLY B 1 44 ? -1.365 13.016 3.83 1 96.88 44 GLY B N 1
ATOM 2885 C CA . GLY B 1 44 ? -0.241 13.602 4.539 1 96.88 44 GLY B CA 1
ATOM 2886 C C . GLY B 1 44 ? -0.548 14.977 5.102 1 96.88 44 GLY B C 1
ATOM 2887 O O . GLY B 1 44 ? -0.968 15.875 4.367 1 96.88 44 GLY B O 1
ATOM 2888 N N . SER B 1 45 ? -0.247 15.102 6.312 1 97.25 45 SER B N 1
ATOM 2889 C CA . SER B 1 45 ? -0.687 16.297 7.027 1 97.25 45 SER B CA 1
ATOM 2890 C C . SER B 1 45 ? -0.145 17.562 6.379 1 97.25 45 SER B C 1
ATOM 2892 O O . SER B 1 45 ? -0.911 18.453 6.023 1 97.25 45 SER B O 1
ATOM 2894 N N . PRO B 1 46 ? 1.161 17.703 6.156 1 98.31 46 PRO B N 1
ATOM 2895 C CA . PRO B 1 46 ? 1.63 18.953 5.543 1 98.31 46 PRO B CA 1
ATOM 2896 C C . PRO B 1 46 ? 1.098 19.141 4.125 1 98.31 46 PRO B C 1
ATOM 2898 O O . PRO B 1 46 ? 0.822 20.281 3.715 1 98.31 46 PRO B O 1
ATOM 2901 N N . ALA B 1 47 ? 0.952 18.047 3.371 1 98.56 47 ALA B N 1
ATOM 2902 C CA . ALA B 1 47 ? 0.355 18.156 2.041 1 98.56 47 ALA B CA 1
ATOM 2903 C C . ALA B 1 47 ? -1.097 18.625 2.127 1 98.56 47 ALA B C 1
ATOM 2905 O O . ALA B 1 47 ? -1.519 19.5 1.378 1 98.56 47 ALA B O 1
ATOM 2906 N N . ASN B 1 48 ? -1.852 18.047 3.008 1 98.25 48 ASN B N 1
ATOM 2907 C CA . ASN B 1 48 ? -3.234 18.453 3.225 1 98.25 48 ASN B CA 1
ATOM 2908 C C . ASN B 1 48 ? -3.332 19.922 3.598 1 98.25 48 ASN B C 1
ATOM 2910 O O . ASN B 1 48 ? -4.211 20.641 3.104 1 98.25 48 ASN B O 1
ATOM 2914 N N . ILE B 1 49 ? -2.441 20.344 4.477 1 98.62 49 ILE B N 1
ATOM 2915 C CA . ILE B 1 49 ? -2.471 21.734 4.938 1 98.62 49 ILE B CA 1
ATOM 2916 C C . ILE B 1 49 ? -2.119 22.672 3.783 1 98.62 49 ILE B C 1
ATOM 2918 O O . ILE B 1 49 ? -2.756 23.703 3.604 1 98.62 49 ILE B O 1
ATOM 2922 N N . ALA B 1 50 ? -1.114 22.266 3.008 1 98.75 50 ALA B N 1
ATOM 2923 C CA . ALA B 1 50 ? -0.761 23.062 1.832 1 98.75 50 ALA B CA 1
ATOM 2924 C C . ALA B 1 50 ? -1.933 23.156 0.859 1 98.75 50 ALA B C 1
ATOM 2926 O O . ALA B 1 50 ? -2.248 24.234 0.356 1 98.75 50 ALA B O 1
ATOM 2927 N N . ILE B 1 51 ? -2.609 22.047 0.601 1 98.69 51 ILE B N 1
ATOM 2928 C CA . ILE B 1 51 ? -3.748 22 -0.309 1 98.69 51 ILE B CA 1
ATOM 2929 C C . ILE B 1 51 ? -4.887 22.859 0.235 1 98.69 51 ILE B C 1
ATOM 2931 O O . ILE B 1 51 ? -5.469 23.656 -0.497 1 98.69 51 ILE B O 1
ATOM 2935 N N . GLY B 1 52 ? -5.176 22.656 1.51 1 98.44 52 GLY B N 1
ATOM 2936 C CA . GLY B 1 52 ? -6.203 23.484 2.135 1 98.44 52 GLY B CA 1
ATOM 2937 C C . GLY B 1 52 ? -5.895 24.969 2.094 1 98.44 52 GLY B C 1
ATOM 2938 O O . GLY B 1 52 ? -6.785 25.781 1.854 1 98.44 52 GLY B O 1
ATOM 2939 N N . SER B 1 53 ? -4.652 25.328 2.334 1 98.69 53 SER B N 1
ATOM 2940 C CA . SER B 1 53 ? -4.23 26.719 2.287 1 98.69 53 SER B CA 1
ATOM 2941 C C . SER B 1 53 ? -4.395 27.312 0.887 1 98.69 53 SER B C 1
ATOM 2943 O O . SER B 1 53 ? -4.902 28.422 0.728 1 98.69 53 SER B O 1
ATOM 2945 N N . ALA B 1 54 ? -3.969 26.516 -0.079 1 98.62 54 ALA B N 1
ATOM 2946 C CA . ALA B 1 54 ? -4.109 26.969 -1.463 1 98.62 54 ALA B CA 1
ATOM 2947 C C . ALA B 1 54 ? -5.578 27.156 -1.832 1 98.62 54 ALA B C 1
ATOM 2949 O O . ALA B 1 54 ? -5.941 28.125 -2.49 1 98.62 54 ALA B O 1
ATOM 2950 N N . LYS B 1 55 ? -6.406 26.25 -1.428 1 97.94 55 LYS B N 1
ATOM 2951 C CA . LYS B 1 55 ? -7.836 26.328 -1.698 1 97.94 55 LYS B CA 1
ATOM 2952 C C . LYS B 1 55 ? -8.445 27.594 -1.101 1 97.94 55 LYS B C 1
ATOM 2954 O O . LYS B 1 55 ? -9.391 28.156 -1.655 1 97.94 55 LYS B O 1
ATOM 2959 N N . LEU B 1 56 ? -7.883 28.031 -0.029 1 98.25 56 LEU B N 1
ATOM 2960 C CA . LEU B 1 56 ? -8.375 29.219 0.672 1 98.25 56 LEU B CA 1
ATOM 2961 C C . LEU B 1 56 ? -7.781 30.484 0.07 1 98.25 56 LEU B C 1
ATOM 2963 O O . LEU B 1 56 ? -8.078 31.594 0.529 1 98.25 56 LEU B O 1
ATOM 2967 N N . GLY B 1 57 ? -6.91 30.344 -0.941 1 97.62 57 GLY B N 1
ATOM 2968 C CA . GLY B 1 57 ? -6.422 31.484 -1.691 1 97.62 57 GLY B CA 1
ATOM 2969 C C . GLY B 1 57 ? -5.016 31.906 -1.299 1 97.62 57 GLY B C 1
ATOM 2970 O O . GLY B 1 57 ? -4.488 32.906 -1.804 1 97.62 57 GLY B O 1
ATOM 2971 N N . LEU B 1 58 ? -4.383 31.156 -0.452 1 98.38 58 LEU B N 1
ATOM 2972 C CA . LEU B 1 58 ? -3.018 31.469 -0.053 1 98.38 58 LEU B CA 1
ATOM 2973 C C . LEU B 1 58 ? -2.016 30.953 -1.078 1 98.38 58 LEU B C 1
ATOM 2975 O O . LEU B 1 58 ? -2.273 29.953 -1.752 1 98.38 58 LEU B O 1
ATOM 2979 N N . LYS B 1 59 ? -0.918 31.656 -1.201 1 98.69 59 LYS B N 1
ATOM 2980 C CA . LYS B 1 59 ? 0.202 31.141 -1.985 1 98.69 59 LYS B CA 1
ATOM 2981 C C . LYS B 1 59 ? 0.974 30.078 -1.21 1 98.69 59 LYS B C 1
ATOM 2983 O O . LYS B 1 59 ? 1.801 30.391 -0.355 1 98.69 59 LYS B O 1
ATOM 2988 N N . ALA B 1 60 ? 0.751 28.812 -1.603 1 98.81 60 ALA B N 1
ATOM 2989 C CA . ALA B 1 60 ? 1.311 27.688 -0.855 1 98.81 60 ALA B CA 1
ATOM 2990 C C . ALA B 1 60 ? 2.379 26.969 -1.67 1 98.81 60 ALA B C 1
ATOM 2992 O O . ALA B 1 60 ? 2.246 26.828 -2.887 1 98.81 60 ALA B O 1
ATOM 2993 N N . GLY B 1 61 ? 3.443 26.609 -1.026 1 98.94 61 GLY B N 1
ATOM 2994 C CA . GLY B 1 61 ? 4.473 25.75 -1.581 1 98.94 61 GLY B CA 1
ATOM 2995 C C . GLY B 1 61 ? 4.699 24.484 -0.767 1 98.94 61 GLY B C 1
ATOM 2996 O O . GLY B 1 61 ? 4.16 24.344 0.334 1 98.94 61 GLY B O 1
ATOM 2997 N N . PHE B 1 62 ? 5.539 23.562 -1.354 1 98.94 62 PHE B N 1
ATOM 2998 C CA . PHE B 1 62 ? 5.727 22.281 -0.681 1 98.94 62 PHE B CA 1
ATOM 2999 C C . PHE B 1 62 ? 7.129 21.734 -0.934 1 98.94 62 PHE B C 1
ATOM 3001 O O . PHE B 1 62 ? 7.633 21.797 -2.059 1 98.94 62 PHE B O 1
ATOM 3008 N N . ILE B 1 63 ? 7.742 21.344 0.146 1 98.94 63 ILE B N 1
ATOM 3009 C CA . ILE B 1 63 ? 9.023 20.641 0.086 1 98.94 63 ILE B CA 1
ATOM 3010 C C . ILE B 1 63 ? 8.844 19.203 0.55 1 98.94 63 ILE B C 1
ATOM 3012 O O . ILE B 1 63 ? 8.383 18.953 1.667 1 98.94 63 ILE B O 1
ATOM 3016 N N . GLY B 1 64 ? 9.109 18.297 -0.202 1 98.75 64 GLY B N 1
ATOM 3017 C CA . GLY B 1 64 ? 9.023 16.891 0.122 1 98.75 64 GLY B CA 1
ATOM 3018 C C . GLY B 1 64 ? 9.617 15.992 -0.943 1 98.75 64 GLY B C 1
ATOM 3019 O O . GLY B 1 64 ? 10.117 16.469 -1.963 1 98.75 64 GLY B O 1
ATOM 3020 N N . LYS B 1 65 ? 9.688 14.727 -0.68 1 98.81 65 LYS B N 1
ATOM 3021 C CA . LYS B 1 65 ? 10.203 13.742 -1.625 1 98.81 65 LYS B CA 1
ATOM 3022 C C . LYS B 1 65 ? 9.117 12.75 -2.033 1 98.81 65 LYS B C 1
ATOM 3024 O O . LYS B 1 65 ? 8.359 12.266 -1.188 1 98.81 65 LYS B O 1
ATOM 3029 N N . ILE B 1 66 ? 9 12.492 -3.379 1 98.75 66 ILE B N 1
ATOM 3030 C CA . ILE B 1 66 ? 7.945 11.641 -3.924 1 98.75 66 ILE B CA 1
ATOM 3031 C C . ILE B 1 66 ? 8.57 10.531 -4.766 1 98.75 66 ILE B C 1
ATOM 3033 O O . ILE B 1 66 ? 9.672 10.68 -5.285 1 98.75 66 ILE B O 1
ATOM 3037 N N . PRO B 1 67 ? 7.887 9.383 -4.902 1 98.5 67 PRO B N 1
ATOM 3038 C CA . PRO B 1 67 ? 8.422 8.297 -5.73 1 98.5 67 PRO B CA 1
ATOM 3039 C C . PRO B 1 67 ? 8.414 8.625 -7.219 1 98.5 67 PRO B C 1
ATOM 3041 O O . PRO B 1 67 ? 7.652 9.5 -7.66 1 98.5 67 PRO B O 1
ATOM 3044 N N . ASP B 1 68 ? 9.281 7.953 -7.938 1 97.94 68 ASP B N 1
ATOM 3045 C CA . ASP B 1 68 ? 9.297 8.031 -9.391 1 97.94 68 ASP B CA 1
ATOM 3046 C C . ASP B 1 68 ? 8.359 6.988 -10.008 1 97.94 68 ASP B C 1
ATOM 3048 O O . ASP B 1 68 ? 8.805 6.098 -10.734 1 97.94 68 ASP B O 1
ATOM 3052 N N . ASP B 1 69 ? 7.086 7.109 -9.766 1 97.81 69 ASP B N 1
ATOM 3053 C CA . ASP B 1 69 ? 6.09 6.18 -10.289 1 97.81 69 ASP B CA 1
ATOM 3054 C C . ASP B 1 69 ? 4.723 6.852 -10.414 1 97.81 69 ASP B C 1
ATOM 3056 O O . ASP B 1 69 ? 4.613 8.07 -10.305 1 97.81 69 ASP B O 1
ATOM 3060 N N . GLN B 1 70 ? 3.691 6.086 -10.711 1 98.06 70 GLN B N 1
ATOM 3061 C CA . GLN B 1 70 ? 2.354 6.598 -10.992 1 98.06 70 GLN B CA 1
ATOM 3062 C C . GLN B 1 70 ? 1.797 7.355 -9.789 1 98.06 70 GLN B C 1
ATOM 3064 O O . GLN B 1 70 ? 1.141 8.391 -9.945 1 98.06 70 GLN B O 1
ATOM 3069 N N . HIS B 1 71 ? 2.053 6.863 -8.586 1 98.69 71 HIS B N 1
ATOM 3070 C CA . HIS B 1 71 ? 1.553 7.523 -7.387 1 98.69 71 HIS B CA 1
ATOM 3071 C C . HIS B 1 71 ? 2.266 8.852 -7.152 1 98.69 71 HIS B C 1
ATOM 3073 O O . HIS B 1 71 ? 1.639 9.836 -6.75 1 98.69 71 HIS B O 1
ATOM 3079 N N . GLY B 1 72 ? 3.57 8.836 -7.379 1 98.75 72 GLY B N 1
ATOM 3080 C CA . GLY B 1 72 ? 4.297 10.094 -7.281 1 98.75 72 GLY B CA 1
ATOM 3081 C C . GLY B 1 72 ? 3.783 11.148 -8.242 1 98.75 72 GLY B C 1
ATOM 3082 O O . GLY B 1 72 ? 3.559 12.297 -7.844 1 98.75 72 GLY B O 1
ATOM 3083 N N . ARG B 1 73 ? 3.572 10.781 -9.484 1 98.56 73 ARG B N 1
ATOM 3084 C CA . ARG B 1 73 ? 3.068 11.711 -10.492 1 98.56 73 ARG B CA 1
ATOM 3085 C C . ARG B 1 73 ? 1.656 12.172 -10.148 1 98.56 73 ARG B C 1
ATOM 3087 O O . ARG B 1 73 ? 1.308 13.336 -10.375 1 98.56 73 ARG B O 1
ATOM 3094 N N . PHE B 1 74 ? 0.893 11.289 -9.609 1 98.69 74 PHE B N 1
ATOM 3095 C CA . PHE B 1 74 ? -0.451 11.648 -9.18 1 98.69 74 PHE B CA 1
ATOM 3096 C C . PHE B 1 74 ? -0.401 12.719 -8.094 1 98.69 74 PHE B C 1
ATOM 3098 O O . PHE B 1 74 ? -1.113 13.727 -8.172 1 98.69 74 PHE B O 1
ATOM 3105 N N . ILE B 1 75 ? 0.451 12.547 -7.09 1 98.81 75 ILE B N 1
ATOM 3106 C CA . ILE B 1 75 ? 0.573 13.484 -5.98 1 98.81 75 ILE B CA 1
ATOM 3107 C C . ILE B 1 75 ? 0.952 14.867 -6.508 1 98.81 75 ILE B C 1
ATOM 3109 O O . ILE B 1 75 ? 0.3 15.867 -6.184 1 98.81 75 ILE B O 1
ATOM 3113 N N . VAL B 1 76 ? 1.93 14.891 -7.359 1 98.81 76 VAL B N 1
ATOM 3114 C CA . VAL B 1 76 ? 2.426 16.156 -7.891 1 98.81 76 VAL B CA 1
ATOM 3115 C C . VAL B 1 76 ? 1.334 16.844 -8.711 1 98.81 76 VAL B C 1
ATOM 3117 O O . VAL B 1 76 ? 1.03 18.016 -8.5 1 98.81 76 VAL B O 1
ATOM 3120 N N . SER B 1 77 ? 0.707 16.109 -9.617 1 98.44 77 SER B N 1
ATOM 3121 C CA . SER B 1 77 ? -0.299 16.688 -10.508 1 98.44 77 SER B CA 1
ATOM 3122 C C . SER B 1 77 ? -1.508 17.188 -9.727 1 98.44 77 SER B C 1
ATOM 3124 O O . SER B 1 77 ? -2.047 18.25 -10.023 1 98.44 77 SER B O 1
ATOM 3126 N N . TYR B 1 78 ? -1.929 16.438 -8.773 1 98.56 78 TYR B N 1
ATOM 3127 C CA . TYR B 1 78 ? -3.082 16.828 -7.973 1 98.56 78 TYR B CA 1
ATOM 3128 C C . TYR B 1 78 ? -2.805 18.125 -7.211 1 98.56 78 TYR B C 1
ATOM 3130 O O . TYR B 1 78 ? -3.613 19.047 -7.234 1 98.56 78 TYR B O 1
ATOM 3138 N N . MET B 1 79 ? -1.655 18.156 -6.539 1 98.75 79 MET B N 1
ATOM 3139 C CA . MET B 1 79 ? -1.307 19.328 -5.734 1 98.75 79 MET B CA 1
ATOM 3140 C C . MET B 1 79 ? -1.134 20.562 -6.617 1 98.75 79 MET B C 1
ATOM 3142 O O . MET B 1 79 ? -1.605 21.641 -6.273 1 98.75 79 MET B O 1
ATOM 3146 N N . GLN B 1 80 ? -0.478 20.312 -7.738 1 98.56 80 GLN B N 1
ATOM 3147 C CA . GLN B 1 80 ? -0.351 21.406 -8.695 1 98.56 80 GLN B CA 1
ATOM 3148 C C . GLN B 1 80 ? -1.721 21.906 -9.148 1 98.56 80 GLN B C 1
ATOM 3150 O O . GLN B 1 80 ? -1.949 23.125 -9.227 1 98.56 80 GLN B O 1
ATOM 3155 N N . GLY B 1 81 ? -2.574 21 -9.398 1 98.12 81 GLY B N 1
ATOM 3156 C CA . GLY B 1 81 ? -3.922 21.344 -9.828 1 98.12 81 GLY B CA 1
ATOM 3157 C C . GLY B 1 81 ? -4.707 22.109 -8.781 1 98.12 81 GLY B C 1
ATOM 3158 O O . GLY B 1 81 ? -5.609 22.875 -9.117 1 98.12 81 GLY B O 1
ATOM 3159 N N . LYS B 1 82 ? -4.316 21.984 -7.523 1 98.12 82 LYS B N 1
ATOM 3160 C CA . LYS B 1 82 ? -4.992 22.672 -6.43 1 98.12 82 LYS B CA 1
ATOM 3161 C C . LYS B 1 82 ? -4.312 24 -6.113 1 98.12 82 LYS B C 1
ATOM 3163 O O . LYS B 1 82 ? -4.711 24.703 -5.184 1 98.12 82 LYS B O 1
ATOM 3168 N N . GLY B 1 83 ? -3.223 24.281 -6.82 1 98.31 83 GLY B N 1
ATOM 3169 C CA . GLY B 1 83 ? -2.588 25.594 -6.695 1 98.31 83 GLY B CA 1
ATOM 3170 C C . GLY B 1 83 ? -1.361 25.578 -5.805 1 98.31 83 GLY B C 1
ATOM 3171 O O . GLY B 1 83 ? -0.823 26.625 -5.461 1 98.31 83 GLY B O 1
ATOM 3172 N N . VAL B 1 84 ? -0.875 24.422 -5.453 1 98.88 84 VAL B N 1
ATOM 3173 C CA . VAL B 1 84 ? 0.328 24.312 -4.633 1 98.88 84 VAL B CA 1
ATOM 3174 C C . VAL B 1 84 ? 1.565 24.328 -5.527 1 98.88 84 VAL B C 1
ATOM 3176 O O . VAL B 1 84 ? 1.604 23.656 -6.555 1 98.88 84 VAL B O 1
ATOM 3179 N N . ASP B 1 85 ? 2.525 25.172 -5.203 1 98.94 85 ASP B N 1
ATOM 3180 C CA . ASP B 1 85 ? 3.801 25.125 -5.914 1 98.94 85 ASP B CA 1
ATOM 3181 C C . ASP B 1 85 ? 4.586 23.875 -5.562 1 98.94 85 ASP B C 1
ATOM 3183 O O . ASP B 1 85 ? 4.93 23.641 -4.398 1 98.94 85 ASP B O 1
ATOM 3187 N N . THR B 1 86 ? 4.84 23.047 -6.527 1 98.81 86 THR B N 1
ATOM 3188 C CA . THR B 1 86 ? 5.488 21.766 -6.289 1 98.81 86 THR B CA 1
ATOM 3189 C C . THR B 1 86 ? 6.902 21.766 -6.855 1 98.81 86 THR B C 1
ATOM 3191 O O . THR B 1 86 ? 7.5 20.703 -7.039 1 98.81 86 THR B O 1
ATOM 3194 N N . SER B 1 87 ? 7.477 22.922 -7.141 1 98.69 87 SER B N 1
ATOM 3195 C CA . SER B 1 87 ? 8.773 23.031 -7.809 1 98.69 87 SER B CA 1
ATOM 3196 C C . SER B 1 87 ? 9.891 22.484 -6.922 1 98.69 87 SER B C 1
ATOM 3198 O O . SER B 1 87 ? 10.977 22.172 -7.41 1 98.69 87 SER B O 1
ATOM 3200 N N . GLN B 1 88 ? 9.633 22.359 -5.613 1 98.62 88 GLN B N 1
ATOM 3201 C CA . GLN B 1 88 ? 10.672 21.906 -4.695 1 98.62 88 GLN B CA 1
ATOM 3202 C C . GLN B 1 88 ? 10.375 20.5 -4.164 1 98.62 88 GLN B C 1
ATOM 3204 O O . GLN B 1 88 ? 10.914 20.094 -3.137 1 98.62 88 GLN B O 1
ATOM 3209 N N . MET B 1 89 ? 9.469 19.828 -4.793 1 98.56 89 MET B N 1
ATOM 3210 C CA . MET B 1 89 ? 9.336 18.391 -4.543 1 98.56 89 MET B CA 1
ATOM 3211 C C . MET B 1 89 ? 10.406 17.609 -5.297 1 98.56 89 MET B C 1
ATOM 3213 O O . MET B 1 89 ? 10.594 17.812 -6.496 1 98.56 89 MET B O 1
ATOM 3217 N N . THR B 1 90 ? 11.094 16.766 -4.578 1 98.56 90 THR B N 1
ATOM 3218 C CA . THR B 1 90 ? 12.172 15.969 -5.156 1 98.56 90 THR B CA 1
ATOM 3219 C C . THR B 1 90 ? 11.695 14.555 -5.473 1 98.56 90 THR B C 1
ATOM 3221 O O . THR B 1 90 ? 10.953 13.961 -4.691 1 98.56 90 THR B O 1
ATOM 3224 N N . VAL B 1 91 ? 12.148 14.031 -6.598 1 98.5 91 VAL B N 1
ATOM 3225 C CA . VAL B 1 91 ? 11.781 12.68 -7 1 98.5 91 VAL B CA 1
ATOM 3226 C C . VAL B 1 91 ? 12.797 11.68 -6.445 1 98.5 91 VAL B C 1
ATOM 3228 O O . VAL B 1 91 ? 14.008 11.875 -6.586 1 98.5 91 VAL B O 1
ATOM 3231 N N . ASP B 1 92 ? 12.305 10.664 -5.805 1 98.5 92 ASP B N 1
ATOM 3232 C CA . ASP B 1 92 ? 13.156 9.586 -5.293 1 98.5 92 ASP B CA 1
ATOM 3233 C C . ASP B 1 92 ? 13.758 8.773 -6.434 1 98.5 92 ASP B C 1
ATOM 3235 O O . ASP B 1 92 ? 13.055 8.422 -7.387 1 98.5 92 ASP B O 1
ATOM 3239 N N . ARG B 1 93 ? 14.992 8.508 -6.348 1 95.94 93 ARG B N 1
ATOM 3240 C CA . ARG B 1 93 ? 15.656 7.781 -7.422 1 95.94 93 ARG B CA 1
ATOM 3241 C C . ARG B 1 93 ? 16.094 6.395 -6.957 1 95.94 93 ARG B C 1
ATOM 3243 O O . ARG B 1 93 ? 16.844 5.711 -7.652 1 95.94 93 ARG B O 1
ATOM 3250 N N . GLU B 1 94 ? 15.656 5.977 -5.77 1 95.44 94 GLU B N 1
ATOM 3251 C CA . GLU B 1 94 ? 16.094 4.699 -5.215 1 95.44 94 GLU B CA 1
ATOM 3252 C C . GLU B 1 94 ? 14.953 3.676 -5.238 1 95.44 94 GLU B C 1
ATOM 3254 O O . GLU B 1 94 ? 15.062 2.605 -4.637 1 95.44 94 GLU B O 1
ATOM 3259 N N . GLY B 1 95 ? 13.883 4 -5.895 1 94 95 GLY B N 1
ATOM 3260 C CA . GLY B 1 95 ? 12.812 3.041 -6.105 1 94 95 GLY B CA 1
ATOM 3261 C C . GLY B 1 95 ? 11.836 2.971 -4.945 1 94 95 GLY B C 1
ATOM 3262 O O . GLY B 1 95 ? 10.961 2.1 -4.91 1 94 95 GLY B O 1
ATOM 3263 N N . ARG B 1 96 ? 11.938 3.852 -3.988 1 97.19 96 ARG B N 1
ATOM 3264 C CA . ARG B 1 96 ? 11.023 3.861 -2.852 1 97.19 96 ARG B CA 1
ATOM 3265 C C . ARG B 1 96 ? 9.625 4.281 -3.279 1 97.19 96 ARG B C 1
ATOM 3267 O O . ARG B 1 96 ? 9.453 4.98 -4.281 1 97.19 96 ARG B O 1
ATOM 3274 N N . LYS B 1 97 ? 8.633 3.834 -2.498 1 98.31 97 LYS B N 1
ATOM 3275 C CA . LYS B 1 97 ? 7.234 4.047 -2.85 1 98.31 97 LYS B CA 1
ATOM 3276 C C . LYS B 1 97 ? 6.617 5.148 -1.998 1 98.31 97 LYS B C 1
ATOM 3278 O O . LYS B 1 97 ? 7.242 5.641 -1.057 1 98.31 97 LYS B O 1
ATOM 3283 N N . ALA B 1 98 ? 5.441 5.633 -2.416 1 98.5 98 ALA B N 1
ATOM 3284 C CA . ALA B 1 98 ? 4.656 6.531 -1.571 1 98.5 98 ALA B CA 1
ATOM 3285 C C . ALA B 1 98 ? 4.117 5.801 -0.345 1 98.5 98 ALA B C 1
ATOM 3287 O O . ALA B 1 98 ? 3.752 4.625 -0.425 1 98.5 98 ALA B O 1
ATOM 3288 N N . GLY B 1 99 ? 4.129 6.488 0.764 1 98.06 99 GLY B N 1
ATOM 3289 C CA . GLY B 1 99 ? 3.367 5.941 1.874 1 98.06 99 GLY B CA 1
ATOM 3290 C C . GLY B 1 99 ? 1.89 5.793 1.567 1 98.06 99 GLY B C 1
ATOM 3291 O O . GLY B 1 99 ? 1.33 6.574 0.793 1 98.06 99 GLY B O 1
ATOM 3292 N N . LEU B 1 100 ? 1.265 4.754 2.154 1 98.38 100 LEU B N 1
ATOM 3293 C CA . LEU B 1 100 ? -0.166 4.523 1.988 1 98.38 100 LEU B CA 1
ATOM 3294 C C . LEU B 1 100 ? -0.878 4.527 3.336 1 98.38 100 LEU B C 1
ATOM 3296 O O . LEU B 1 100 ? -0.367 3.979 4.316 1 98.38 100 LEU B O 1
ATOM 3300 N N . ALA B 1 101 ? -1.975 5.199 3.387 1 97.25 101 ALA B N 1
ATOM 3301 C CA . ALA B 1 101 ? -2.863 5.133 4.543 1 97.25 101 ALA B CA 1
ATOM 3302 C C . ALA B 1 101 ? -4.211 4.52 4.168 1 97.25 101 ALA B C 1
ATOM 3304 O O . ALA B 1 101 ? -5.039 5.172 3.525 1 97.25 101 ALA B O 1
ATOM 3305 N N . PHE B 1 102 ? -4.398 3.262 4.598 1 97.75 102 PHE B N 1
ATOM 3306 C CA . PHE B 1 102 ? -5.727 2.674 4.477 1 97.75 102 PHE B CA 1
ATOM 3307 C C . PHE B 1 102 ? -6.605 3.08 5.652 1 97.75 102 PHE B C 1
ATOM 3309 O O . PHE B 1 102 ? -6.254 2.842 6.809 1 97.75 102 PHE B O 1
ATOM 3316 N N . THR B 1 103 ? -7.723 3.652 5.34 1 95.69 103 THR B N 1
ATOM 3317 C CA . THR B 1 103 ? -8.578 4.078 6.438 1 95.69 103 THR B CA 1
ATOM 3318 C C . THR B 1 103 ? -9.68 3.053 6.695 1 95.69 103 THR B C 1
ATOM 3320 O O . THR B 1 103 ? -10.195 2.439 5.754 1 95.69 103 THR B O 1
ATOM 3323 N N . GLU B 1 104 ? -9.961 2.826 7.887 1 94.88 104 GLU B N 1
ATOM 3324 C CA . GLU B 1 104 ? -11.062 2.004 8.383 1 94.88 104 GLU B CA 1
ATOM 3325 C C . GLU B 1 104 ? -12.102 2.85 9.109 1 94.88 104 GLU B C 1
ATOM 3327 O O . GLU B 1 104 ? -11.773 3.59 10.039 1 94.88 104 GLU B O 1
ATOM 3332 N N . ILE B 1 105 ? -13.289 2.799 8.648 1 93.88 105 ILE B N 1
ATOM 3333 C CA . ILE B 1 105 ? -14.391 3.523 9.281 1 93.88 105 ILE B CA 1
ATOM 3334 C C . ILE B 1 105 ? -15.375 2.535 9.898 1 93.88 105 ILE B C 1
ATOM 3336 O O . ILE B 1 105 ? -16.422 2.238 9.305 1 93.88 105 ILE B O 1
ATOM 3340 N N . LEU B 1 106 ? -15.062 2.082 11.062 1 94.88 106 LEU B N 1
ATOM 3341 C CA . LEU B 1 106 ? -15.93 1.145 11.773 1 94.88 106 LEU B CA 1
ATOM 3342 C C . LEU B 1 106 ? -17.25 1.808 12.156 1 94.88 106 LEU B C 1
ATOM 3344 O O . LEU B 1 106 ? -18.312 1.184 12.078 1 94.88 106 LEU B O 1
ATOM 3348 N N . SER B 1 107 ? -17.141 3.059 12.672 1 91 107 SER B N 1
ATOM 3349 C CA . SER B 1 107 ? -18.219 3.982 13.023 1 91 107 SER B CA 1
ATOM 3350 C C . SER B 1 107 ? -17.734 5.426 13.023 1 91 107 SER B C 1
ATOM 3352 O O . SER B 1 107 ? -16.531 5.68 12.914 1 91 107 SER B O 1
ATOM 3354 N N . PRO B 1 108 ? -18.625 6.328 13.094 1 84.81 108 PRO B N 1
ATOM 3355 C CA . PRO B 1 108 ? -18.172 7.719 13.164 1 84.81 108 PRO B CA 1
ATOM 3356 C C . PRO B 1 108 ? -17.188 7.969 14.297 1 84.81 108 PRO B C 1
ATOM 3358 O O . PRO B 1 108 ? -16.328 8.836 14.188 1 84.81 108 PRO B O 1
ATOM 3361 N N . GLU B 1 109 ? -17.266 7.203 15.305 1 85.81 109 GLU B N 1
ATOM 3362 C CA . GLU B 1 109 ? -16.438 7.426 16.5 1 85.81 109 GLU B CA 1
ATOM 3363 C C . GLU B 1 109 ? -15.211 6.523 16.484 1 85.81 109 GLU B C 1
ATOM 3365 O O . GLU B 1 109 ? -14.266 6.75 17.25 1 85.81 109 GLU B O 1
ATOM 3370 N N . GLU B 1 110 ? -15.305 5.531 15.656 1 91.75 110 GLU B N 1
ATOM 3371 C CA . GLU B 1 110 ? -14.219 4.555 15.641 1 91.75 110 GLU B CA 1
ATOM 3372 C C . GLU B 1 110 ? -13.617 4.41 14.25 1 91.75 110 GLU B C 1
ATOM 3374 O O . GLU B 1 110 ? -14.109 3.625 13.438 1 91.75 110 GLU B O 1
ATOM 3379 N N . CYS B 1 111 ? -12.547 5.137 14.086 1 91.19 111 CYS B N 1
ATOM 3380 C CA . CYS B 1 111 ? -11.789 5.109 12.844 1 91.19 111 CYS B CA 1
ATOM 3381 C C . CYS B 1 111 ? -10.328 4.754 13.109 1 91.19 111 CYS B C 1
ATOM 3383 O O . CYS B 1 111 ? -9.797 5.047 14.18 1 91.19 111 CYS B O 1
ATOM 3385 N N . SER B 1 112 ? -9.797 4.02 12.172 1 92.25 112 SER B N 1
ATOM 3386 C CA . SER B 1 112 ? -8.391 3.672 12.305 1 92.25 112 SER B CA 1
ATOM 3387 C C . SER B 1 112 ? -7.688 3.703 10.945 1 92.25 112 SER B C 1
ATOM 3389 O O . SER B 1 112 ? -8.336 3.82 9.906 1 92.25 112 SER B O 1
ATOM 3391 N N . ILE B 1 113 ? -6.359 3.73 11.031 1 94.06 113 ILE B N 1
ATOM 3392 C CA . ILE B 1 113 ? -5.539 3.775 9.828 1 94.06 113 ILE B CA 1
ATOM 3393 C C . ILE B 1 113 ? -4.582 2.586 9.812 1 94.06 113 ILE B C 1
ATOM 3395 O O . ILE B 1 113 ? -3.936 2.287 10.82 1 94.06 113 ILE B O 1
ATOM 3399 N N . LEU B 1 114 ? -4.621 1.822 8.766 1 96.56 114 LEU B N 1
ATOM 3400 C CA . LEU B 1 114 ? -3.561 0.867 8.477 1 96.56 114 LEU B CA 1
ATOM 3401 C C . LEU B 1 114 ? -2.492 1.499 7.586 1 96.56 114 LEU B C 1
ATOM 3403 O O . LEU B 1 114 ? -2.725 1.728 6.395 1 96.56 114 LEU B O 1
ATOM 3407 N N . MET B 1 115 ? -1.337 1.739 8.156 1 95.62 115 MET B N 1
ATOM 3408 C CA . MET B 1 115 ? -0.322 2.562 7.508 1 95.62 115 MET B CA 1
ATOM 3409 C C . MET B 1 115 ? 0.761 1.692 6.879 1 95.62 115 MET B C 1
ATOM 3411 O O . MET B 1 115 ? 1.273 0.771 7.516 1 95.62 115 MET B O 1
ATOM 3415 N N . TYR B 1 116 ? 0.987 1.856 5.621 1 97.12 116 TYR B N 1
ATOM 3416 C CA . TYR B 1 116 ? 2.17 1.387 4.906 1 97.12 116 TYR B CA 1
ATOM 3417 C C . TYR B 1 116 ? 3.211 2.492 4.789 1 97.12 116 TYR B C 1
ATOM 3419 O O . TYR B 1 116 ? 3.096 3.375 3.934 1 97.12 116 TYR B O 1
ATOM 3427 N N . ARG B 1 117 ? 4.246 2.441 5.656 1 95.56 117 ARG B N 1
ATOM 3428 C CA . ARG B 1 117 ? 5.133 3.6 5.695 1 95.56 117 ARG B CA 1
ATOM 3429 C C . ARG B 1 117 ? 6.586 3.17 5.883 1 95.56 117 ARG B C 1
ATOM 3431 O O . ARG B 1 117 ? 7.469 4.012 6.066 1 95.56 117 ARG B O 1
ATOM 3438 N N . ASP B 1 118 ? 6.828 1.897 5.828 1 91.75 118 ASP B N 1
ATOM 3439 C CA . ASP B 1 118 ? 8.211 1.433 5.949 1 91.75 118 ASP B CA 1
ATOM 3440 C C . ASP B 1 118 ? 9 1.725 4.676 1 91.75 118 ASP B C 1
ATOM 3442 O O . ASP B 1 118 ? 8.609 1.302 3.586 1 91.75 118 ASP B O 1
ATOM 3446 N N . ASP B 1 119 ? 10.047 2.516 4.844 1 93.5 119 ASP B N 1
ATOM 3447 C CA . ASP B 1 119 ? 11 2.787 3.771 1 93.5 119 ASP B CA 1
ATOM 3448 C C . ASP B 1 119 ? 10.336 3.529 2.617 1 93.5 119 ASP B C 1
ATOM 3450 O O . ASP B 1 119 ? 10.594 3.23 1.449 1 93.5 119 ASP B O 1
ATOM 3454 N N . VAL B 1 120 ? 9.5 4.496 2.92 1 97.56 120 VAL B N 1
ATOM 3455 C CA . VAL B 1 120 ? 8.789 5.262 1.9 1 97.56 120 VAL B CA 1
ATOM 3456 C C . VAL B 1 120 ? 9.594 6.512 1.545 1 97.56 120 VAL B C 1
ATOM 3458 O O . VAL B 1 120 ? 10.43 6.965 2.33 1 97.56 120 VAL B O 1
ATOM 3461 N N . ALA B 1 121 ? 9.297 7.102 0.425 1 98.56 121 ALA B N 1
ATOM 3462 C CA . ALA B 1 121 ? 10.094 8.172 -0.18 1 98.56 121 ALA B CA 1
ATOM 3463 C C . ALA B 1 121 ? 10.164 9.383 0.736 1 98.56 121 ALA B C 1
ATOM 3465 O O . ALA B 1 121 ? 11.219 10.016 0.865 1 98.56 121 ALA B O 1
ATOM 3466 N N . ASP B 1 122 ? 9.086 9.773 1.393 1 98.31 122 ASP B N 1
ATOM 3467 C CA . ASP B 1 122 ? 9.031 11.016 2.152 1 98.31 122 ASP B CA 1
ATOM 3468 C C . ASP B 1 122 ? 9.977 10.977 3.352 1 98.31 122 ASP B C 1
ATOM 3470 O O . ASP B 1 122 ? 10.336 12.016 3.9 1 98.31 122 ASP B O 1
ATOM 3474 N N . LEU B 1 123 ? 10.43 9.805 3.775 1 98.12 123 LEU B N 1
ATOM 3475 C CA . LEU B 1 123 ? 11.336 9.656 4.906 1 98.12 123 LEU B CA 1
ATOM 3476 C C . LEU B 1 123 ? 12.781 9.898 4.484 1 98.12 123 LEU B C 1
ATOM 3478 O O . LEU B 1 123 ? 13.68 9.945 5.328 1 98.12 123 LEU B O 1
ATOM 3482 N N . TYR B 1 124 ? 12.984 10.141 3.186 1 98.56 124 TYR B N 1
ATOM 3483 C CA . TYR B 1 124 ? 14.359 10.18 2.701 1 98.56 124 TYR B CA 1
ATOM 3484 C C . TYR B 1 124 ? 14.672 11.516 2.039 1 98.56 124 TYR B C 1
ATOM 3486 O O . TYR B 1 124 ? 15.547 11.602 1.178 1 98.56 124 TYR B O 1
ATOM 3494 N N . LEU B 1 125 ? 13.859 12.508 2.35 1 98.75 125 LEU B N 1
ATOM 3495 C CA . LEU B 1 125 ? 14.281 13.852 1.976 1 98.75 125 LEU B CA 1
ATOM 3496 C C . LEU B 1 125 ? 15.641 14.18 2.574 1 98.75 125 LEU B C 1
ATOM 3498 O O . LEU B 1 125 ? 15.828 14.102 3.791 1 98.75 125 LEU B O 1
ATOM 3502 N N . GLU B 1 126 ? 16.578 14.547 1.759 1 98.62 126 GLU B N 1
ATOM 3503 C CA . GLU B 1 126 ? 17.922 14.852 2.232 1 98.62 126 GLU B CA 1
ATOM 3504 C C . GLU B 1 126 ? 18.078 16.328 2.543 1 98.62 126 GLU B C 1
ATOM 3506 O O . GLU B 1 126 ? 17.469 17.172 1.875 1 98.62 126 GLU B O 1
ATOM 3511 N N . PRO B 1 127 ? 18.906 16.656 3.52 1 98.75 127 PRO B N 1
ATOM 3512 C CA . PRO B 1 127 ? 19.156 18.062 3.801 1 98.75 127 PRO B CA 1
ATOM 3513 C C . PRO B 1 127 ? 19.625 18.844 2.57 1 98.75 127 PRO B C 1
ATOM 3515 O O . PRO B 1 127 ? 19.312 20.031 2.426 1 98.75 127 PRO B O 1
ATOM 3518 N N . SER B 1 128 ? 20.391 18.172 1.677 1 98.69 128 SER B N 1
ATOM 3519 C CA . SER B 1 128 ? 20.891 18.828 0.472 1 98.69 128 SER B CA 1
ATOM 3520 C C . SER B 1 128 ? 19.75 19.188 -0.476 1 98.69 128 SER B C 1
ATOM 3522 O O . SER B 1 128 ? 19.938 19.984 -1.401 1 98.69 128 SER B O 1
ATOM 3524 N N . GLU B 1 129 ? 18.547 18.656 -0.217 1 98.69 129 GLU B N 1
ATOM 3525 C CA . GLU B 1 129 ? 17.391 18.859 -1.094 1 98.69 129 GLU B CA 1
ATOM 3526 C C . GLU B 1 129 ? 16.484 19.969 -0.561 1 98.69 129 GLU B C 1
ATOM 3528 O O . GLU B 1 129 ? 15.414 20.219 -1.11 1 98.69 129 GLU B O 1
ATOM 3533 N N . VAL B 1 130 ? 16.891 20.641 0.471 1 98.75 130 VAL B N 1
ATOM 3534 C CA . VAL B 1 130 ? 16.156 21.766 1.048 1 98.75 130 VAL B CA 1
ATOM 3535 C C . VAL B 1 130 ? 16.734 23.078 0.517 1 98.75 130 VAL B C 1
ATOM 3537 O O . VAL B 1 130 ? 17.875 23.438 0.818 1 98.75 130 VAL B O 1
ATOM 3540 N N . ASN B 1 131 ? 15.953 23.797 -0.25 1 98.69 131 ASN B N 1
ATOM 3541 C CA . ASN B 1 131 ? 16.391 25.031 -0.893 1 98.69 131 ASN B CA 1
ATOM 3542 C C . ASN B 1 131 ? 16.219 26.234 0.03 1 98.69 131 ASN B C 1
ATOM 3544 O O . ASN B 1 131 ? 15.086 26.609 0.363 1 98.69 131 ASN B O 1
ATOM 3548 N N . GLU B 1 132 ? 17.297 26.875 0.408 1 98.75 132 GLU B N 1
ATOM 3549 C CA . GLU B 1 132 ? 17.281 28 1.335 1 98.75 132 GLU B CA 1
ATOM 3550 C C . GLU B 1 132 ? 16.484 29.172 0.768 1 98.75 132 GLU B C 1
ATOM 3552 O O . GLU B 1 132 ? 15.711 29.812 1.482 1 98.75 132 GLU B O 1
ATOM 3557 N N . GLY B 1 133 ? 16.703 29.469 -0.496 1 98.75 133 GLY B N 1
ATOM 3558 C CA . GLY B 1 133 ? 16 30.578 -1.123 1 98.75 133 GLY B CA 1
ATOM 3559 C C . GLY B 1 133 ? 14.492 30.391 -1.138 1 98.75 133 GLY B C 1
ATOM 3560 O O . GLY B 1 133 ? 13.742 31.359 -0.978 1 98.75 133 GLY B O 1
ATOM 3561 N N . TYR B 1 134 ? 14.055 29.172 -1.32 1 98.81 134 TYR B N 1
ATOM 3562 C CA . TYR B 1 134 ? 12.633 28.844 -1.348 1 98.81 134 TYR B CA 1
ATOM 3563 C C . TYR B 1 134 ? 11.992 29.125 0.006 1 98.81 134 TYR B C 1
ATOM 3565 O O . TYR B 1 134 ? 10.945 29.766 0.082 1 98.81 134 TYR B O 1
ATOM 3573 N N . ILE B 1 135 ? 12.641 28.719 1.078 1 98.81 135 ILE B N 1
ATOM 3574 C CA . ILE B 1 135 ? 12.141 28.922 2.436 1 98.81 135 ILE B CA 1
ATOM 3575 C C . ILE B 1 135 ? 12.234 30.391 2.809 1 98.81 135 ILE B C 1
ATOM 3577 O O . ILE B 1 135 ? 11.297 30.953 3.387 1 98.81 135 ILE B O 1
ATOM 3581 N N . ALA B 1 136 ? 13.328 31.062 2.414 1 98.69 136 ALA B N 1
ATOM 3582 C CA . ALA B 1 136 ? 13.562 32.469 2.752 1 98.69 136 ALA B CA 1
ATOM 3583 C C . ALA B 1 136 ? 12.477 33.375 2.154 1 98.69 136 ALA B C 1
ATOM 3585 O O . ALA B 1 136 ? 12.25 34.469 2.639 1 98.69 136 ALA B O 1
ATOM 3586 N N . ASN B 1 137 ? 11.805 32.875 1.171 1 98.44 137 ASN B N 1
ATOM 3587 C CA . ASN B 1 137 ? 10.82 33.656 0.454 1 98.44 137 ASN B CA 1
ATOM 3588 C C . ASN B 1 137 ? 9.398 33.344 0.928 1 98.44 137 ASN B C 1
ATOM 3590 O O . ASN B 1 137 ? 8.43 33.594 0.209 1 98.44 137 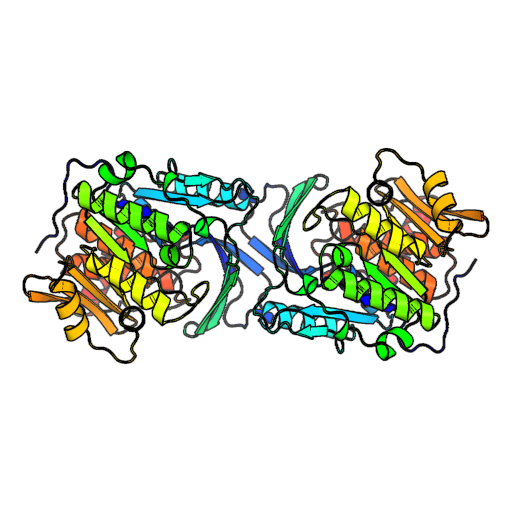ASN B O 1
ATOM 3594 N N . ALA B 1 138 ? 9.25 32.781 2.09 1 98.69 138 ALA B N 1
ATOM 3595 C CA . ALA B 1 138 ? 7.941 32.438 2.639 1 98.69 138 ALA B CA 1
ATOM 3596 C C . ALA B 1 138 ? 7.672 33.188 3.936 1 98.69 138 ALA B C 1
ATOM 3598 O O . ALA B 1 138 ? 8.602 33.5 4.695 1 98.69 138 ALA B O 1
ATOM 3599 N N . LYS B 1 139 ? 6.402 33.531 4.133 1 98.5 139 LYS B N 1
ATOM 3600 C CA . LYS B 1 139 ? 6.012 34.094 5.422 1 98.5 139 LYS B CA 1
ATOM 3601 C C . LYS B 1 139 ? 6.176 33.062 6.543 1 98.5 139 LYS B C 1
ATOM 3603 O O . LYS B 1 139 ? 6.582 33.438 7.652 1 98.5 139 LYS B O 1
ATOM 3608 N N . MET B 1 140 ? 5.855 31.797 6.227 1 98.38 140 MET B N 1
ATOM 3609 C CA . MET B 1 140 ? 5.914 30.75 7.254 1 98.38 140 MET B CA 1
ATOM 3610 C C . MET B 1 140 ? 6.383 29.422 6.66 1 98.38 140 MET B C 1
ATOM 3612 O O . MET B 1 140 ? 6.109 29.141 5.496 1 98.38 140 MET B O 1
ATOM 3616 N N . LEU B 1 141 ? 7.078 28.703 7.457 1 98.88 141 LEU B N 1
ATOM 3617 C CA . LEU B 1 141 ? 7.414 27.297 7.23 1 98.88 141 LEU B CA 1
ATOM 3618 C C . LEU B 1 141 ? 6.602 26.391 8.148 1 98.88 141 LEU B C 1
ATOM 3620 O O . LEU B 1 141 ? 6.656 26.516 9.375 1 98.88 141 LEU B O 1
ATOM 3624 N N . LEU B 1 142 ? 5.789 25.578 7.527 1 98.88 142 LEU B N 1
ATOM 3625 C CA . LEU B 1 142 ? 5.02 24.609 8.312 1 98.88 142 LEU B CA 1
ATOM 3626 C C . LEU B 1 142 ? 5.719 23.266 8.352 1 98.88 142 LEU B C 1
ATOM 3628 O O . LEU B 1 142 ? 5.996 22.656 7.309 1 98.88 142 LEU B O 1
ATOM 3632 N N . VAL B 1 143 ? 5.953 22.812 9.555 1 98.44 143 VAL B N 1
ATOM 3633 C CA . VAL B 1 143 ? 6.578 21.531 9.828 1 98.44 143 VAL B CA 1
ATOM 3634 C C . VAL B 1 143 ? 5.57 20.594 10.508 1 98.44 143 VAL B C 1
ATOM 3636 O O . VAL B 1 143 ? 4.852 21.016 11.414 1 98.44 143 VAL B O 1
ATOM 3639 N N . SER B 1 144 ? 5.492 19.422 10.008 1 95.94 144 SER B N 1
ATOM 3640 C CA . SER B 1 144 ? 4.711 18.406 10.703 1 95.94 144 SER B CA 1
ATOM 3641 C C . SER B 1 144 ? 5.613 17.391 11.398 1 95.94 144 SER B C 1
ATOM 3643 O O . SER B 1 144 ? 6.695 17.078 10.898 1 95.94 144 SER B O 1
ATOM 3645 N N . GLY B 1 145 ? 5.164 16.828 12.477 1 97.12 145 GLY B N 1
ATOM 3646 C CA . GLY B 1 145 ? 5.953 15.945 13.328 1 97.12 145 GLY B CA 1
ATOM 3647 C C . GLY B 1 145 ? 6.383 14.672 12.625 1 97.12 145 GLY B C 1
ATOM 3648 O O . GLY B 1 145 ? 7.457 14.141 12.906 1 97.12 145 GLY B O 1
ATOM 3649 N N . THR B 1 146 ? 5.66 14.188 11.703 1 96.19 146 THR B N 1
ATOM 3650 C CA . THR B 1 146 ? 5.934 12.906 11.055 1 96.19 146 THR B CA 1
ATOM 3651 C C . THR B 1 146 ? 7.207 12.984 10.219 1 96.19 146 THR B C 1
ATOM 3653 O O . THR B 1 146 ? 7.883 11.977 10.008 1 96.19 146 THR B O 1
ATOM 3656 N N . ALA B 1 147 ? 7.555 14.188 9.789 1 97.38 147 ALA B N 1
ATOM 3657 C CA . ALA B 1 147 ? 8.742 14.367 8.953 1 97.38 147 ALA B CA 1
ATOM 3658 C C . ALA B 1 147 ? 10.016 14.227 9.789 1 97.38 147 ALA B C 1
ATOM 3660 O O . ALA B 1 147 ? 11.109 14.07 9.234 1 97.38 147 ALA B O 1
ATOM 3661 N N . LEU B 1 148 ? 9.867 14.219 11.086 1 98.44 148 LEU B N 1
ATOM 3662 C CA . LEU B 1 148 ? 11 14.141 12.008 1 98.44 148 LEU B CA 1
ATOM 3663 C C . LEU B 1 148 ? 11.273 12.703 12.422 1 98.44 148 LEU B C 1
ATOM 3665 O O . LEU B 1 148 ? 12.242 12.422 13.133 1 98.44 148 LEU B O 1
ATOM 3669 N N . ALA B 1 149 ? 10.523 11.758 11.938 1 97.81 149 ALA B N 1
ATOM 3670 C CA . ALA B 1 149 ? 10.438 10.43 12.547 1 97.81 149 ALA B CA 1
ATOM 3671 C C . ALA B 1 149 ? 11.641 9.57 12.164 1 97.81 149 ALA B C 1
ATOM 3673 O O . ALA B 1 149 ? 11.898 8.539 12.789 1 97.81 149 ALA B O 1
ATOM 3674 N N . LYS B 1 150 ? 12.367 10 11.125 1 97.94 150 LYS B N 1
ATOM 3675 C CA . LYS B 1 150 ? 13.469 9.148 10.672 1 97.94 150 LYS B CA 1
ATOM 3676 C C . LYS B 1 150 ? 14.492 9.961 9.883 1 97.94 150 LYS B C 1
ATOM 3678 O O . LYS B 1 150 ? 14.148 10.945 9.227 1 97.94 150 LYS B O 1
ATOM 3683 N N . SER B 1 151 ? 15.742 9.57 10.016 1 98 151 SER B N 1
ATOM 3684 C CA . SER B 1 151 ? 16.797 10.078 9.148 1 98 151 SER B CA 1
ATOM 3685 C C . SER B 1 151 ? 16.672 9.531 7.73 1 98 151 SER B C 1
ATOM 3687 O O . SER B 1 151 ? 16.375 8.344 7.547 1 98 151 SER B O 1
ATOM 3689 N N . PRO B 1 152 ? 16.859 10.312 6.742 1 98.31 152 PRO B N 1
ATOM 3690 C CA . PRO B 1 152 ? 17.484 11.641 6.742 1 98.31 152 PRO B CA 1
ATOM 3691 C C . PRO B 1 152 ? 16.453 12.773 6.75 1 98.31 152 PRO B C 1
ATOM 3693 O O . PRO B 1 152 ? 16.828 13.953 6.789 1 98.31 152 PRO B O 1
ATOM 3696 N N . SER B 1 153 ? 15.188 12.391 6.637 1 98.56 153 SER B N 1
ATOM 3697 C CA . SER B 1 153 ? 14.156 13.422 6.609 1 98.56 153 SER B CA 1
ATOM 3698 C C . SER B 1 153 ? 14.219 14.305 7.855 1 98.56 153 SER B C 1
ATOM 3700 O O . SER B 1 153 ? 13.984 15.508 7.781 1 98.56 153 SER B O 1
ATOM 3702 N N . ARG B 1 154 ? 14.547 13.719 8.938 1 98.5 154 ARG B N 1
ATOM 3703 C CA . ARG B 1 154 ? 14.703 14.414 10.203 1 98.5 154 ARG B CA 1
ATOM 3704 C C . ARG B 1 154 ? 15.695 15.57 10.078 1 98.5 154 ARG B C 1
ATOM 3706 O O . ARG B 1 154 ? 15.391 16.703 10.445 1 98.5 154 ARG B O 1
ATOM 3713 N N . GLU B 1 155 ? 16.828 15.305 9.531 1 98.81 155 GLU B N 1
ATOM 3714 C CA . GLU B 1 155 ? 17.875 16.312 9.352 1 98.81 155 GLU B CA 1
ATOM 3715 C C . GLU B 1 155 ? 17.469 17.375 8.328 1 98.81 155 GLU B C 1
ATOM 3717 O O . GLU B 1 155 ? 17.797 18.547 8.484 1 98.81 155 GLU B O 1
ATOM 3722 N N . ALA B 1 156 ? 16.75 16.938 7.332 1 98.88 156 ALA B N 1
ATOM 3723 C CA . ALA B 1 156 ? 16.25 17.891 6.34 1 98.88 156 ALA B CA 1
ATOM 3724 C C . ALA B 1 156 ? 15.305 18.906 6.984 1 98.88 156 ALA B C 1
ATOM 3726 O O . ALA B 1 156 ? 15.406 20.094 6.711 1 98.88 156 ALA B O 1
ATOM 3727 N N . VAL B 1 157 ? 14.453 18.438 7.836 1 98.88 157 VAL B N 1
ATOM 3728 C CA . VAL B 1 157 ? 13.484 19.297 8.508 1 98.88 157 VAL B CA 1
ATOM 3729 C C . VAL B 1 157 ? 14.203 20.234 9.477 1 98.88 157 VAL B C 1
ATOM 3731 O O . VAL B 1 157 ? 13.891 21.422 9.547 1 98.88 157 VAL B O 1
ATOM 3734 N N . LEU B 1 158 ? 15.172 19.703 10.188 1 98.88 158 LEU B N 1
ATOM 3735 C CA . LEU B 1 158 ? 15.93 20.516 11.117 1 98.88 158 LEU B CA 1
ATOM 3736 C C . LEU B 1 158 ? 16.688 21.609 10.383 1 98.88 158 LEU B C 1
ATOM 3738 O O . LEU B 1 158 ? 16.734 22.766 10.844 1 98.88 158 LEU B O 1
ATOM 3742 N N . LYS B 1 159 ? 17.234 21.297 9.242 1 98.88 159 LYS B N 1
ATOM 3743 C CA . LYS B 1 159 ? 17.891 22.297 8.414 1 98.88 159 LYS B CA 1
ATOM 3744 C C . LYS B 1 159 ? 16.891 23.359 7.965 1 98.88 159 LYS B C 1
ATOM 3746 O O . LYS B 1 159 ? 17.188 24.562 7.984 1 98.88 159 LYS B O 1
ATOM 3751 N N . ALA B 1 160 ? 15.711 22.906 7.562 1 98.94 160 ALA B N 1
ATOM 3752 C CA . ALA B 1 160 ? 14.672 23.844 7.121 1 98.94 160 ALA B CA 1
ATOM 3753 C C . ALA B 1 160 ? 14.297 24.812 8.234 1 98.94 160 ALA B C 1
ATOM 3755 O O . ALA B 1 160 ? 14.125 26.016 7.984 1 98.94 160 ALA B O 1
ATOM 3756 N N . VAL B 1 161 ? 14.172 24.312 9.43 1 98.88 161 VAL B N 1
ATOM 3757 C CA . VAL B 1 161 ? 13.836 25.141 10.586 1 98.88 161 VAL B CA 1
ATOM 3758 C C . VAL B 1 161 ? 14.945 26.172 10.812 1 98.88 161 VAL B C 1
ATOM 3760 O O . VAL B 1 161 ? 14.664 27.344 11.062 1 98.88 161 VAL B O 1
ATOM 3763 N N . HIS B 1 162 ? 16.156 25.719 10.734 1 98.75 162 HIS B N 1
ATOM 3764 C CA . HIS B 1 162 ? 17.297 26.625 10.898 1 98.75 162 HIS B CA 1
ATOM 3765 C C . HIS B 1 162 ? 17.281 27.719 9.844 1 98.75 162 HIS B C 1
ATOM 3767 O O . HIS B 1 162 ? 17.516 28.891 10.164 1 98.75 162 HIS B O 1
ATOM 3773 N N . ILE B 1 163 ? 17.062 27.344 8.617 1 98.81 163 ILE B N 1
ATOM 3774 C CA . ILE B 1 163 ? 16.984 28.312 7.52 1 98.81 163 ILE B CA 1
ATOM 3775 C C . ILE B 1 163 ? 15.867 29.312 7.789 1 98.81 163 ILE B C 1
ATOM 3777 O O . ILE B 1 163 ? 16.062 30.516 7.605 1 98.81 163 ILE B O 1
ATOM 3781 N N . ALA B 1 164 ? 14.688 28.812 8.188 1 98.81 164 ALA B N 1
ATOM 3782 C CA . ALA B 1 164 ? 13.555 29.688 8.477 1 98.81 164 ALA B CA 1
ATOM 3783 C C . ALA B 1 164 ? 13.922 30.734 9.523 1 98.81 164 ALA B C 1
ATOM 3785 O O . ALA B 1 164 ? 13.664 31.922 9.344 1 98.81 164 ALA B O 1
ATOM 3786 N N . LYS B 1 165 ? 14.539 30.328 10.594 1 97.94 165 LYS B N 1
ATOM 3787 C CA . LYS B 1 165 ? 14.938 31.234 11.672 1 97.94 165 LYS B CA 1
ATOM 3788 C C . LYS B 1 165 ? 15.953 32.25 11.18 1 97.94 165 LYS B C 1
ATOM 3790 O O . LYS B 1 165 ? 15.859 33.438 11.523 1 97.94 165 LYS B O 1
ATOM 3795 N N . LYS B 1 166 ? 16.859 31.766 10.367 1 97.94 166 LYS B N 1
ATOM 3796 C CA . LYS B 1 166 ? 17.891 32.625 9.805 1 97.94 166 LYS B CA 1
ATOM 3797 C C . LYS B 1 166 ? 17.297 33.75 8.969 1 97.94 166 LYS B C 1
ATOM 3799 O O . LYS B 1 166 ? 17.828 34.844 8.922 1 97.94 166 LYS B O 1
ATOM 3804 N N . HIS B 1 167 ? 16.203 33.531 8.359 1 97.88 167 HIS B N 1
ATOM 3805 C CA . HIS B 1 167 ? 15.672 34.5 7.383 1 97.88 167 HIS B CA 1
ATOM 3806 C C . HIS B 1 167 ? 14.367 35.094 7.875 1 97.88 167 HIS B C 1
ATOM 3808 O O . HIS B 1 167 ? 13.586 35.625 7.078 1 97.88 167 HIS B O 1
ATOM 3814 N N . ASP B 1 168 ? 14.055 35 9.172 1 95.31 168 ASP B N 1
ATOM 3815 C CA . ASP B 1 168 ? 12.898 35.625 9.828 1 95.31 168 ASP B CA 1
ATOM 3816 C C . ASP B 1 168 ? 11.594 35.094 9.234 1 95.31 168 ASP B C 1
ATOM 3818 O O . ASP B 1 168 ? 10.688 35.844 8.922 1 95.31 168 ASP B O 1
ATOM 3822 N N . VAL B 1 169 ? 11.594 33.844 8.82 1 98.19 169 VAL B N 1
ATOM 3823 C CA . VAL B 1 169 ? 10.406 33.094 8.438 1 98.19 169 VAL B CA 1
ATOM 3824 C C . VAL B 1 169 ? 9.773 32.438 9.672 1 98.19 169 VAL B C 1
ATOM 3826 O O . VAL B 1 169 ? 10.461 31.797 10.461 1 98.19 169 VAL B O 1
ATOM 3829 N N . LYS B 1 170 ? 8.5 32.688 9.914 1 98.44 170 LYS B N 1
ATOM 3830 C CA . LYS B 1 170 ? 7.824 32.094 11.062 1 98.44 170 LYS B CA 1
ATOM 3831 C C . LYS B 1 170 ? 7.758 30.578 10.93 1 98.44 170 LYS B C 1
ATOM 3833 O O . LYS B 1 170 ? 7.434 30.047 9.859 1 98.44 170 LYS B O 1
ATOM 3838 N N . VAL B 1 171 ? 8.094 29.891 11.977 1 98.75 171 VAL B N 1
ATOM 3839 C CA . VAL B 1 171 ? 7.996 28.438 11.984 1 98.75 171 VAL B CA 1
ATOM 3840 C C . VAL B 1 171 ? 6.711 28 12.688 1 98.75 171 VAL B C 1
ATOM 3842 O O . VAL B 1 171 ? 6.461 28.391 13.828 1 98.75 171 VAL B O 1
ATOM 3845 N N . VAL B 1 172 ? 5.867 27.297 11.953 1 98.81 172 VAL B N 1
ATOM 3846 C CA . VAL B 1 172 ? 4.672 26.656 12.5 1 98.81 172 VAL B CA 1
ATOM 3847 C C . VAL B 1 172 ? 4.914 25.156 12.656 1 98.81 172 VAL B C 1
ATOM 3849 O O . VAL B 1 172 ? 5.195 24.469 11.68 1 98.81 172 VAL B O 1
ATOM 3852 N N . PHE B 1 173 ? 4.824 24.688 13.852 1 98.81 173 PHE B N 1
ATOM 3853 C CA . PHE B 1 173 ? 4.977 23.266 14.109 1 98.81 173 PHE B CA 1
ATOM 3854 C C . PHE B 1 173 ? 3.631 22.625 14.414 1 98.81 173 PHE B C 1
ATOM 3856 O O . PHE B 1 173 ? 3.041 22.875 15.469 1 98.81 173 PHE B O 1
ATOM 3863 N N . GLU B 1 174 ? 3.146 21.891 13.469 1 98.19 174 GLU B N 1
ATOM 3864 C CA . GLU B 1 174 ? 2.004 21.016 13.664 1 98.19 174 GLU B CA 1
ATOM 3865 C C . GLU B 1 174 ? 2.449 19.641 14.164 1 98.19 174 GLU B C 1
ATOM 3867 O O . GLU B 1 174 ? 3.096 18.891 13.43 1 98.19 174 GLU B O 1
ATOM 3872 N N . LEU B 1 175 ? 2.055 19.25 15.344 1 98.19 175 LEU B N 1
ATOM 3873 C CA . LEU B 1 175 ? 2.654 18.109 16.016 1 98.19 175 LEU B CA 1
ATOM 3874 C C . LEU B 1 175 ? 2.406 16.828 15.219 1 98.19 175 LEU B C 1
ATOM 3876 O O . LEU B 1 175 ? 3.309 16 15.062 1 98.19 175 LEU B O 1
ATOM 3880 N N . ASP B 1 176 ? 1.145 16.594 14.719 1 96.25 176 ASP B N 1
ATOM 3881 C CA . ASP B 1 176 ? 0.84 15.5 13.789 1 96.25 176 ASP B CA 1
ATOM 3882 C C . ASP B 1 176 ? 1.542 14.211 14.211 1 96.25 176 ASP B C 1
ATOM 3884 O O . ASP B 1 176 ? 2.273 13.617 13.414 1 96.25 176 ASP B O 1
ATOM 3888 N N . TYR B 1 177 ? 1.256 13.766 15.414 1 96.5 177 TYR B N 1
ATOM 3889 C CA . TYR B 1 177 ? 1.906 12.555 15.898 1 96.5 177 TYR B CA 1
ATOM 3890 C C . TYR B 1 177 ? 1.279 11.312 15.273 1 96.5 177 TYR B C 1
ATOM 3892 O O . TYR B 1 177 ? 0.054 11.172 15.258 1 96.5 177 TYR B O 1
ATOM 3900 N N . ARG B 1 178 ? 2.121 10.508 14.75 1 93.31 178 ARG B N 1
ATOM 3901 C CA . ARG B 1 178 ? 1.812 9.148 14.328 1 93.31 178 ARG B CA 1
ATOM 3902 C C . ARG B 1 178 ? 2.805 8.148 14.922 1 93.31 178 ARG B C 1
ATOM 3904 O O . ARG B 1 178 ? 4.02 8.328 14.789 1 93.31 178 ARG B O 1
ATOM 3911 N N . PRO B 1 179 ? 2.279 7.141 15.484 1 90.94 179 PRO B N 1
ATOM 3912 C CA . PRO B 1 179 ? 3.178 6.27 16.25 1 90.94 179 PRO B CA 1
ATOM 3913 C C . PRO B 1 179 ? 4.066 5.41 15.352 1 90.94 179 PRO B C 1
ATOM 3915 O O . PRO B 1 179 ? 5.051 4.836 15.82 1 90.94 179 PRO B O 1
ATOM 3918 N N . TYR B 1 180 ? 3.707 5.426 14.148 1 88 180 TYR B N 1
ATOM 3919 C CA . TYR B 1 180 ? 4.426 4.52 13.258 1 88 180 TYR B CA 1
ATOM 3920 C C . TYR B 1 180 ? 5.801 5.074 12.906 1 88 180 TYR B C 1
ATOM 3922 O O . TYR B 1 180 ? 6.062 6.262 13.102 1 88 180 TYR B O 1
ATOM 3930 N N . THR B 1 181 ? 6.836 4.465 12.617 1 92 181 THR B N 1
ATOM 3931 C CA . THR B 1 181 ? 8.164 4.797 12.125 1 92 181 THR B CA 1
ATOM 3932 C C . THR B 1 181 ? 9.109 5.109 13.281 1 92 181 THR B C 1
ATOM 3934 O O . THR B 1 181 ? 10.312 4.832 13.195 1 92 181 THR B O 1
ATOM 3937 N N . TRP B 1 182 ? 8.477 5.836 14.453 1 96.44 182 TRP B N 1
ATOM 3938 C CA . TRP B 1 182 ? 9.312 6.211 15.594 1 96.44 182 TRP B CA 1
ATOM 3939 C C . TRP B 1 182 ? 9.867 4.973 16.281 1 96.44 182 TRP B C 1
ATOM 3941 O O . TRP B 1 182 ? 9.195 3.943 16.375 1 96.44 182 TRP B O 1
ATOM 3951 N N . GLN B 1 183 ? 11.016 5.141 16.875 1 95.38 183 GLN B N 1
ATOM 3952 C CA . GLN B 1 183 ? 11.664 4.012 17.531 1 95.38 183 GLN B CA 1
ATOM 3953 C C . GLN B 1 183 ? 11.258 3.918 19 1 95.38 183 GLN B C 1
ATOM 3955 O O . GLN B 1 183 ? 11.297 2.838 19.594 1 95.38 183 GLN B O 1
ATOM 3960 N N . SER B 1 184 ? 10.984 5.102 19.578 1 96.62 184 SER B N 1
ATOM 3961 C CA . SER B 1 184 ? 10.594 5.148 20.984 1 96.62 184 SER B CA 1
ATOM 3962 C C . SER B 1 184 ? 9.875 6.449 21.312 1 96.62 184 SER B C 1
ATOM 3964 O O . SER B 1 184 ? 9.992 7.434 20.578 1 96.62 184 SER B O 1
ATOM 3966 N N . ALA B 1 185 ? 9.141 6.387 22.359 1 96.81 185 ALA B N 1
ATOM 3967 C CA . ALA B 1 185 ? 8.469 7.594 22.844 1 96.81 185 ALA B CA 1
ATOM 3968 C C . ALA B 1 185 ? 9.492 8.672 23.203 1 96.81 185 ALA B C 1
ATOM 3970 O O . ALA B 1 185 ? 9.242 9.867 23 1 96.81 185 ALA B O 1
ATOM 3971 N N . GLU B 1 186 ? 10.625 8.281 23.719 1 97.81 186 GLU B N 1
ATOM 3972 C CA . GLU B 1 186 ? 11.688 9.219 24.094 1 97.81 186 GLU B CA 1
ATOM 3973 C C . GLU B 1 186 ? 12.25 9.922 22.859 1 97.81 186 GLU B C 1
ATOM 3975 O O . GLU B 1 186 ? 12.477 11.133 22.891 1 97.81 186 GLU B O 1
ATOM 3980 N N . GLU B 1 187 ? 12.422 9.141 21.844 1 98.06 187 GLU B N 1
ATOM 3981 C CA . GLU B 1 187 ? 12.93 9.719 20.609 1 98.06 187 GLU B CA 1
ATOM 3982 C C . GLU B 1 187 ? 11.961 10.758 20.047 1 98.06 187 GLU B C 1
ATOM 3984 O O . GLU B 1 187 ? 12.375 11.844 19.641 1 98.06 187 GLU B O 1
ATOM 3989 N N . THR B 1 188 ? 10.711 10.406 20.062 1 98.25 188 THR B N 1
ATOM 3990 C CA . THR B 1 188 ? 9.688 11.328 19.594 1 98.25 188 THR B CA 1
ATOM 3991 C C . THR B 1 188 ? 9.727 12.633 20.391 1 98.25 188 THR B C 1
ATOM 3993 O O . THR B 1 188 ? 9.75 13.719 19.797 1 98.25 188 THR B O 1
ATOM 3996 N N . ALA B 1 189 ? 9.766 12.5 21.656 1 98.38 189 ALA B N 1
ATOM 3997 C CA . ALA B 1 189 ? 9.734 13.656 22.547 1 98.38 189 ALA B CA 1
ATOM 3998 C C . ALA B 1 189 ? 10.938 14.562 22.328 1 98.38 189 ALA B C 1
ATOM 4000 O O . ALA B 1 189 ? 10.82 15.789 22.344 1 98.38 189 ALA B O 1
ATOM 4001 N N . VAL B 1 190 ? 12.07 13.992 22.109 1 98.5 190 VAL B N 1
ATOM 4002 C CA . VAL B 1 190 ? 13.305 14.742 21.922 1 98.5 190 VAL B CA 1
ATOM 4003 C C . VAL B 1 190 ? 13.18 15.641 20.688 1 98.5 190 VAL B C 1
ATOM 4005 O O . VAL B 1 190 ? 13.43 16.844 20.766 1 98.5 190 VAL B O 1
ATOM 4008 N N . TYR B 1 191 ? 12.742 15.078 19.625 1 98.62 191 TYR B N 1
ATOM 4009 C CA . TYR B 1 191 ? 12.734 15.844 18.391 1 98.62 191 TYR B CA 1
ATOM 4010 C C . TYR B 1 191 ? 11.531 16.781 18.328 1 98.62 191 TYR B C 1
ATOM 4012 O O . TYR B 1 191 ? 11.617 17.875 17.766 1 98.62 191 TYR B O 1
ATOM 4020 N N . TYR B 1 192 ? 10.383 16.328 18.891 1 98.81 192 TYR B N 1
ATOM 4021 C CA . TYR B 1 192 ? 9.242 17.219 19 1 98.81 192 TYR B CA 1
ATOM 4022 C C . TYR B 1 192 ? 9.602 18.469 19.812 1 98.81 192 TYR B C 1
ATOM 4024 O O . TYR B 1 192 ? 9.305 19.594 19.406 1 98.81 192 TYR B O 1
ATOM 4032 N N . THR B 1 193 ? 10.242 18.234 20.938 1 98.62 193 THR B N 1
ATOM 4033 C CA . THR B 1 193 ? 10.617 19.328 21.828 1 98.62 193 THR B CA 1
ATOM 4034 C C . THR B 1 193 ? 11.617 20.266 21.141 1 98.62 193 THR B C 1
ATOM 4036 O O . THR B 1 193 ? 11.492 21.484 21.219 1 98.62 193 THR B O 1
ATOM 4039 N N . LEU B 1 194 ? 12.547 19.672 20.516 1 98.56 194 LEU B N 1
ATOM 4040 C CA . LEU B 1 194 ? 13.586 20.438 19.828 1 98.56 194 LEU B CA 1
ATOM 4041 C C . LEU B 1 194 ? 12.969 21.406 18.828 1 98.56 194 LEU B C 1
ATOM 4043 O O . LEU B 1 194 ? 13.312 22.594 18.812 1 98.56 194 LEU B O 1
ATOM 4047 N N . VAL B 1 195 ? 12.07 20.922 18.016 1 98.81 195 VAL B N 1
ATOM 4048 C CA . VAL B 1 195 ? 11.469 21.75 16.969 1 98.81 195 VAL B CA 1
ATOM 4049 C C . VAL B 1 195 ? 10.461 22.703 17.594 1 98.81 195 VAL B C 1
ATOM 4051 O O . VAL B 1 195 ? 10.391 23.875 17.219 1 98.81 195 VAL B O 1
ATOM 4054 N N . ALA B 1 196 ? 9.734 22.234 18.562 1 98.81 196 ALA B N 1
ATOM 4055 C CA . ALA B 1 196 ? 8.742 23.078 19.219 1 98.81 196 ALA B CA 1
ATOM 4056 C C . ALA B 1 196 ? 9.398 24.297 19.875 1 98.81 196 ALA B C 1
ATOM 4058 O O . ALA B 1 196 ? 8.883 25.406 19.781 1 98.81 196 ALA B O 1
ATOM 4059 N N . GLU B 1 197 ? 10.5 24.109 20.484 1 98.62 197 GLU B N 1
ATOM 4060 C CA . GLU B 1 197 ? 11.203 25.188 21.172 1 98.62 197 GLU B CA 1
ATOM 4061 C C . GLU B 1 197 ? 11.734 26.219 20.188 1 98.62 197 GLU B C 1
ATOM 4063 O O . GLU B 1 197 ? 12.023 27.359 20.562 1 98.62 197 GLU B O 1
ATOM 4068 N N . GLN B 1 198 ? 11.836 25.812 18.953 1 98.44 198 GLN B N 1
ATOM 4069 C CA . GLN B 1 198 ? 12.336 26.719 17.938 1 98.44 198 GLN B CA 1
ATOM 4070 C C . GLN B 1 198 ? 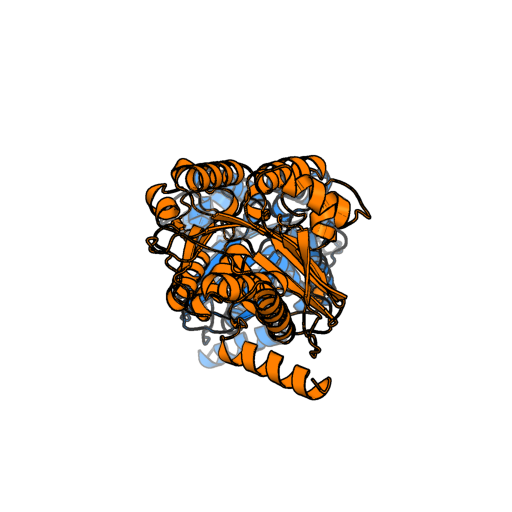11.195 27.312 17.109 1 98.44 198 GLN B C 1
ATOM 4072 O O . GLN B 1 198 ? 11.414 28.141 16.234 1 98.44 198 GLN B O 1
ATOM 4077 N N . SER B 1 199 ? 9.992 26.938 17.359 1 98.75 199 SER B N 1
ATOM 4078 C CA . SER B 1 199 ? 8.852 27.328 16.547 1 98.75 199 SER B CA 1
ATOM 4079 C C . SER B 1 199 ? 8.172 28.578 17.094 1 98.75 199 SER B C 1
ATOM 4081 O O . SER B 1 199 ? 8.219 28.844 18.297 1 98.75 199 SER B O 1
ATOM 4083 N N . ASP B 1 200 ? 7.578 29.375 16.234 1 98.5 200 ASP B N 1
ATOM 4084 C CA . ASP B 1 200 ? 6.812 30.547 16.609 1 98.5 200 ASP B CA 1
ATOM 4085 C C . ASP B 1 200 ? 5.375 30.188 16.969 1 98.5 200 ASP B C 1
ATOM 4087 O O . ASP B 1 200 ? 4.793 30.766 17.891 1 98.5 200 ASP B O 1
ATOM 4091 N N . ILE B 1 201 ? 4.82 29.281 16.25 1 98.62 201 ILE B N 1
ATOM 4092 C CA . ILE B 1 201 ? 3.469 28.766 16.469 1 98.62 201 ILE B CA 1
ATOM 4093 C C . ILE B 1 201 ? 3.508 27.25 16.625 1 98.62 201 ILE B C 1
ATOM 4095 O O . ILE B 1 201 ? 4.129 26.562 15.82 1 98.62 201 ILE B O 1
ATOM 4099 N N . VAL B 1 202 ? 2.91 26.719 17.688 1 98.81 202 VAL B N 1
ATOM 4100 C CA . VAL B 1 202 ? 2.807 25.281 17.891 1 98.81 202 VAL B CA 1
ATOM 4101 C C . VAL B 1 202 ? 1.338 24.875 17.984 1 98.81 202 VAL B C 1
ATOM 4103 O O . VAL B 1 202 ? 0.583 25.453 18.766 1 98.81 202 VAL B O 1
ATOM 4106 N N . ILE B 1 203 ? 0.937 23.953 17.141 1 98.69 203 ILE B N 1
ATOM 4107 C CA . ILE B 1 203 ? -0.449 23.5 17.062 1 98.69 203 ILE B CA 1
ATOM 4108 C C . ILE B 1 203 ? -0.519 21.984 17.297 1 98.69 203 ILE B C 1
ATOM 4110 O O . ILE B 1 203 ? 0.271 21.234 16.734 1 98.69 203 ILE B O 1
ATOM 4114 N N . GLY B 1 204 ? -1.438 21.516 18.109 1 98.12 204 GLY B N 1
ATOM 4115 C CA . GLY B 1 204 ? -1.639 20.094 18.312 1 98.12 204 GLY B CA 1
ATOM 4116 C C . GLY B 1 204 ? -2.797 19.781 19.25 1 98.12 204 GLY B C 1
ATOM 4117 O O . GLY B 1 204 ? -3.398 20.688 19.828 1 98.12 204 GLY B O 1
ATOM 4118 N N . THR B 1 205 ? -3.109 18.562 19.328 1 96.81 205 THR B N 1
ATOM 4119 C CA . THR B 1 205 ? -4.055 18.109 20.344 1 96.81 205 THR B CA 1
ATOM 4120 C C . THR B 1 205 ? -3.369 17.969 21.703 1 96.81 205 THR B C 1
ATOM 4122 O O . THR B 1 205 ? -2.143 17.875 21.766 1 96.81 205 THR B O 1
ATOM 4125 N N . ARG B 1 206 ? -4.207 17.953 22.688 1 97.12 206 ARG B N 1
ATOM 4126 C CA . ARG B 1 206 ? -3.662 17.734 24.016 1 97.12 206 ARG B CA 1
ATOM 4127 C C . ARG B 1 206 ? -2.855 16.453 24.094 1 97.12 206 ARG B C 1
ATOM 4129 O O . ARG B 1 206 ? -1.77 16.422 24.672 1 97.12 206 ARG B O 1
ATOM 4136 N N . ASP B 1 207 ? -3.328 15.391 23.5 1 96.31 207 ASP B N 1
ATOM 4137 C CA . ASP B 1 207 ? -2.623 14.109 23.484 1 96.31 207 ASP B CA 1
ATOM 4138 C C . ASP B 1 207 ? -1.266 14.234 22.797 1 96.31 207 ASP B C 1
ATOM 4140 O O . ASP B 1 207 ? -0.287 13.625 23.234 1 96.31 207 ASP B O 1
ATOM 4144 N N . GLU B 1 208 ? -1.205 14.992 21.766 1 97.75 208 GLU B N 1
ATOM 4145 C CA . GLU B 1 208 ? 0.048 15.164 21.031 1 97.75 208 GLU B CA 1
ATOM 4146 C C . GLU B 1 208 ? 1.057 15.969 21.859 1 97.75 208 GLU B C 1
ATOM 4148 O O . GLU B 1 208 ? 2.26 15.703 21.797 1 97.75 208 GLU B O 1
ATOM 4153 N N . PHE B 1 209 ? 0.527 16.922 22.578 1 98.5 209 PHE B N 1
ATOM 4154 C CA . PHE B 1 209 ? 1.421 17.641 23.469 1 98.5 209 PHE B CA 1
ATOM 4155 C C . PHE B 1 209 ? 1.952 16.719 24.562 1 98.5 209 PHE B C 1
ATOM 4157 O O . PHE B 1 209 ? 3.104 16.844 24.984 1 98.5 209 PHE B O 1
ATOM 4164 N N . ASP B 1 210 ? 1.097 15.797 25.016 1 98.31 210 ASP B N 1
ATOM 4165 C CA . ASP B 1 210 ? 1.56 14.797 25.969 1 98.31 210 ASP B CA 1
ATOM 4166 C C . ASP B 1 210 ? 2.699 13.961 25.391 1 98.31 210 ASP B C 1
ATOM 4168 O O . ASP B 1 210 ? 3.666 13.648 26.094 1 98.31 210 ASP B O 1
ATOM 4172 N N . VAL B 1 211 ? 2.605 13.633 24.109 1 98.12 211 VAL B N 1
ATOM 4173 C CA . VAL B 1 211 ? 3.65 12.891 23.422 1 98.12 211 VAL B CA 1
ATOM 4174 C C . VAL B 1 211 ? 4.934 13.719 23.391 1 98.12 211 VAL B C 1
ATOM 4176 O O . VAL B 1 211 ? 6.016 13.203 23.688 1 98.12 211 VAL B O 1
ATOM 4179 N N . MET B 1 212 ? 4.824 14.961 23.047 1 98.25 212 MET B N 1
ATOM 4180 C CA . MET B 1 212 ? 5.965 15.867 23 1 98.25 212 MET B CA 1
ATOM 4181 C C . MET B 1 212 ? 6.648 15.961 24.359 1 98.25 212 MET B C 1
ATOM 4183 O O . MET B 1 212 ? 7.879 15.977 24.438 1 98.25 212 MET B O 1
ATOM 4187 N N . GLU B 1 213 ? 5.812 15.969 25.375 1 98.06 213 GLU B N 1
ATOM 4188 C CA . GLU B 1 213 ? 6.309 16.156 26.734 1 98.06 213 GLU B CA 1
ATOM 4189 C C . GLU B 1 213 ? 6.695 14.812 27.359 1 98.06 213 GLU B C 1
ATOM 4191 O O . GLU B 1 213 ? 7.215 14.773 28.484 1 98.06 213 GLU B O 1
ATOM 4196 N N . ASN B 1 214 ? 6.445 13.711 26.703 1 97.31 214 ASN B N 1
ATOM 4197 C CA . ASN B 1 214 ? 6.699 12.352 27.156 1 97.31 214 ASN B CA 1
ATOM 4198 C C . ASN B 1 214 ? 6.027 12.062 28.5 1 97.31 214 ASN B C 1
ATOM 4200 O O . ASN B 1 214 ? 6.676 11.586 29.422 1 97.31 214 ASN B O 1
ATOM 4204 N N . ARG B 1 215 ? 4.797 12.383 28.531 1 94.56 215 ARG B N 1
ATOM 4205 C CA . ARG B 1 215 ? 3.988 12.141 29.719 1 94.56 215 ARG B CA 1
ATOM 4206 C C . ARG B 1 215 ? 2.506 12.07 29.375 1 94.56 215 ARG B C 1
ATOM 4208 O O . ARG B 1 215 ? 2.105 12.445 28.266 1 94.56 215 ARG B O 1
ATOM 4215 N N . SER B 1 216 ? 1.753 11.492 30.312 1 92.06 216 SER B N 1
ATOM 4216 C CA . SER B 1 216 ? 0.303 11.438 30.156 1 92.06 216 SER B CA 1
ATOM 4217 C C . SER B 1 216 ? -0.396 12.375 31.125 1 92.06 216 SER B C 1
ATOM 4219 O O . SER B 1 216 ? 0.088 12.594 32.25 1 92.06 216 SER B O 1
ATOM 4221 N N . GLY B 1 217 ? -1.466 12.945 30.625 1 90.56 217 GLY B N 1
ATOM 4222 C CA . GLY B 1 217 ? -2.307 13.727 31.516 1 90.56 217 GLY B CA 1
ATOM 4223 C C . GLY B 1 217 ? -1.738 15.102 31.812 1 90.56 217 GLY B C 1
ATOM 4224 O O . GLY B 1 217 ? -1.963 15.656 32.875 1 90.56 217 GLY B O 1
ATOM 4225 N N . GLY B 1 218 ? -0.948 15.633 30.922 1 90.06 218 GLY B N 1
ATOM 4226 C CA . GLY B 1 218 ? -0.397 16.969 31.125 1 90.06 218 GLY B CA 1
ATOM 4227 C C . GLY B 1 218 ? -1.438 18.062 31.031 1 90.06 218 GLY B C 1
ATOM 4228 O O . GLY B 1 218 ? -2.559 17.828 30.578 1 90.06 218 GLY B O 1
ATOM 4229 N N . GLY B 1 219 ? -1.076 19.297 31.453 1 94.75 219 GLY B N 1
ATOM 4230 C CA . GLY B 1 219 ? -1.972 20.438 31.422 1 94.75 219 GLY B CA 1
ATOM 4231 C C . GLY B 1 219 ? -1.512 21.531 30.469 1 94.75 219 GLY B C 1
ATOM 4232 O O . GLY B 1 219 ? -0.313 21.688 30.234 1 94.75 219 GLY B O 1
ATOM 4233 N N . ASN B 1 220 ? -2.502 22.297 30.016 1 97.38 220 ASN B N 1
ATOM 4234 C CA . ASN B 1 220 ? -2.217 23.359 29.062 1 97.38 220 ASN B CA 1
ATOM 4235 C C . ASN B 1 220 ? -1.266 24.391 29.641 1 97.38 220 ASN B C 1
ATOM 4237 O O . ASN B 1 220 ? -0.349 24.859 28.969 1 97.38 220 ASN B O 1
ATOM 4241 N N . ASP B 1 221 ? -1.438 24.688 30.922 1 96.81 221 ASP B N 1
ATOM 4242 C CA . ASP B 1 221 ? -0.669 25.75 31.547 1 96.81 221 ASP B CA 1
ATOM 4243 C C . ASP B 1 221 ? 0.825 25.438 31.531 1 96.81 221 ASP B C 1
ATOM 4245 O O . ASP B 1 221 ? 1.642 26.312 31.219 1 96.81 221 ASP B O 1
ATOM 4249 N N . GLU B 1 222 ? 1.157 24.266 31.875 1 96.94 222 GLU B N 1
ATOM 4250 C CA . GLU B 1 222 ? 2.561 23.859 31.891 1 96.94 222 GLU B CA 1
ATOM 4251 C C . GLU B 1 222 ? 3.154 23.859 30.484 1 96.94 222 GLU B C 1
ATOM 4253 O O . GLU B 1 222 ? 4.289 24.312 30.281 1 96.94 222 GLU B O 1
ATOM 4258 N N . THR B 1 223 ? 2.385 23.328 29.562 1 97.81 223 THR B N 1
ATOM 4259 C CA . THR B 1 223 ? 2.807 23.297 28.172 1 97.81 223 THR B CA 1
ATOM 4260 C C . THR B 1 223 ? 3.115 24.703 27.672 1 97.81 223 THR B C 1
ATOM 4262 O O . THR B 1 223 ? 4.18 24.953 27.094 1 97.81 223 THR B O 1
ATOM 4265 N N . VAL B 1 224 ? 2.213 25.609 27.906 1 98 224 VAL B N 1
ATOM 4266 C CA . VAL B 1 224 ? 2.295 26.984 27.422 1 98 224 VAL B CA 1
ATOM 4267 C C . VAL B 1 224 ? 3.457 27.703 28.094 1 98 224 VAL B C 1
ATOM 4269 O O . VAL B 1 224 ? 4.223 28.422 27.438 1 98 224 VAL B O 1
ATOM 4272 N N . ARG B 1 225 ? 3.582 27.531 29.406 1 97 225 ARG B N 1
ATOM 4273 C CA . ARG B 1 225 ? 4.676 28.141 30.141 1 97 225 ARG B CA 1
ATOM 4274 C C . ARG B 1 225 ? 6.027 27.719 29.578 1 97 225 ARG B C 1
ATOM 4276 O O . ARG B 1 225 ? 6.914 28.562 29.375 1 97 225 ARG B O 1
ATOM 4283 N N . HIS B 1 226 ? 6.148 26.453 29.344 1 97.5 226 HIS B N 1
ATOM 4284 C CA . HIS B 1 226 ? 7.398 25.938 28.812 1 97.5 226 HIS B CA 1
ATOM 4285 C C . HIS B 1 226 ? 7.703 26.516 27.438 1 97.5 226 HIS B C 1
ATOM 4287 O O . HIS B 1 226 ? 8.812 27 27.188 1 97.5 226 HIS B O 1
ATOM 4293 N N . LEU B 1 227 ? 6.77 26.484 26.531 1 98.44 227 LEU B N 1
ATOM 4294 C CA . LEU B 1 227 ? 6.984 26.891 25.156 1 98.44 227 LEU B CA 1
ATOM 4295 C C . LEU B 1 227 ? 7.227 28.406 25.062 1 98.44 227 LEU B C 1
ATOM 4297 O O . LEU B 1 227 ? 8.031 28.859 24.266 1 98.44 227 LEU B O 1
ATOM 4301 N N . PHE B 1 228 ? 6.582 29.203 25.969 1 98.12 228 PHE B N 1
ATOM 4302 C CA . PHE B 1 228 ? 6.746 30.656 25.953 1 98.12 228 PHE B CA 1
ATOM 4303 C C . PHE B 1 228 ? 8.086 31.062 26.562 1 98.12 228 PHE B C 1
ATOM 4305 O O . PHE B 1 228 ? 8.523 32.188 26.422 1 98.12 228 PHE B O 1
ATOM 4312 N N . ALA B 1 229 ? 8.672 30.125 27.297 1 97.94 229 ALA B N 1
ATOM 4313 C CA . ALA B 1 229 ? 10.031 30.359 27.766 1 97.94 229 ALA B CA 1
ATOM 4314 C C . ALA B 1 229 ? 11.039 30.219 26.641 1 97.94 229 ALA B C 1
ATOM 4316 O O . ALA B 1 229 ? 12.211 30.578 26.797 1 97.94 229 ALA B O 1
ATOM 4317 N N . HIS B 1 230 ? 10.602 29.766 25.516 1 97.62 230 HIS B N 1
ATOM 4318 C CA . HIS B 1 230 ? 11.445 29.609 24.328 1 97.62 230 HIS B CA 1
ATOM 4319 C C . HIS B 1 230 ? 10.969 30.5 23.188 1 97.62 230 HIS B C 1
ATOM 4321 O O . HIS B 1 230 ? 10.719 31.703 23.406 1 97.62 230 HIS B O 1
ATOM 4327 N N . SER B 1 231 ? 10.828 29.938 21.953 1 96.81 231 SER B N 1
ATOM 4328 C CA . SER B 1 231 ? 10.617 30.797 20.797 1 96.81 231 SER B CA 1
ATOM 4329 C C . SER B 1 231 ? 9.133 31.031 20.547 1 96.81 231 SER B C 1
ATOM 4331 O O . SER B 1 231 ? 8.75 32 19.875 1 96.81 231 SER B O 1
ATOM 4333 N N . ALA B 1 232 ? 8.273 30.203 21.094 1 97.56 232 ALA B N 1
ATOM 4334 C CA . ALA B 1 232 ? 6.859 30.25 20.719 1 97.56 232 ALA B CA 1
ATOM 4335 C C . ALA B 1 232 ? 6.211 31.547 21.156 1 97.56 232 ALA B C 1
ATOM 4337 O O . ALA B 1 232 ? 6.496 32.062 22.25 1 97.56 232 ALA B O 1
ATOM 4338 N N . ASP B 1 233 ? 5.348 32.125 20.344 1 96.56 233 ASP B N 1
ATOM 4339 C CA . ASP B 1 233 ? 4.566 33.281 20.75 1 96.56 233 ASP B CA 1
ATOM 4340 C C . ASP B 1 233 ? 3.07 33 20.641 1 96.56 233 ASP B C 1
ATOM 4342 O O . ASP B 1 233 ? 2.25 33.781 21.125 1 96.56 233 ASP B O 1
ATOM 4346 N N . LEU B 1 234 ? 2.707 31.875 20 1 98.25 234 LEU B N 1
ATOM 4347 C CA . LEU B 1 234 ? 1.325 31.422 19.906 1 98.25 234 LEU B CA 1
ATOM 4348 C C . LEU B 1 234 ? 1.245 29.906 20.016 1 98.25 234 LEU B C 1
ATOM 4350 O O . LEU B 1 234 ? 1.932 29.188 19.281 1 98.25 234 LEU B O 1
ATOM 4354 N N . VAL B 1 235 ? 0.491 29.391 20.984 1 98.69 235 VAL B N 1
ATOM 4355 C CA . VAL B 1 235 ? 0.305 27.969 21.188 1 98.69 235 VAL B CA 1
ATOM 4356 C C . VAL B 1 235 ? -1.177 27.609 21.078 1 98.69 235 VAL B C 1
ATOM 4358 O O . VAL B 1 235 ? -2.016 28.219 21.75 1 98.69 235 VAL B O 1
ATOM 4361 N N . VAL B 1 236 ? -1.5 26.688 20.156 1 98.69 236 VAL B N 1
ATOM 4362 C CA . VAL B 1 236 ? -2.879 26.25 19.953 1 98.69 236 VAL B CA 1
ATOM 4363 C C . VAL B 1 236 ? -3.035 24.797 20.391 1 98.69 236 VAL B C 1
ATOM 4365 O O . VAL B 1 236 ? -2.355 23.906 19.875 1 98.69 236 VAL B O 1
ATOM 4368 N N . ILE B 1 237 ? -3.902 24.516 21.344 1 98.38 237 ILE B N 1
ATOM 4369 C CA . ILE B 1 237 ? -4.156 23.172 21.875 1 98.38 237 ILE B CA 1
ATOM 4370 C C . ILE B 1 237 ? -5.609 22.797 21.625 1 98.38 237 ILE B C 1
ATOM 4372 O O . ILE B 1 237 ? -6.527 23.422 22.141 1 98.38 237 ILE B O 1
ATOM 4376 N N . LYS B 1 238 ? -5.797 21.781 20.844 1 96.94 238 LYS B N 1
ATOM 4377 C CA . LYS B 1 238 ? -7.125 21.297 20.469 1 96.94 238 LYS B CA 1
ATOM 4378 C C . LYS B 1 238 ? -7.59 20.188 21.406 1 96.94 238 LYS B C 1
ATOM 4380 O O . LYS B 1 238 ? -6.797 19.328 21.797 1 96.94 238 LYS B O 1
ATOM 4385 N N . HIS B 1 239 ? -8.867 20.203 21.703 1 93.62 239 HIS B N 1
ATOM 4386 C CA . HIS B 1 239 ? -9.461 19.219 22.609 1 93.62 239 HIS B CA 1
ATOM 4387 C C . HIS B 1 239 ? -10.656 18.531 21.969 1 93.62 239 HIS B C 1
ATOM 4389 O O . HIS B 1 239 ? -11.672 18.297 22.625 1 93.62 239 HIS B O 1
ATOM 4395 N N . GLY B 1 240 ? -10.609 18.281 20.734 1 85.5 240 GLY B N 1
ATOM 4396 C CA . GLY B 1 240 ? -11.68 17.578 20.047 1 85.5 240 GLY B CA 1
ATOM 4397 C C . GLY B 1 240 ? -13.016 18.281 20.156 1 85.5 240 GLY B C 1
ATOM 4398 O O . GLY B 1 240 ? -13.133 19.469 19.844 1 85.5 240 GLY B O 1
ATOM 4399 N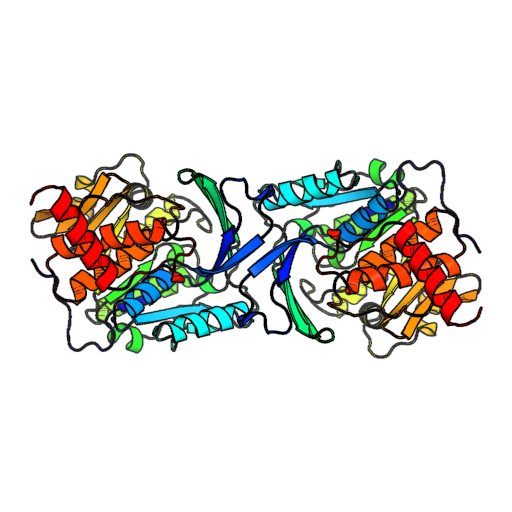 N . VAL B 1 241 ? -14 17.578 20.688 1 82.81 241 VAL B N 1
ATOM 4400 C CA . VAL B 1 241 ? -15.375 18.062 20.766 1 82.81 241 VAL B CA 1
ATOM 4401 C C . VAL B 1 241 ? -15.469 19.203 21.766 1 82.81 241 VAL B C 1
ATOM 4403 O O . VAL B 1 241 ? -16.422 19.984 21.75 1 82.81 241 VAL B O 1
ATOM 4406 N N . ASP B 1 242 ? -14.398 19.359 22.578 1 89.69 242 ASP B N 1
ATOM 4407 C CA . ASP B 1 242 ? -14.414 20.406 23.578 1 89.69 242 ASP B CA 1
ATOM 4408 C C . ASP B 1 242 ? -13.828 21.703 23.031 1 89.69 242 ASP B C 1
ATOM 4410 O O . ASP B 1 242 ? -13.75 22.719 23.75 1 89.69 242 ASP B O 1
ATOM 4414 N N . GLY B 1 243 ? -13.391 21.625 21.812 1 92.88 243 GLY B N 1
ATOM 4415 C CA . GLY B 1 243 ? -12.914 22.828 21.156 1 92.88 243 GLY B CA 1
ATOM 4416 C C . GLY B 1 243 ? -11.406 23 21.234 1 92.88 243 GLY B C 1
ATOM 4417 O O . GLY B 1 243 ? -10.664 22.016 21.109 1 92.88 243 GLY B O 1
ATOM 4418 N N . SER B 1 244 ? -11.008 24.297 21.219 1 96.88 244 SER B N 1
ATOM 4419 C CA . SER B 1 244 ? -9.57 24.562 21.203 1 96.88 244 SER B CA 1
ATOM 4420 C C . SER B 1 244 ? -9.25 25.859 21.938 1 96.88 244 SER B C 1
ATOM 4422 O O . SER B 1 244 ? -10.141 26.688 22.156 1 96.88 244 SER B O 1
ATOM 4424 N N . TYR B 1 245 ? -8.055 25.953 22.375 1 97.56 245 TYR B N 1
ATOM 4425 C CA . TYR B 1 245 ? -7.5 27.141 23.016 1 97.56 245 TYR B CA 1
ATOM 4426 C C . TYR B 1 245 ? -6.285 27.656 22.266 1 97.56 245 TYR B C 1
ATOM 4428 O O . TYR B 1 245 ? -5.484 26.875 21.75 1 97.56 245 TYR B O 1
ATOM 4436 N N . ALA B 1 246 ? -6.219 28.953 22.203 1 98.19 246 ALA B N 1
ATOM 4437 C CA . ALA B 1 246 ? -4.992 29.609 21.766 1 98.19 246 ALA B CA 1
ATOM 4438 C C . ALA B 1 246 ? -4.418 30.5 22.859 1 98.19 246 ALA B C 1
ATOM 4440 O O . ALA B 1 246 ? -5.164 31.203 23.547 1 98.19 246 ALA B O 1
ATOM 4441 N N . TYR B 1 247 ? -3.168 30.344 23.062 1 98.19 247 TYR B N 1
ATOM 4442 C CA . TYR B 1 247 ? -2.439 31.141 24.062 1 98.19 247 TYR B CA 1
ATOM 4443 C C . TYR B 1 247 ? -1.416 32.031 23.391 1 98.19 247 TYR B C 1
ATOM 4445 O O . TYR B 1 247 ? -0.632 31.594 22.547 1 98.19 247 TYR B O 1
ATOM 4453 N N . SER B 1 248 ? -1.472 33.281 23.734 1 96.88 248 SER B N 1
ATOM 4454 C CA . SER B 1 248 ? -0.462 34.219 23.219 1 96.88 248 SER B CA 1
ATOM 4455 C C . SER B 1 248 ? 0.583 34.531 24.281 1 96.88 248 SER B C 1
ATOM 4457 O O . SER B 1 248 ? 0.286 34.5 25.484 1 96.88 248 SER B O 1
ATOM 4459 N N . ARG B 1 249 ? 1.766 34.781 23.844 1 94.31 249 ARG B N 1
ATOM 4460 C CA . ARG B 1 249 ? 2.861 35.094 24.75 1 94.31 249 ARG B CA 1
ATOM 4461 C C . ARG B 1 249 ? 2.539 36.312 25.609 1 94.31 249 ARG B C 1
ATOM 4463 O O . ARG B 1 249 ? 3.047 36.469 26.719 1 94.31 249 ARG B O 1
ATOM 4470 N N . SER B 1 250 ? 1.683 37.188 25.125 1 92.25 250 SER B N 1
ATOM 4471 C CA . SER B 1 250 ? 1.293 38.375 25.844 1 92.25 250 SER B CA 1
ATOM 4472 C C . SER B 1 250 ? 0.376 38.062 27.016 1 92.25 250 SER B C 1
ATOM 4474 O O . SER B 1 250 ? 0.07 38.906 27.844 1 92.25 250 SER B O 1
ATOM 4476 N N . GLY B 1 251 ? -0.112 36.812 27.094 1 93.25 251 GLY B N 1
ATOM 4477 C CA . GLY B 1 251 ? -0.893 36.406 28.25 1 93.25 251 GLY B CA 1
ATOM 4478 C C . GLY B 1 251 ? -2.359 36.188 27.922 1 93.25 251 GLY B C 1
ATOM 4479 O O . GLY B 1 251 ? -3.111 35.656 28.75 1 93.25 251 GLY B O 1
ATOM 4480 N N . GLU B 1 252 ? -2.785 36.531 26.719 1 95.88 252 GLU B N 1
ATOM 4481 C CA . GLU B 1 252 ? -4.184 36.344 26.328 1 95.88 252 GLU B CA 1
ATOM 4482 C C . GLU B 1 252 ? -4.5 34.906 26.047 1 95.88 252 GLU B C 1
ATOM 4484 O O . GLU B 1 252 ? -3.664 34.156 25.5 1 95.88 252 GLU B O 1
ATOM 4489 N N . VAL B 1 253 ? -5.695 34.531 26.391 1 97 253 VAL B N 1
ATOM 4490 C CA . VAL B 1 253 ? -6.219 33.188 26.125 1 97 253 VAL B CA 1
ATOM 4491 C C . VAL B 1 253 ? -7.5 33.312 25.297 1 97 253 VAL B C 1
ATOM 4493 O O . VAL B 1 253 ? -8.414 34.031 25.656 1 97 253 VAL B O 1
ATOM 4496 N N . PHE B 1 254 ? -7.508 32.625 24.203 1 96.81 254 PHE B N 1
ATOM 4497 C CA . PHE B 1 254 ? -8.664 32.594 23.312 1 96.81 254 PHE B CA 1
ATOM 4498 C C . PHE B 1 254 ? -9.266 31.172 23.281 1 96.81 254 PHE B C 1
ATOM 4500 O O . PHE B 1 254 ? -8.539 30.188 23.391 1 96.81 254 PHE B O 1
ATOM 4507 N N . ARG B 1 255 ? -10.531 31.125 23.109 1 95.19 255 ARG B N 1
ATOM 4508 C CA . ARG B 1 255 ? -11.211 29.828 23.047 1 95.19 255 ARG B CA 1
ATOM 4509 C C . ARG B 1 255 ? -12.188 29.781 21.875 1 95.19 255 ARG B C 1
ATOM 4511 O O . ARG B 1 255 ? -12.852 30.781 21.578 1 95.19 255 ARG B O 1
ATOM 4518 N N . ALA B 1 256 ? -12.203 28.734 21.203 1 93.75 256 ALA B N 1
ATOM 4519 C CA . ALA B 1 256 ? -13.227 28.438 20.203 1 93.75 256 ALA B CA 1
ATOM 4520 C C . ALA B 1 256 ? -13.891 27.094 20.484 1 93.75 256 ALA B C 1
ATOM 4522 O O . ALA B 1 256 ? -13.227 26.141 20.922 1 93.75 256 ALA B O 1
ATOM 4523 N N . HIS B 1 257 ? -15.164 27.031 20.234 1 91.88 257 HIS B N 1
ATOM 4524 C CA . HIS B 1 257 ? -15.922 25.797 20.422 1 91.88 257 HIS B CA 1
ATOM 4525 C C . HIS B 1 257 ? -16.031 25.016 19.109 1 91.88 257 HIS B C 1
ATOM 4527 O O . HIS B 1 257 ? -15.852 25.562 18.031 1 91.88 257 HIS B O 1
ATOM 4533 N N . ALA B 1 258 ? -16.297 23.734 19.328 1 89.38 258 ALA B N 1
ATOM 4534 C CA . ALA B 1 258 ? -16.516 22.906 18.156 1 89.38 258 ALA B CA 1
ATOM 4535 C C . ALA B 1 258 ? -17.891 23.188 17.547 1 89.38 258 ALA B C 1
ATOM 4537 O O . ALA B 1 258 ? -18.828 23.547 18.25 1 89.38 258 ALA B O 1
ATOM 4538 N N . TYR B 1 259 ? -17.922 23.078 16.266 1 91.12 259 TYR B N 1
ATOM 4539 C CA . TYR B 1 259 ? -19.203 23.203 15.578 1 91.12 259 TYR B CA 1
ATOM 4540 C C . TYR B 1 259 ? -19.859 21.844 15.383 1 91.12 259 TYR B C 1
ATOM 4542 O O . TYR B 1 259 ? -19.172 20.859 15.086 1 91.12 259 TYR B O 1
ATOM 4550 N N . LYS B 1 260 ? -21.109 21.812 15.555 1 86.12 260 LYS B N 1
ATOM 4551 C CA . LYS B 1 260 ? -21.844 20.562 15.414 1 86.12 260 LYS B CA 1
ATOM 4552 C C . LYS B 1 260 ? -21.938 20.141 13.953 1 86.12 260 LYS B C 1
ATOM 4554 O O . LYS B 1 260 ? -22.141 20.984 13.07 1 86.12 260 LYS B O 1
ATOM 4559 N N . THR B 1 261 ? -21.672 18.891 13.773 1 88.19 261 THR B N 1
ATOM 4560 C CA . THR B 1 261 ? -21.781 18.328 12.438 1 88.19 261 THR B CA 1
ATOM 4561 C C . THR B 1 261 ? -22.047 16.828 12.508 1 88.19 261 THR B C 1
ATOM 4563 O O . THR B 1 261 ? -21.906 16.219 13.57 1 88.19 261 THR B O 1
ATOM 4566 N N . LYS B 1 262 ? -22.625 16.234 11.445 1 90.25 262 LYS B N 1
ATOM 4567 C CA . LYS B 1 262 ? -22.719 14.781 11.328 1 90.25 262 LYS B CA 1
ATOM 4568 C C . LYS B 1 262 ? -21.375 14.172 10.961 1 90.25 262 LYS B C 1
ATOM 4570 O O . LYS B 1 262 ? -21 14.148 9.781 1 90.25 262 LYS B O 1
ATOM 4575 N N . VAL B 1 263 ? -20.766 13.617 11.898 1 90.44 263 VAL B N 1
ATOM 4576 C CA . VAL B 1 263 ? -19.406 13.117 11.727 1 90.44 263 VAL B CA 1
ATOM 4577 C C . VAL B 1 263 ? -19.422 11.82 10.922 1 90.44 263 VAL B C 1
ATOM 4579 O O . VAL B 1 263 ? -20.141 10.875 11.266 1 90.44 263 VAL B O 1
ATOM 4582 N N . LEU B 1 264 ? -18.688 11.789 9.875 1 91.31 264 LEU B N 1
ATOM 4583 C CA . LEU B 1 264 ? -18.453 10.562 9.109 1 91.31 264 LEU B CA 1
ATOM 4584 C C . LEU B 1 264 ? -17.172 9.883 9.531 1 91.31 264 LEU B C 1
ATOM 4586 O O . LEU B 1 264 ? -17.125 8.664 9.711 1 91.31 264 LEU B O 1
ATOM 4590 N N . LYS B 1 265 ? -16.156 10.664 9.609 1 89.38 265 LYS B N 1
ATOM 4591 C CA . LYS B 1 265 ? -14.828 10.203 10.008 1 89.38 265 LYS B CA 1
ATOM 4592 C C . LYS B 1 265 ? -14.023 11.328 10.656 1 89.38 265 LYS B C 1
ATOM 4594 O O . LYS B 1 265 ? -14.359 12.508 10.508 1 89.38 265 LYS B O 1
ATOM 4599 N N . THR B 1 266 ? -12.898 11.008 11.188 1 85.75 266 THR B N 1
ATOM 4600 C CA . THR B 1 266 ? -12.164 12.023 11.938 1 85.75 266 THR B CA 1
ATOM 4601 C C . THR B 1 266 ? -10.875 12.398 11.211 1 85.75 266 THR B C 1
ATOM 4603 O O . THR B 1 266 ? -10.211 13.367 11.586 1 85.75 266 THR B O 1
ATOM 4606 N N . PHE B 1 267 ? -10.516 11.719 10.172 1 87.94 267 PHE B N 1
ATOM 4607 C CA . PHE B 1 267 ? -9.258 11.961 9.477 1 87.94 267 PHE B CA 1
ATOM 4608 C C . PHE B 1 267 ? -9.258 13.336 8.828 1 87.94 267 PHE B C 1
ATOM 4610 O O . PHE B 1 267 ? -10.273 13.781 8.289 1 87.94 267 PHE B O 1
ATOM 4617 N N . GLY B 1 268 ? -8.141 14 8.891 1 91.38 268 GLY B N 1
ATOM 4618 C CA . GLY B 1 268 ? -7.961 15.258 8.188 1 91.38 268 GLY B CA 1
ATOM 4619 C C . GLY B 1 268 ? -8.477 16.453 8.969 1 91.38 268 GLY B C 1
ATOM 4620 O O . GLY B 1 268 ? -8.242 17.609 8.586 1 91.38 268 GLY B O 1
ATOM 4621 N N . ALA B 1 269 ? -9.164 16.219 10.109 1 92.88 269 ALA B N 1
ATOM 4622 C CA . ALA B 1 269 ? -9.719 17.312 10.914 1 92.88 269 ALA B CA 1
ATOM 4623 C C . ALA B 1 269 ? -8.625 18.281 11.344 1 92.88 269 ALA B C 1
ATOM 4625 O O . ALA B 1 269 ? -8.789 19.5 11.227 1 92.88 269 ALA B O 1
ATOM 4626 N N . GLY B 1 270 ? -7.527 17.734 11.812 1 95.31 270 GLY B N 1
ATOM 4627 C CA . GLY B 1 270 ? -6.422 18.578 12.242 1 95.31 270 GLY B CA 1
ATOM 4628 C C . GLY B 1 270 ? -5.793 19.375 11.109 1 95.31 270 GLY B C 1
ATOM 4629 O O . GLY B 1 270 ? -5.41 20.531 11.297 1 95.31 270 GLY B O 1
ATOM 4630 N N . ASP B 1 271 ? -5.672 18.75 9.969 1 97.25 271 ASP B N 1
ATOM 4631 C CA . ASP B 1 271 ? -5.078 19.422 8.812 1 97.25 271 ASP B CA 1
ATOM 4632 C C . ASP B 1 271 ? -5.953 20.562 8.328 1 97.25 271 ASP B C 1
ATOM 4634 O O . ASP B 1 271 ? -5.445 21.641 7.984 1 97.25 271 ASP B O 1
ATOM 4638 N N . SER B 1 272 ? -7.234 20.25 8.281 1 96.94 272 SER B N 1
ATOM 4639 C CA . SER B 1 272 ? -8.18 21.281 7.867 1 96.94 272 SER B CA 1
ATOM 4640 C C . SER B 1 272 ? -8.219 22.438 8.875 1 96.94 272 SER B C 1
ATOM 4642 O O . SER B 1 272 ? -8.344 23.594 8.492 1 96.94 272 SER B O 1
ATOM 4644 N N . TYR B 1 273 ? -8.188 22.109 10.148 1 97.5 273 TYR B N 1
ATOM 4645 C CA . TYR B 1 273 ? -8.102 23.109 11.211 1 97.5 273 TYR B CA 1
ATOM 4646 C C . TYR B 1 273 ? -6.895 24.016 11.008 1 97.5 273 TYR B C 1
ATOM 4648 O O . TYR B 1 273 ? -7.027 25.234 11.008 1 97.5 273 TYR B O 1
ATOM 4656 N N . ALA B 1 274 ? -5.785 23.406 10.797 1 98.12 274 ALA B N 1
ATOM 4657 C CA . ALA B 1 274 ? -4.535 24.156 10.68 1 98.12 274 ALA B CA 1
ATOM 4658 C C . ALA B 1 274 ? -4.555 25.078 9.461 1 98.12 274 ALA B C 1
ATOM 4660 O O . ALA B 1 274 ? -4.164 26.234 9.555 1 98.12 274 ALA B O 1
ATOM 4661 N N . SER B 1 275 ? -5 24.578 8.305 1 98.38 275 SER B N 1
ATOM 4662 C CA . SER B 1 275 ? -5.02 25.391 7.098 1 98.38 275 SER B CA 1
ATOM 4663 C C . SER B 1 275 ? -5.926 26.594 7.262 1 98.38 275 SER B C 1
ATOM 4665 O O . SER B 1 275 ? -5.551 27.719 6.891 1 98.38 275 SER B O 1
ATOM 4667 N N . ALA B 1 276 ? -7.086 26.406 7.867 1 98.44 276 ALA B N 1
ATOM 4668 C CA . ALA B 1 276 ? -8.047 27.5 8.031 1 98.44 276 ALA B CA 1
ATOM 4669 C C . ALA B 1 276 ? -7.57 28.484 9.102 1 98.44 276 ALA B C 1
ATOM 4671 O O . ALA B 1 276 ? -7.77 29.703 8.969 1 98.44 276 ALA B O 1
ATOM 4672 N N . PHE B 1 277 ? -7.004 27.984 10.148 1 98.5 277 PHE B N 1
ATOM 4673 C CA . PHE B 1 277 ? -6.441 28.844 11.195 1 98.5 277 PHE B CA 1
ATOM 4674 C C . PHE B 1 277 ? -5.348 29.734 10.625 1 98.5 277 PHE B C 1
ATOM 4676 O O . PHE B 1 277 ? -5.363 30.953 10.836 1 98.5 277 PHE B O 1
ATOM 4683 N N . ILE B 1 278 ? -4.461 29.156 9.859 1 98.06 278 ILE B N 1
ATOM 4684 C CA . ILE B 1 278 ? -3.357 29.875 9.227 1 98.06 278 ILE B CA 1
ATOM 4685 C C . ILE B 1 278 ? -3.906 30.906 8.242 1 98.06 278 ILE B C 1
ATOM 4687 O O . ILE B 1 278 ? -3.422 32.031 8.188 1 98.06 278 ILE B O 1
ATOM 4691 N N . TYR B 1 279 ? -4.883 30.484 7.473 1 98.19 279 TYR B N 1
ATOM 4692 C CA . TYR B 1 279 ? -5.547 31.422 6.566 1 98.19 279 TYR B CA 1
ATOM 4693 C C . TYR B 1 279 ? -6.074 32.625 7.32 1 98.19 279 TYR B C 1
ATOM 4695 O O . TYR B 1 279 ? -5.895 33.781 6.879 1 98.19 279 TYR B O 1
ATOM 4703 N N . GLY B 1 280 ? -6.77 32.375 8.445 1 97.81 280 GLY B N 1
ATOM 4704 C CA . GLY B 1 280 ? -7.254 33.469 9.273 1 97.81 280 GLY B CA 1
ATOM 4705 C C . GLY B 1 280 ? -6.152 34.406 9.711 1 97.81 280 GLY B C 1
ATOM 4706 O O . GLY B 1 280 ? -6.297 35.625 9.609 1 97.81 280 GLY B O 1
ATOM 4707 N N . LEU B 1 281 ? -5.016 33.844 10.148 1 97.38 281 LEU B N 1
ATOM 4708 C CA . LEU B 1 281 ? -3.895 34.656 10.609 1 97.38 281 LEU B CA 1
ATOM 4709 C C . LEU B 1 281 ? -3.328 35.5 9.461 1 97.38 281 LEU B C 1
ATOM 4711 O O . LEU B 1 281 ? -3.109 36.719 9.617 1 97.38 281 LEU B O 1
ATOM 4715 N N . VAL B 1 282 ? -3.096 34.844 8.328 1 96.56 282 VAL B N 1
ATOM 4716 C CA . VAL B 1 282 ? -2.439 35.469 7.18 1 96.56 282 VAL B CA 1
ATOM 4717 C C . VAL B 1 282 ? -3.346 36.531 6.586 1 96.56 282 VAL B C 1
ATOM 4719 O O . VAL B 1 282 ? -2.865 37.562 6.102 1 96.56 282 VAL B O 1
ATOM 4722 N N . SER B 1 283 ? -4.652 36.344 6.711 1 95.25 283 SER B N 1
ATOM 4723 C CA . SER B 1 283 ? -5.613 37.312 6.145 1 95.25 283 SER B CA 1
ATOM 4724 C C . SER B 1 283 ? -5.855 38.469 7.086 1 95.25 283 SER B C 1
ATOM 4726 O O . SER B 1 283 ? -6.746 39.281 6.848 1 95.25 283 SER B O 1
ATOM 4728 N N . GLY B 1 284 ? -5.219 38.469 8.188 1 95.19 284 GLY B N 1
ATOM 4729 C CA . GLY B 1 284 ? -5.254 39.625 9.078 1 95.19 284 GLY B CA 1
ATOM 4730 C C . GLY B 1 284 ? -6.391 39.562 10.078 1 95.19 284 GLY B C 1
ATOM 4731 O O . GLY B 1 284 ? -6.723 40.562 10.711 1 95.19 284 GLY B O 1
ATOM 4732 N N . ARG B 1 285 ? -6.969 38.438 10.219 1 95.81 285 ARG B N 1
ATOM 4733 C CA . ARG B 1 285 ? -7.996 38.281 11.242 1 95.81 285 ARG B CA 1
ATOM 4734 C C . ARG B 1 285 ? -7.375 38.188 12.633 1 95.81 285 ARG B C 1
ATOM 4736 O O . ARG B 1 285 ? -6.184 37.906 12.766 1 95.81 285 ARG B O 1
ATOM 4743 N N . ASP B 1 286 ? -8.203 38.562 13.688 1 96.12 286 ASP B N 1
ATOM 4744 C CA . ASP B 1 286 ? -7.719 38.344 15.047 1 96.12 286 ASP B CA 1
ATOM 4745 C C . ASP B 1 286 ? -7.633 36.875 15.398 1 96.12 286 ASP B C 1
ATOM 4747 O O . ASP B 1 286 ? -8.227 36.031 14.711 1 96.12 286 ASP B O 1
ATOM 4751 N N . ILE B 1 287 ? -6.914 36.531 16.422 1 96.69 287 ILE B N 1
ATOM 4752 C CA . ILE B 1 287 ? -6.602 35.156 16.812 1 96.69 287 ILE B CA 1
ATOM 4753 C C . ILE B 1 287 ? -7.891 34.406 17.109 1 96.69 287 ILE B C 1
ATOM 4755 O O . ILE B 1 287 ? -8.031 33.219 16.75 1 96.69 287 ILE B O 1
ATOM 4759 N N . GLU B 1 288 ? -8.812 35 17.75 1 95.5 288 GLU B N 1
ATOM 4760 C CA . GLU B 1 288 ? -10.086 34.375 18.078 1 95.5 288 GLU B CA 1
ATOM 4761 C C . GLU B 1 288 ? -10.836 33.969 16.828 1 95.5 288 GLU B C 1
ATOM 4763 O O . GLU B 1 288 ? -11.367 32.844 16.75 1 95.5 288 GLU B O 1
ATOM 4768 N N . THR B 1 289 ? -10.898 34.906 15.883 1 95.94 289 THR B N 1
ATOM 4769 C CA . THR B 1 289 ? -11.547 34.594 14.609 1 95.94 289 THR B CA 1
ATOM 4770 C C . THR B 1 289 ? -10.82 33.469 13.883 1 95.94 289 THR B C 1
ATOM 4772 O O . THR B 1 289 ? -11.461 32.594 13.297 1 95.94 289 THR B O 1
ATOM 4775 N N . ALA B 1 290 ? -9.492 33.5 13.875 1 97.56 290 ALA B N 1
ATOM 4776 C CA . ALA B 1 290 ? -8.703 32.438 13.258 1 97.56 290 ALA B CA 1
ATOM 4777 C C . ALA B 1 290 ? -9.023 31.078 13.875 1 97.56 290 ALA B C 1
ATOM 4779 O O . ALA B 1 290 ? -9.117 30.078 13.164 1 97.56 290 ALA B O 1
ATOM 4780 N N . LEU B 1 291 ? -9.211 31.047 15.156 1 97.25 291 LEU B N 1
ATOM 4781 C CA . LEU B 1 291 ? -9.586 29.828 15.852 1 97.25 291 LEU B CA 1
ATOM 4782 C C . LEU B 1 291 ? -10.938 29.312 15.367 1 97.25 291 LEU B C 1
ATOM 4784 O O . LEU B 1 291 ? -11.117 28.109 15.164 1 97.25 291 LEU B O 1
ATOM 4788 N N . LYS B 1 292 ? -11.836 30.234 15.234 1 96.25 292 LYS B N 1
ATOM 4789 C CA . LYS B 1 292 ? -13.164 29.875 14.75 1 96.25 292 LYS B CA 1
ATOM 4790 C C . LYS B 1 292 ? -13.086 29.281 13.336 1 96.25 292 LYS B C 1
ATOM 4792 O O . LYS B 1 292 ? -13.797 28.328 13.016 1 96.25 292 LYS B O 1
ATOM 4797 N N . TYR B 1 293 ? -12.273 29.906 12.469 1 97.44 293 TYR B N 1
ATOM 4798 C CA . TYR B 1 293 ? -12.07 29.375 11.125 1 97.44 293 TYR B CA 1
ATOM 4799 C C . TYR B 1 293 ? -11.562 27.938 11.18 1 97.44 293 TYR B C 1
ATOM 4801 O O . TYR B 1 293 ? -12.07 27.078 10.469 1 97.44 293 TYR B O 1
ATOM 4809 N N . GLY B 1 294 ? -10.547 27.688 12.062 1 97.75 294 GLY B N 1
ATOM 4810 C CA . GLY B 1 294 ? -10.031 26.344 12.234 1 97.75 294 GLY B CA 1
ATOM 4811 C C . GLY B 1 294 ? -11.094 25.344 12.656 1 97.75 294 GLY B C 1
ATOM 4812 O O . GLY B 1 294 ? -11.242 24.281 12.039 1 97.75 294 GLY B O 1
ATOM 4813 N N . SER B 1 295 ? -11.828 25.719 13.672 1 96.62 295 SER B N 1
ATOM 4814 C CA . SER B 1 295 ? -12.859 24.844 14.219 1 96.62 295 SER B CA 1
ATOM 4815 C C . SER B 1 295 ? -13.945 24.547 13.188 1 96.62 295 SER B C 1
ATOM 4817 O O . SER B 1 295 ? -14.391 23.406 13.047 1 96.62 295 SER B O 1
ATOM 4819 N N . ALA B 1 296 ? -14.359 25.578 12.508 1 96.12 296 ALA B N 1
ATOM 4820 C CA . ALA B 1 296 ? -15.391 25.422 11.484 1 96.12 296 ALA B CA 1
ATOM 4821 C C . ALA B 1 296 ? -14.898 24.531 10.344 1 96.12 296 ALA B C 1
ATOM 4823 O O . ALA B 1 296 ? -15.625 23.656 9.875 1 96.12 296 ALA B O 1
ATOM 4824 N N . SER B 1 297 ? -13.734 24.781 9.922 1 96.81 297 SER B N 1
ATOM 4825 C CA . SER B 1 297 ? -13.148 23.984 8.844 1 96.81 297 SER B CA 1
ATOM 4826 C C . SER B 1 297 ? -13.039 22.516 9.227 1 96.81 297 SER B C 1
ATOM 4828 O O . SER B 1 297 ? -13.359 21.641 8.422 1 96.81 297 SER B O 1
ATOM 4830 N N . ALA B 1 298 ? -12.57 22.25 10.398 1 95.69 298 ALA B N 1
ATOM 4831 C CA . ALA B 1 298 ? -12.461 20.875 10.883 1 95.69 298 ALA B CA 1
ATOM 4832 C C . ALA B 1 298 ? -13.82 20.188 10.867 1 95.69 298 ALA B C 1
ATOM 4834 O O . ALA B 1 298 ? -13.93 19.016 10.484 1 95.69 298 ALA B O 1
ATOM 4835 N N . SER B 1 299 ? -14.828 20.906 11.242 1 94.06 299 SER B N 1
ATOM 4836 C CA . SER B 1 299 ? -16.172 20.344 11.297 1 94.06 299 SER B CA 1
ATOM 4837 C C . SER B 1 299 ? -16.688 19.984 9.906 1 94.06 299 SER B C 1
ATOM 4839 O O . SER B 1 299 ? -17.422 19.016 9.75 1 94.06 299 SER B O 1
ATOM 4841 N N . ILE B 1 300 ? -16.281 20.703 8.93 1 94.31 300 ILE B N 1
ATOM 4842 C CA . ILE B 1 300 ? -16.688 20.453 7.555 1 94.31 300 ILE B CA 1
ATOM 4843 C C . ILE B 1 300 ? -15.992 19.188 7.047 1 94.31 300 ILE B C 1
ATOM 4845 O O . ILE B 1 300 ? -16.641 18.297 6.496 1 94.31 300 ILE B O 1
ATOM 4849 N N . VAL B 1 301 ? -14.742 19.031 7.289 1 93.81 301 VAL B N 1
ATOM 4850 C CA . VAL B 1 301 ? -13.953 17.938 6.723 1 93.81 301 VAL B CA 1
ATOM 4851 C C . VAL B 1 301 ? -14.398 16.609 7.332 1 93.81 301 VAL B C 1
ATOM 4853 O O . VAL B 1 301 ? -14.445 15.594 6.645 1 93.81 301 VAL B O 1
ATOM 4856 N N . VAL B 1 302 ? -14.75 16.562 8.609 1 92.06 302 VAL B N 1
ATOM 4857 C CA . VAL B 1 302 ? -15.07 15.312 9.273 1 92.06 302 VAL B CA 1
ATOM 4858 C C . VAL B 1 302 ? -16.422 14.805 8.789 1 92.06 302 VAL B C 1
ATOM 4860 O O . VAL B 1 302 ? -16.797 13.656 9.039 1 92.06 302 VAL B O 1
ATOM 4863 N N . SER B 1 303 ? -17.141 15.68 8.125 1 91.88 303 SER B N 1
ATOM 4864 C CA . SER B 1 303 ? -18.438 15.289 7.582 1 91.88 303 SER B CA 1
ATOM 4865 C C . SER B 1 303 ? -18.297 14.789 6.145 1 91.88 303 SER B C 1
ATOM 4867 O O . SER B 1 303 ? -19.297 14.398 5.527 1 91.88 303 SER B O 1
ATOM 4869 N N . LYS B 1 304 ? -17.094 14.781 5.602 1 90.5 304 LYS B N 1
ATOM 4870 C CA . LYS B 1 304 ? -16.844 14.391 4.219 1 90.5 304 LYS B CA 1
ATOM 4871 C C . LYS B 1 304 ? -15.961 13.148 4.145 1 90.5 304 LYS B C 1
ATOM 4873 O O . LYS B 1 304 ? -15.266 12.82 5.109 1 90.5 304 LYS B O 1
ATOM 4878 N N . HIS B 1 305 ? -15.945 12.523 2.994 1 87.69 305 HIS B N 1
ATOM 4879 C CA . HIS B 1 305 ? -15.242 11.258 2.816 1 87.69 305 HIS B CA 1
ATOM 4880 C C . HIS B 1 305 ? -13.742 11.477 2.668 1 87.69 305 HIS B C 1
ATOM 4882 O O . HIS B 1 305 ? -12.945 10.672 3.164 1 87.69 305 HIS B O 1
ATOM 4888 N N . SER B 1 306 ? -13.375 12.5 1.997 1 82.69 306 SER B N 1
ATOM 4889 C CA . SER B 1 306 ? -11.961 12.781 1.749 1 82.69 306 SER B CA 1
ATOM 4890 C C . SER B 1 306 ? -11.438 13.836 2.717 1 82.69 306 SER B C 1
ATOM 4892 O O . SER B 1 306 ? -12.211 14.508 3.395 1 82.69 306 SER B O 1
ATOM 4894 N N . SER B 1 307 ? -10.031 13.906 2.795 1 84.88 307 SER B N 1
ATOM 4895 C CA . SER B 1 307 ? -9.406 15.023 3.494 1 84.88 307 SER B CA 1
ATOM 4896 C C . SER B 1 307 ? -8.984 16.125 2.521 1 84.88 307 SER B C 1
ATOM 4898 O O . SER B 1 307 ? -9.664 17.141 2.404 1 84.88 307 SER B O 1
ATOM 4900 N N . SER B 1 308 ? -8.195 15.789 1.622 1 88.75 308 SER B N 1
ATOM 4901 C CA . SER B 1 308 ? -7.641 16.781 0.712 1 88.75 308 SER B CA 1
ATOM 4902 C C . SER B 1 308 ? -8.719 17.375 -0.19 1 88.75 308 SER B C 1
ATOM 4904 O O . SER B 1 308 ? -8.773 18.594 -0.394 1 88.75 308 SER B O 1
ATOM 4906 N N . GLU B 1 309 ? -9.648 16.531 -0.643 1 85.06 309 GLU B N 1
ATOM 4907 C CA . GLU B 1 309 ? -10.695 17 -1.548 1 85.06 309 GLU B CA 1
ATOM 4908 C C . GLU B 1 309 ? -11.789 17.75 -0.788 1 85.06 309 GLU B C 1
ATOM 4910 O O . GLU B 1 309 ? -12.5 18.578 -1.362 1 85.06 309 GLU B O 1
ATOM 4915 N N . ALA B 1 310 ? -11.828 17.469 0.498 1 87.75 310 ALA B N 1
ATOM 4916 C CA . ALA B 1 310 ? -12.93 17.984 1.305 1 87.75 310 ALA B CA 1
ATOM 4917 C C . ALA B 1 310 ? -12.578 19.344 1.92 1 87.75 310 ALA B C 1
ATOM 4919 O O . ALA B 1 310 ? -13.406 19.953 2.605 1 87.75 310 ALA B O 1
ATOM 4920 N N . MET B 1 311 ? -11.352 19.797 1.67 1 94.19 311 MET B N 1
ATOM 4921 C CA . MET B 1 311 ? -10.961 21.094 2.215 1 94.19 311 MET B CA 1
ATOM 4922 C C . MET B 1 311 ? -11.945 22.172 1.782 1 94.19 311 MET B C 1
ATOM 4924 O O . MET B 1 311 ? -12.266 22.297 0.599 1 94.19 311 MET B O 1
ATOM 4928 N N . PRO B 1 312 ? -12.398 22.984 2.711 1 94.94 312 PRO B N 1
ATOM 4929 C CA . PRO B 1 312 ? -13.453 23.938 2.383 1 94.94 312 PRO B CA 1
ATOM 4930 C C . PRO B 1 312 ? -12.898 25.234 1.795 1 94.94 312 PRO B C 1
ATOM 4932 O O . PRO B 1 312 ? -11.742 25.594 2.043 1 94.94 312 PRO B O 1
ATOM 4935 N N . ALA B 1 313 ? -13.766 25.859 1.052 1 95.69 313 ALA B N 1
ATOM 4936 C CA . ALA B 1 313 ? -13.508 27.234 0.638 1 95.69 313 ALA B CA 1
ATOM 4937 C C . ALA B 1 313 ? -13.82 28.219 1.766 1 95.69 313 ALA B C 1
ATOM 4939 O O . ALA B 1 313 ? -14.531 27.875 2.717 1 95.69 313 ALA B O 1
ATOM 4940 N N . ALA B 1 314 ? -13.305 29.391 1.611 1 96.25 314 ALA B N 1
ATOM 4941 C CA . ALA B 1 314 ? -13.477 30.406 2.646 1 96.25 314 ALA B CA 1
ATOM 4942 C C . ALA B 1 314 ? -14.961 30.703 2.887 1 96.25 314 ALA B C 1
ATOM 4944 O O . ALA B 1 314 ? -15.391 30.859 4.031 1 96.25 314 ALA B O 1
ATOM 4945 N N . GLY B 1 315 ? -15.711 30.703 1.815 1 96 315 GLY B N 1
ATOM 4946 C CA . GLY B 1 315 ? -17.141 30.984 1.938 1 96 315 GLY B CA 1
ATOM 4947 C C . GLY B 1 315 ? -17.875 29.969 2.771 1 96 315 GLY B C 1
ATOM 4948 O O . GLY B 1 315 ? -18.781 30.312 3.529 1 96 315 GLY B O 1
ATOM 4949 N N . GLU B 1 316 ? -17.531 28.734 2.656 1 96.06 316 GLU B N 1
ATOM 4950 C CA . GLU B 1 316 ? -18.156 27.656 3.42 1 96.06 316 GLU B CA 1
ATOM 4951 C C . GLU B 1 316 ? -17.859 27.797 4.91 1 96.06 316 GLU B C 1
ATOM 4953 O O . GLU B 1 316 ? -18.734 27.531 5.746 1 96.06 316 GLU B O 1
ATOM 4958 N N . ILE B 1 317 ? -16.688 28.203 5.199 1 96.38 317 ILE B N 1
ATOM 4959 C CA . ILE B 1 317 ? -16.25 28.375 6.582 1 96.38 317 ILE B CA 1
ATOM 4960 C C . ILE B 1 317 ? -17.031 29.516 7.223 1 96.38 317 ILE B C 1
ATOM 4962 O O . ILE B 1 317 ? -17.594 29.359 8.305 1 96.38 317 ILE B O 1
ATOM 4966 N N . ILE B 1 318 ? -17.125 30.594 6.539 1 95.44 318 ILE B N 1
ATOM 4967 C CA . ILE B 1 318 ? -17.797 31.797 7.039 1 95.44 318 ILE B CA 1
ATOM 4968 C C . ILE B 1 318 ? -19.281 31.516 7.23 1 95.44 318 ILE B C 1
ATOM 4970 O O . ILE B 1 318 ? -19.875 31.906 8.234 1 95.44 318 ILE B O 1
ATOM 4974 N N . GLU B 1 319 ? -19.828 30.781 6.277 1 95.44 319 GLU B N 1
ATOM 4975 C CA . GLU B 1 319 ? -21.234 30.453 6.352 1 95.44 319 GLU B CA 1
ATOM 4976 C C . GLU B 1 319 ? -21.531 29.594 7.586 1 95.44 319 GLU B C 1
ATOM 4978 O O . GLU B 1 319 ? -22.562 29.797 8.25 1 95.44 319 GLU B O 1
ATOM 4983 N N . LEU B 1 320 ? -20.734 28.719 7.848 1 94.5 320 LEU B N 1
ATOM 4984 C CA . LEU B 1 320 ? -20.953 27.844 9 1 94.5 320 LEU B CA 1
ATOM 4985 C C . LEU B 1 320 ? -20.844 28.641 10.305 1 94.5 320 LEU B C 1
ATOM 4987 O O . LEU B 1 320 ? -21.625 28.422 11.227 1 94.5 320 LEU B O 1
ATOM 4991 N N . ILE B 1 321 ? -19.875 29.516 10.422 1 93.88 321 ILE B N 1
ATOM 4992 C CA . ILE B 1 321 ? -19.672 30.328 11.609 1 93.88 321 ILE B CA 1
ATOM 4993 C C . ILE B 1 321 ? -20.891 31.219 11.836 1 93.88 321 ILE B C 1
ATOM 4995 O O . ILE B 1 321 ? -21.375 31.344 12.961 1 93.88 321 ILE B O 1
ATOM 4999 N N . GLU B 1 322 ? -21.375 31.734 10.789 1 93.12 322 GLU B N 1
ATOM 5000 C CA . GLU B 1 322 ? -22.516 32.656 10.883 1 93.12 322 GLU B CA 1
ATOM 5001 C C . GLU B 1 322 ? -23.797 31.875 11.242 1 93.12 322 GLU B C 1
ATOM 5003 O O . GLU B 1 322 ? -24.641 32.406 11.961 1 93.12 322 GLU B O 1
ATOM 5008 N N . ALA B 1 323 ? -23.938 30.75 10.734 1 89.94 323 ALA B N 1
ATOM 5009 C CA . ALA B 1 323 ? -25.109 29.922 11.008 1 89.94 323 ALA B CA 1
ATOM 5010 C C . ALA B 1 323 ? -25.188 29.547 12.484 1 89.94 323 ALA B C 1
ATOM 5012 O O . ALA B 1 323 ? -26.281 29.453 13.062 1 89.94 323 ALA B O 1
ATOM 5013 N N . GLN B 1 324 ? -24.203 29.25 13.102 1 81.56 324 GLN B N 1
ATOM 5014 C CA . GLN B 1 324 ? -24.172 28.844 14.5 1 81.56 324 GLN B CA 1
ATOM 5015 C C . GLN B 1 324 ? -24.359 30.031 15.43 1 81.56 324 GLN B C 1
ATOM 5017 O O . GLN B 1 324 ? -24.922 29.906 16.516 1 81.56 324 GLN B O 1
ATOM 5022 N N . HIS B 1 325 ? -23.734 31.125 15.125 1 74.44 325 HIS B N 1
ATOM 5023 C CA . HIS B 1 325 ? -23.953 32.344 15.891 1 74.44 325 HIS B CA 1
ATOM 5024 C C . HIS B 1 325 ? -25.438 32.688 15.961 1 74.44 325 HIS B C 1
ATOM 5026 O O . HIS B 1 325 ? -25.922 33.156 17 1 74.44 325 HIS B O 1
ATOM 5032 N N . SER B 1 326 ? -26.016 32.438 14.883 1 65.06 326 SER B N 1
ATOM 5033 C CA . SER B 1 326 ? -27.438 32.719 14.852 1 65.06 326 SER B CA 1
ATOM 5034 C C . SER B 1 326 ? -28.234 31.766 15.734 1 65.06 326 SER B C 1
ATOM 5036 O O . SER B 1 326 ? -29.219 32.156 16.344 1 65.06 326 SER B O 1
ATOM 5038 N N . LEU B 1 327 ? -27.781 30.656 15.812 1 61.12 327 LEU B N 1
ATOM 5039 C CA . LEU B 1 327 ? -28.469 29.656 16.625 1 61.12 327 LEU B CA 1
ATOM 5040 C C . LEU B 1 327 ? -28.234 29.891 18.109 1 61.12 327 LEU B C 1
ATOM 5042 O O . LEU B 1 327 ? -29.078 29.562 18.938 1 61.12 327 LEU B O 1
ATOM 5046 N N . ASN B 1 328 ? -27.047 30.312 18.406 1 55.53 328 ASN B N 1
ATOM 5047 C CA . ASN B 1 328 ? -26.734 30.531 19.812 1 55.53 328 ASN B CA 1
ATOM 5048 C C . ASN B 1 328 ? -27.203 31.906 20.281 1 55.53 328 ASN B C 1
ATOM 5050 O O . ASN B 1 328 ? -27.016 32.25 21.453 1 55.53 328 ASN B O 1
ATOM 5054 N N . GLY B 1 329 ? -28.078 32.656 19.484 1 48.53 329 GLY B N 1
ATOM 5055 C CA . GLY B 1 329 ? -28.703 33.938 19.875 1 48.53 329 GLY B CA 1
ATOM 5056 C C . GLY B 1 329 ? -27.719 35.094 19.875 1 48.53 329 GLY B C 1
ATOM 5057 O O . GLY B 1 329 ? -27.984 36.125 20.484 1 48.53 329 GLY B O 1
ATOM 5058 N N . LYS B 1 330 ? -26.453 35.062 19.516 1 43.5 330 LYS B N 1
ATOM 5059 C CA . LYS B 1 330 ? -25.625 36.281 19.609 1 43.5 330 LYS B CA 1
ATOM 5060 C C . LYS B 1 330 ? -25.5 36.969 18.25 1 43.5 330 LYS B C 1
ATOM 5062 O O . LYS B 1 330 ? -25.484 36.312 17.203 1 43.5 330 LYS B O 1
#

Solvent-accessible surface area (backbone atoms only — not comparable to full-atom values): 31727 Å² total; per-residue (Å²): 108,66,62,84,70,61,82,85,36,74,26,54,32,31,21,35,27,40,52,27,36,26,33,35,46,67,51,61,65,38,55,54,60,76,41,45,36,29,36,58,40,60,24,37,59,32,40,28,21,25,43,26,25,14,55,56,68,41,46,18,28,38,37,34,19,33,16,78,47,56,67,27,51,32,46,54,52,51,41,43,72,46,53,24,43,58,88,49,47,41,69,38,86,81,76,33,42,62,29,36,34,36,38,28,31,45,34,52,86,43,64,49,72,55,71,46,60,79,76,22,20,32,42,56,28,42,49,90,66,59,58,60,69,66,48,48,32,15,29,23,39,37,38,34,40,61,30,54,44,37,79,40,11,23,54,20,50,52,49,50,51,50,45,20,59,74,51,74,16,42,30,34,33,36,42,61,76,60,82,69,81,46,90,41,64,67,58,50,12,52,55,44,41,56,50,47,41,66,10,34,29,40,37,34,38,55,70,44,48,15,44,34,68,64,48,79,87,71,56,68,66,61,54,51,53,56,36,49,72,49,48,22,46,34,42,35,42,33,52,66,82,73,12,35,37,38,38,37,65,90,68,53,75,36,71,28,63,50,49,90,61,73,60,50,34,66,64,47,21,67,28,32,17,49,16,32,23,50,47,25,33,74,71,59,32,37,56,54,57,9,42,42,34,10,32,36,30,18,34,52,18,12,48,35,92,41,42,50,82,35,45,59,43,61,67,58,32,52,49,52,53,53,54,48,36,58,70,73,72,102,106,66,63,84,71,61,84,85,35,74,26,53,33,30,22,36,27,39,52,29,36,25,32,33,46,68,52,62,65,37,54,54,58,76,39,45,36,28,36,59,41,60,25,37,58,31,40,28,21,27,43,26,25,14,55,55,69,42,45,18,28,37,35,33,18,32,15,78,47,56,66,27,53,30,46,52,51,51,40,44,73,45,55,26,42,57,88,50,48,40,71,38,85,81,77,34,43,62,28,36,37,36,39,26,31,45,34,53,88,43,66,48,71,55,72,49,60,80,76,21,20,32,42,58,29,42,50,90,66,59,58,59,70,66,48,50,30,14,27,23,39,37,39,35,41,61,30,55,43,38,78,40,10,24,53,20,49,52,49,49,51,51,46,21,58,73,50,73,17,41,29,34,33,35,41,61,78,61,81,66,83,46,88,40,65,66,59,49,12,52,54,42,41,57,50,46,41,66,11,33,31,39,39,35,39,55,70,44,49,16,44,34,68,65,48,79,88,70,55,70,67,61,53,49,54,56,35,49,72,48,49,22,46,35,41,34,42,33,53,66,83,73,11,36,38,39,37,37,65,90,68,51,75,38,71,29,62,49,52,90,63,72,59,51,35,66,63,46,21,67,27,34,18,50,17,33,24,49,47,24,32,75,71,59,32,36,57,54,57,9,42,41,34,10,32,36,30,18,35,52,17,13,47,36,90,42,42,50,81,35,46,59,44,61,66,59,32,52,50,53,55,52,55,49,35,56,70,71,72,102

Foldseek 3Di:
DADDFDPQFDFAEEEEFAKFKEWFFPDALAWPVPGDGTDIDIDDLSLLLQLLLLLQPGAYEYAFEAEPDPRRVVRQVVSVVSRYHDVLYHYDPPRFHGKYWYKHHSDLVDIDTDIDDPRHGRQEDALVSADLVVLLRYRAYEYELVLCQHPPSVVNVVSSLVSCVVNVRAYEYEDNDDPPSHPDLVSSLVSLLVSLLSGQEYEYEPVSLCSNVVHPDDDPVVSCVVSLVGRYQWYKYAHPQQFIWIAGNVGDIETDGAADADFRYQPQLRSLLSSQLSSCNSVGHDNNVSSQSSRQQSRQQRNDRDNSVRNDYPVSSVVRSVVVCVVVPD/DADDFDPQFDFAEEEEFAKFKEWFFPDALAWPVPGDGTDIDIDDQSLLLQLLLLLQPGAYEYAFEAEPDPRRVVRQVVSVVSRYHDVLYHYDPPRFHGKYWYKHHSDLVDIDTDIDDPRHGRQEDALVSADLVVLLRYRAYEYELVLCQHPPSVVNVVSSLVSCVVNVRAYEYEDNDDPPSHPDLVSSLVSLLVSLLSGQEYEYEPVSLCSNVVHPDDDPVVSVVVSLVGRYQWYKYAHPQQFIWIAGNVGDIETDGAADADFRYQPQLRSLLSSQLSSCSSVGHDNNVSSQSSRQQSRQQRNDRDNSVRNDYPVSSVVRSVVVCVVVPD

Sequence (660 aa):
MKYTFNEEKEFDIVAIGRACIDLNAAEYNRPMEETMTFSKYVGGSPANIAIGSAKLGLKAGFIGKIPDDQHGRFIVSYMQGKGVDTSQMTVDREGRKAGLAFTEILSPEECSILMYRDDVADLYLEPSEVNEGYIANAKMLLVSGTALAKSPSREAVLKAVHIAKKHDVKVVFELDYRPYTWQSAEETAVYYTLVAEQSDIVIGTRDEFDVMENRSGGGNDETVRHLFAHSADLVVIKHGVDGSYAYSRSGEVFRAHAYKTKVLKTFGAGDSYASAFIYGLVSGRDIETALKYGSASASIVVSKHSSSEAMPAAGEIIELIEAQHSLNGKMKYTFNEEKEFDIVAIGRACIDLNAAEYNRPMEETMTFSKYVGGSPANIAIGSAKLGLKAGFIGKIPDDQHGRFIVSYMQGKGVDTSQMTVDREGRKAGLAFTEILSPEECSILMYRDDVADLYLEPSEVNEGYIANAKMLLVSGTALAKSPSREAVLKAVHIAKKHDVKVVFELDYRPYTWQSAEETAVYYTLVAEQSDIVIGTRDEFDVMENRSGGGNDETVRHLFAHSADLVVIKHGVDGSYAYSRSGEVFRAHAYKTKVLKTFGAGDSYASAFIYGLVSGRDIETALKYGSASASIVVSKHSSSEAMPAAGEIIELIEAQHSLNGK

Radius of gyration: 28.72 Å; Cα contacts (8 Å, |Δi|>4): 1622; chains: 2; bounding box: 51×83×69 Å

Nearest PDB structures (foldseek):
  3lki-assembly2_B  TM=8.919E-01  e=3.319E-27  Xylella fastidiosa Temecula1
  3ljs-assembly2_B  TM=8.667E-01  e=7.530E-25  Xylella fastidiosa Temecula1
  3lki-assembly2_A  TM=7.933E-01  e=1.436E-23  Xylella fastidiosa Temecula1
  3ljs-assembly2_A  TM=7.963E-01  e=8.420E-23  Xylella fastidiosa Temecula1
  8xzv-assembly1_E  TM=7.393E-01  e=5.174E-18  Spinacia oleracea

pLDDT: mean 95.5, std 6.34, range [43.16, 98.94]

=== Feature glossary ===
The record interleaves many kinds of information about one protein. Here is each kind framed as the question it answers.

Q: Are the domains correctly placed relative to each other?
A: Predicted aligned error is AlphaFold's pairwise confidence. Unlike pLDDT (per-residue), PAE is per-residue-pair and captures whether two parts of the structure are correctly placed relative to each other. Units are ångströms of expected positional error.

Q: Which residues are in helices, strands, or loops?
A: Eight-state secondary structure (DSSP): H is the canonical α-helix, G the tighter 3₁₀-helix, I the wider π-helix; E/B are β-structure, T and S are turns and bends, and '-' is everything else. DSSP derives these from the pattern of main-chain N–H···O=C hydrogen bonds, not from the sequence.

Q: What if only a Cα trace is available?
A: P-SEA three-state annotation labels each residue as helix, strand, or coil based purely on the geometry of the Cα trace. It serves as a fallback when the full backbone (and thus DSSP) is unavailable.

Q: What are the backbone torsion angles?
A: φ (phi) and ψ (psi) are the two rotatable backbone dihedrals per residue: φ is the C(i-1)–N–Cα–C torsion, ψ is the N–Cα–C–N(i+1) torsion, both in degrees on (−180°, 180°]. α-helical residues cluster near (−60°, −45°); β-strand residues near (−120°, +130°). A Ramachandran plot is simply a scatter of (φ, ψ) for every residue.

Q: What known structures does this most resemble?
A: Structural nearest neighbors (via Foldseek easy-search vs the PDB). Reported per hit: target PDB id, E-value, and alignment TM-score. A TM-score above ~0.5 is the conventional threshold for 'same fold'.

Q: What family and function is it annotated with?
A: Database cross-references. InterPro integrates a dozen domain/family signature databases into unified entries with residue-range hits. GO terms attach function/process/location labels with evidence codes. CATH codes position the fold in a four-level structural taxonomy. Organism is the NCBI-taxonomy species name.

Q: Which residues are buried vs exposed?
A: Solvent accessibility: the surface area of each residue that a 1.4 Å water probe can touch, in Å². When only backbone atoms are present the absolute values are lower than full-atom SASA (side chains contribute most of the area) and are flagged as backbone-only.

Q: What do the diagnostic plots show?
A: Three diagnostic plots accompany the record. The Cα contact map visualizes the tertiary structure as a 2D adjacency matrix (8 Å cutoff, sequence-local contacts suppressed). The Ramachandran plot shows the distribution of backbone (φ, ψ) torsions, with points in the α and β basins reflecting secondary structure content. The PAE plot shows AlphaFold's inter-residue confidence as a color matrix.

Q: What is the amino-acid chain?
A: The amino-acid sequence is the protein's primary structure: the linear order of residues from the N-terminus to the C-terminus, written in one-letter code. Everything else here — the 3D coordinates, the secondary structure, the domain annotations — is ultimately a consequence of this string.

Q: What do the rendered images show?
A: The six renders are orthographic views along the three Cartesian axes in both directions. Representation (cartoon, sticks, or surface) and color scheme (sequence-rainbow or by-chain) vary across proteins so the training set covers all the common visualization conventions.

Q: Where is each backbone atom in 3D?
A: The mmCIF table is the protein's shape written out atom by atom. For each backbone N, Cα, C, and carbonyl O, it records an (x, y, z) coordinate triple in Å plus the residue type, chain letter, and residue number.

Q: How mobile is each atom in the crystal?
A: For experimental (PDB) structures, the B-factor (temperature factor) quantifies the positional spread of each atom in the crystal — a combination of thermal vibration and static disorder — in units of Å². High B-factors mark flexible loops or poorly resolved regions; low B-factors mark the rigid, well-ordered core.

Q: How big and how compact is the whole molecule?
A: Three whole-structure scalars: the radius of gyration (RMS distance of Cα from centroid, in Å), the count of Cα–Cα contacts (pairs closer than 8 Å and separated by more than four residues in sequence — i.e. tertiary, not local, contacts), and the bounding-box dimensions. Together they distinguish compact globular folds from extended fibres or disordered chains.

Q: What does the local fold look like, residue by residue?
A: A 3Di character summarizes, for each residue, the relative orientation of the Cα frame of its nearest spatial neighbor. Because it encodes fold topology rather than chemistry, 3Di alignments detect remote structural similarity that sequence alignment misses.

Q: How confident is the AlphaFold model at each residue?
A: For AlphaFold models, the B-factor field carries pLDDT — the model's own estimate of local accuracy on a 0–100 scale. Regions with pLDDT<50 should be treated as essentially unmodeled; they often correspond to intrinsically disordered segments.